Protein AF-A0A2N9NCX2-F1 (afdb_monomer_lite)

Sequence (384 aa):
MPNARTRCRATNVWSGARRVRCPDWVLRTWRWLAAVSCAGIECVKSHTPRMARLEPVFFGVRGKERVKRLYDRSQLKLGSRVYVRFSDQGDASDFSPSQIAESIPHWVRWIATSEWYAELVPRFELRPEFAERIYKELEGYLGRTDIDAAVAKFVGMVRMERFYLTDELGGNPLSVVFTIIDRLNVCKSLGEHSPYPEMIRSKLDDPLVTYLYLTCFDRLGQPADWLDFGAWMESSKHKSERDGIVQRLQSQGLEDGTRSLHREYNSVYGVRSSFFRFLRSLPPKTHRELLDSIDRDVSTYLPNLSGRQATDEEKEKYLFRRRNDYTHKADFRPPPGEWFGGGIASPVQEFTAKNWTSTQTRGWPDILEKTVRIGLAQYLSAAI

Radius of gyration: 25.68 Å; chains: 1; bounding box: 66×57×69 Å

Foldseek 3Di:
DDDDDDDDDDDDDDDDDDDDDDPPVVVVVVVVLVVVLCPPDPPVDPPPPDPQQFDWAWEDEPNDDTDIDTDRCLQDDFLQKWWFAADPVRHTDDIDSDDDPRTQIWTFQDADPVRRYTYTYSDHDHDPVLLVLLCVLQPPQADSVLSVLLLVLQVVVQPSNCPSPPFSLVQALVNLSVLLSVLLVVLVCLVPVVPDDLQVSLFFVQLVNLLSLLVNLLSLLADNRAGDPVCCVVDPVCVVVQVVLVVVCVPPDPVVSVVSSVVSSCCRRNSLNSNVSLLVPFDPVLNVLQLVQKFKKKFWDPPDTDIDTDDSVRSSVVSVVSSVCCSPVVCSGDAQFARPHPDRTGWRWDDDPTIIMTIYGHPPPPSSSVSSSNSVSVSSNVSD

Structure (mmCIF, N/CA/C/O backbone):
data_AF-A0A2N9NCX2-F1
#
_entry.id   AF-A0A2N9NCX2-F1
#
loop_
_atom_site.group_PDB
_atom_site.id
_atom_site.type_symbol
_atom_site.label_atom_id
_atom_site.label_alt_id
_atom_site.label_comp_id
_atom_site.label_asym_id
_atom_site.label_entity_id
_atom_site.label_seq_id
_atom_site.pdbx_PDB_ins_code
_atom_site.Cartn_x
_atom_site.Cartn_y
_atom_site.Cartn_z
_atom_site.occupancy
_atom_site.B_iso_or_equiv
_atom_site.auth_seq_id
_atom_site.auth_comp_id
_atom_site.auth_asym_id
_atom_site.auth_atom_id
_atom_site.pdbx_PDB_model_num
ATOM 1 N N . MET A 1 1 ? -40.989 36.144 -30.990 1.00 46.41 1 MET A N 1
ATOM 2 C CA . MET A 1 1 ? -40.396 35.158 -30.063 1.00 46.41 1 MET A CA 1
ATOM 3 C C . MET A 1 1 ? -41.476 34.200 -29.587 1.00 46.41 1 MET A C 1
ATOM 5 O O . MET A 1 1 ? -42.397 34.639 -28.910 1.00 46.41 1 MET A O 1
ATOM 9 N N . PRO A 1 2 ? -41.416 32.936 -30.029 1.00 37.56 2 PRO A N 1
ATOM 10 C CA . PRO A 1 2 ? -41.766 31.815 -29.158 1.00 37.56 2 PRO A CA 1
ATOM 11 C C . PRO A 1 2 ? -40.818 30.603 -29.299 1.00 37.56 2 PRO A C 1
ATOM 13 O O . PRO A 1 2 ? -40.060 30.466 -30.254 1.00 37.56 2 PRO A O 1
ATOM 16 N N . ASN A 1 3 ? -40.894 29.748 -28.280 1.00 30.19 3 ASN A N 1
ATOM 17 C CA . ASN A 1 3 ? -40.062 28.590 -27.947 1.00 30.19 3 ASN A CA 1
ATOM 18 C C . ASN A 1 3 ? -39.862 27.538 -29.055 1.00 30.19 3 ASN A C 1
ATOM 20 O O . ASN A 1 3 ? -40.824 26.934 -29.531 1.00 30.19 3 ASN A O 1
ATOM 24 N N . ALA A 1 4 ? -38.599 27.194 -29.327 1.00 33.12 4 ALA A N 1
ATOM 25 C CA . ALA A 1 4 ? -38.218 25.983 -30.050 1.00 33.12 4 ALA A CA 1
ATOM 26 C C . ALA A 1 4 ? -38.088 24.799 -29.072 1.00 33.12 4 ALA A C 1
ATOM 28 O O . ALA A 1 4 ? -37.208 24.771 -28.214 1.00 33.12 4 ALA A O 1
ATOM 29 N N . ARG A 1 5 ? -38.980 23.808 -29.197 1.00 30.89 5 ARG A N 1
ATOM 30 C CA . ARG A 1 5 ? -38.838 22.483 -28.573 1.00 30.89 5 ARG A CA 1
ATOM 31 C C . ARG A 1 5 ? -38.180 21.537 -29.573 1.00 30.89 5 ARG A C 1
ATOM 33 O O . ARG A 1 5 ? -38.843 21.059 -30.491 1.00 30.89 5 ARG A O 1
ATOM 40 N N . THR A 1 6 ? -36.911 21.213 -29.365 1.00 33.91 6 THR A N 1
ATOM 41 C CA . THR A 1 6 ? -36.217 20.164 -30.122 1.00 33.91 6 THR A CA 1
ATOM 42 C C . THR A 1 6 ? -36.492 18.810 -29.461 1.00 33.91 6 THR A C 1
ATOM 44 O O . THR A 1 6 ? -36.062 18.556 -28.338 1.00 33.91 6 THR A O 1
ATOM 47 N N . ARG A 1 7 ? -37.255 17.937 -30.133 1.00 27.89 7 ARG A N 1
ATOM 48 C CA . ARG A 1 7 ? -37.438 16.527 -29.747 1.00 27.89 7 ARG A CA 1
ATOM 49 C C . ARG A 1 7 ? -36.302 15.695 -30.347 1.00 27.89 7 ARG A C 1
ATOM 51 O O . ARG A 1 7 ? -36.263 15.524 -31.561 1.00 27.89 7 ARG A O 1
ATOM 58 N N . CYS A 1 8 ? -35.443 15.110 -29.515 1.00 24.97 8 CYS A N 1
ATOM 59 C CA . CYS A 1 8 ? -34.561 14.021 -29.939 1.00 24.97 8 CYS A CA 1
ATOM 60 C C . CYS A 1 8 ? -35.330 12.692 -29.904 1.00 24.97 8 CYS A C 1
ATOM 62 O O . CYS A 1 8 ? -35.776 12.253 -28.845 1.00 24.97 8 CYS A O 1
ATOM 64 N N . ARG A 1 9 ? -35.493 12.049 -31.067 1.00 27.30 9 ARG A N 1
ATOM 65 C CA . ARG A 1 9 ? -35.886 10.637 -31.177 1.00 27.30 9 ARG A CA 1
ATOM 66 C C . ARG A 1 9 ? -34.624 9.782 -31.049 1.00 27.30 9 ARG A C 1
ATOM 68 O O . ARG A 1 9 ? -33.762 9.854 -31.916 1.00 27.30 9 ARG A O 1
ATOM 75 N N . ALA A 1 10 ? -34.536 8.967 -30.002 1.00 26.44 10 ALA A N 1
ATOM 76 C CA . ALA A 1 10 ? -33.572 7.875 -29.932 1.00 26.44 10 ALA A CA 1
ATOM 77 C C . ALA A 1 10 ? -34.185 6.638 -30.606 1.00 26.44 10 ALA A C 1
ATOM 79 O O . ALA A 1 10 ? -35.216 6.128 -30.168 1.00 26.44 10 ALA A O 1
ATOM 80 N N . THR A 1 11 ? -33.579 6.179 -31.696 1.00 27.62 11 THR A N 1
ATOM 81 C CA . THR A 1 11 ? -33.879 4.885 -32.316 1.00 27.62 11 THR A CA 1
ATOM 82 C C . THR A 1 11 ? -33.148 3.785 -31.553 1.00 27.62 11 THR A C 1
ATOM 84 O O . THR A 1 11 ? -31.920 3.733 -31.564 1.00 27.62 11 THR A O 1
ATOM 87 N N . ASN A 1 12 ? -33.910 2.905 -30.902 1.00 28.17 12 ASN A N 1
ATOM 88 C CA . ASN A 1 12 ? -33.411 1.666 -30.313 1.00 28.17 12 ASN A CA 1
ATOM 89 C C . ASN A 1 12 ? -33.109 0.654 -31.425 1.00 28.17 12 ASN A C 1
ATOM 91 O O . ASN A 1 12 ? -34.019 0.097 -32.033 1.00 28.17 12 ASN A O 1
ATOM 95 N N . VAL A 1 13 ? -31.829 0.388 -31.646 1.00 31.61 13 VAL A N 1
ATOM 96 C CA . VAL A 1 13 ? -31.324 -0.845 -32.262 1.00 31.61 13 VAL A CA 1
ATOM 97 C C . VAL A 1 13 ? -30.350 -1.432 -31.239 1.00 31.61 13 VAL A C 1
ATOM 99 O O . VAL A 1 13 ? -29.748 -0.656 -30.507 1.00 31.61 13 VAL A O 1
ATOM 102 N N . TRP A 1 14 ? -30.219 -2.761 -31.184 1.00 27.95 14 TRP A N 1
ATOM 103 C CA . TRP A 1 14 ? -29.483 -3.605 -30.214 1.00 27.95 14 TRP A CA 1
ATOM 104 C C . TRP A 1 14 ? -30.385 -4.421 -29.271 1.00 27.95 14 TRP A C 1
ATOM 106 O O . TRP A 1 14 ? -30.370 -4.288 -28.050 1.00 27.95 14 TRP A O 1
ATOM 116 N N . SER A 1 15 ? -31.130 -5.357 -29.860 1.00 30.59 15 SER A N 1
ATOM 117 C CA . SER A 1 15 ? -31.572 -6.589 -29.204 1.00 30.59 15 SER A CA 1
ATOM 118 C C . SER A 1 15 ? -30.589 -7.710 -29.568 1.00 30.59 15 SER A C 1
ATOM 120 O O . SER A 1 15 ? -30.519 -8.109 -30.726 1.00 30.59 15 SER A O 1
ATOM 122 N N . GLY A 1 16 ? -29.803 -8.224 -28.609 1.00 33.59 16 GLY A N 1
ATOM 123 C CA . GLY A 1 16 ? -28.996 -9.427 -28.881 1.00 33.59 16 GLY A CA 1
ATOM 124 C C . GLY A 1 16 ? -27.807 -9.780 -27.980 1.00 33.59 16 GLY A C 1
ATOM 125 O O . GLY A 1 16 ? -27.185 -10.808 -28.228 1.00 33.59 16 GLY A O 1
ATOM 126 N N . ALA A 1 17 ? -27.458 -9.015 -26.941 1.00 30.58 17 ALA A N 1
ATOM 127 C CA . ALA A 1 17 ? -26.332 -9.385 -26.073 1.00 30.58 17 ALA A CA 1
ATOM 128 C C . ALA A 1 17 ? -26.784 -10.281 -24.903 1.00 30.58 17 ALA A C 1
ATOM 130 O O . ALA A 1 17 ? -27.534 -9.850 -24.023 1.00 30.58 17 ALA A O 1
ATOM 131 N N . ARG A 1 18 ? -26.311 -11.537 -24.870 1.00 32.09 18 ARG A N 1
ATOM 132 C CA . ARG A 1 18 ? -26.425 -12.407 -23.685 1.00 32.09 18 ARG A CA 1
ATOM 133 C C . ARG A 1 18 ? -25.719 -11.727 -22.509 1.00 32.09 18 ARG A C 1
ATOM 135 O O . ARG A 1 18 ? -24.567 -11.318 -22.634 1.00 32.09 18 ARG A O 1
ATOM 142 N N . ARG A 1 19 ? -26.393 -11.629 -21.358 1.00 30.91 19 ARG A N 1
ATOM 143 C CA . ARG A 1 19 ? -25.784 -11.147 -20.109 1.00 30.91 19 ARG A CA 1
ATOM 144 C C . ARG A 1 19 ? -24.712 -12.138 -19.664 1.00 30.91 19 ARG A C 1
ATOM 146 O O . ARG A 1 19 ? -25.033 -13.164 -19.068 1.00 30.91 19 ARG A O 1
ATOM 153 N N . VAL A 1 20 ? -23.451 -11.828 -19.935 1.00 35.34 20 VAL A N 1
ATOM 154 C CA . VAL A 1 20 ? -22.324 -12.492 -19.278 1.00 35.34 20 VAL A CA 1
ATOM 155 C C . VAL A 1 20 ? -22.345 -12.042 -17.816 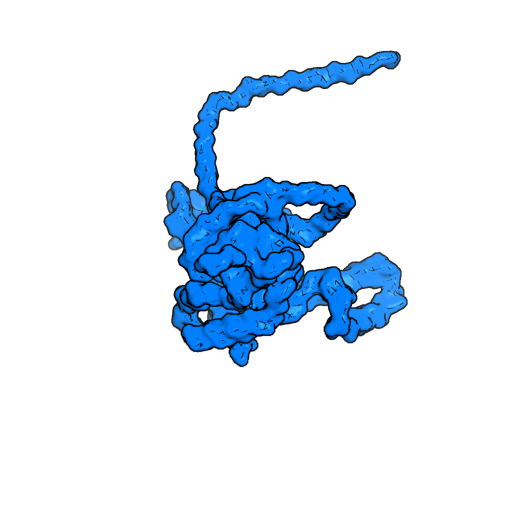1.00 35.34 20 VAL A C 1
ATOM 157 O O . VAL A 1 20 ? -22.254 -10.847 -17.531 1.00 35.34 20 VAL A O 1
ATOM 160 N N . ARG A 1 21 ? -22.552 -12.977 -16.880 1.00 34.03 21 ARG A N 1
ATOM 161 C CA . ARG A 1 21 ? -22.427 -12.681 -15.447 1.00 34.03 21 ARG A CA 1
ATOM 162 C C . ARG A 1 21 ? -20.953 -12.422 -15.159 1.00 34.03 21 ARG A C 1
ATOM 164 O O . ARG A 1 21 ? -20.137 -13.327 -15.293 1.00 34.03 21 ARG A O 1
ATOM 171 N N . CYS A 1 22 ? -20.628 -11.191 -14.786 1.00 33.84 22 CYS A N 1
ATOM 172 C CA . CYS A 1 22 ? -19.301 -10.854 -14.289 1.00 33.84 22 CYS A CA 1
ATOM 173 C C . CYS A 1 22 ? -19.101 -11.561 -12.933 1.00 33.84 22 CYS A C 1
ATOM 175 O O . CYS A 1 22 ? -19.991 -11.444 -12.085 1.00 33.84 22 CYS A O 1
ATOM 177 N N . PRO A 1 23 ? -18.005 -12.307 -12.709 1.00 45.59 23 PRO A N 1
ATOM 178 C CA . PRO A 1 23 ? -17.734 -12.933 -11.419 1.00 45.59 23 PRO A CA 1
ATOM 179 C C . PRO A 1 23 ? -17.669 -11.897 -10.285 1.00 45.59 23 PRO A C 1
ATOM 181 O O . PRO A 1 23 ? -17.075 -10.830 -10.444 1.00 45.59 23 PRO A O 1
ATOM 184 N N . ASP A 1 24 ? -18.240 -12.220 -9.122 1.00 42.72 24 ASP A N 1
ATOM 185 C CA . ASP A 1 24 ? -18.359 -11.305 -7.971 1.00 42.72 24 ASP A CA 1
ATOM 186 C C . ASP A 1 24 ? -17.019 -10.715 -7.498 1.00 42.72 24 ASP A C 1
ATOM 188 O O . ASP A 1 24 ? -16.981 -9.603 -6.966 1.00 42.72 24 ASP A O 1
ATOM 192 N N . TRP A 1 25 ? -15.906 -11.423 -7.702 1.00 43.59 25 TRP A N 1
ATOM 193 C CA . TRP A 1 25 ? -14.577 -10.938 -7.329 1.00 43.59 25 TRP A CA 1
ATOM 194 C C . TRP A 1 25 ? -14.114 -9.762 -8.205 1.00 43.59 25 TRP A C 1
ATOM 196 O O . TRP A 1 25 ? -13.544 -8.812 -7.674 1.00 43.59 25 TRP A O 1
ATOM 206 N N . VAL A 1 26 ? -14.465 -9.734 -9.498 1.00 40.12 26 VAL A N 1
ATOM 207 C CA . VAL A 1 26 ? -14.140 -8.624 -10.416 1.00 40.12 26 VAL A CA 1
ATOM 208 C C . VAL A 1 26 ? -14.838 -7.337 -9.968 1.00 40.12 26 VAL A C 1
ATOM 210 O O . VAL A 1 26 ? -14.223 -6.272 -9.910 1.00 40.12 26 VAL A O 1
ATOM 213 N N . LEU A 1 27 ? -16.109 -7.429 -9.562 1.00 41.03 27 LEU A N 1
ATOM 214 C CA . LEU A 1 27 ? -16.876 -6.286 -9.052 1.00 41.03 27 LEU A CA 1
ATOM 215 C C . LEU A 1 27 ? -16.343 -5.769 -7.704 1.00 41.03 27 LEU A C 1
ATOM 217 O O . LEU A 1 27 ? -16.430 -4.569 -7.432 1.00 41.03 27 LEU A O 1
ATOM 221 N N . ARG A 1 28 ? -15.774 -6.645 -6.866 1.00 46.00 28 ARG A N 1
ATOM 222 C CA . ARG A 1 28 ? -15.138 -6.268 -5.590 1.00 46.00 28 ARG A CA 1
ATOM 223 C C . ARG A 1 28 ? -13.825 -5.523 -5.814 1.00 46.00 28 ARG A C 1
ATOM 225 O O . ARG A 1 28 ? -13.638 -4.467 -5.212 1.00 46.00 28 ARG A O 1
ATOM 232 N N . THR A 1 29 ? -12.978 -6.005 -6.721 1.00 43.38 29 THR A N 1
ATOM 233 C CA . THR A 1 29 ? -11.714 -5.341 -7.075 1.00 43.38 29 THR A CA 1
ATOM 234 C C . THR A 1 29 ? -11.967 -3.972 -7.704 1.00 43.38 29 THR A C 1
ATOM 236 O O . THR A 1 29 ? -11.337 -2.995 -7.313 1.00 43.38 29 THR A O 1
ATOM 239 N N . TRP A 1 30 ? -12.963 -3.852 -8.590 1.00 39.59 30 TRP A N 1
ATOM 240 C CA . TRP A 1 30 ? -13.351 -2.566 -9.182 1.00 39.59 30 TRP A CA 1
ATOM 241 C C . TRP A 1 30 ? -13.916 -1.570 -8.163 1.00 39.59 30 TRP A C 1
ATOM 243 O O . TRP A 1 30 ? -13.555 -0.396 -8.195 1.00 39.59 30 TRP A O 1
ATOM 253 N N . ARG A 1 31 ? -14.766 -2.011 -7.224 1.00 41.50 31 ARG A N 1
ATOM 254 C CA . ARG A 1 31 ? -15.278 -1.136 -6.151 1.00 41.50 31 ARG A CA 1
ATOM 255 C C . ARG A 1 31 ? -14.178 -0.682 -5.194 1.00 41.50 31 ARG A C 1
ATOM 257 O O . ARG A 1 31 ? -14.218 0.456 -4.738 1.00 41.50 31 ARG A O 1
ATOM 264 N N . TRP A 1 32 ? -13.205 -1.544 -4.908 1.00 41.94 32 TRP A N 1
ATOM 265 C CA . TRP A 1 32 ? -12.062 -1.196 -4.068 1.00 41.94 32 TRP A CA 1
ATOM 266 C C . TRP A 1 32 ? -11.096 -0.238 -4.781 1.00 41.94 32 TRP A C 1
ATOM 268 O O . TRP A 1 32 ? -10.742 0.788 -4.211 1.00 41.94 32 TRP A O 1
ATOM 278 N N . LEU A 1 33 ? -10.756 -0.486 -6.052 1.00 39.38 33 LEU A N 1
ATOM 279 C CA . LEU A 1 33 ? -9.943 0.429 -6.868 1.00 39.38 33 LEU A CA 1
ATOM 280 C C . LEU A 1 33 ? -10.613 1.801 -7.036 1.00 39.38 33 LEU A C 1
ATOM 282 O O . LEU A 1 33 ? -9.944 2.827 -6.927 1.00 39.38 33 LEU A O 1
ATOM 286 N N . ALA A 1 34 ? -11.938 1.837 -7.214 1.00 35.53 34 ALA A N 1
ATOM 287 C CA . ALA A 1 34 ? -12.701 3.083 -7.228 1.00 35.53 34 ALA A CA 1
ATOM 288 C C . ALA A 1 34 ? -12.660 3.802 -5.867 1.00 35.53 34 ALA A C 1
ATOM 290 O O . ALA A 1 34 ? -12.487 5.015 -5.824 1.00 35.53 34 ALA A O 1
ATOM 291 N N . ALA A 1 35 ? -12.756 3.075 -4.748 1.00 37.59 35 ALA A N 1
ATOM 292 C CA . ALA A 1 35 ? -12.661 3.665 -3.411 1.00 37.59 35 ALA A CA 1
ATOM 293 C C . ALA A 1 35 ? -11.263 4.243 -3.118 1.00 37.59 35 ALA A C 1
ATOM 295 O O . ALA A 1 35 ? -11.162 5.325 -2.545 1.00 37.59 35 ALA A O 1
ATOM 296 N N . VAL A 1 36 ? -10.198 3.570 -3.563 1.00 37.78 36 VAL A N 1
ATOM 297 C CA . VAL A 1 36 ? -8.809 4.040 -3.418 1.00 37.78 36 VAL A CA 1
ATOM 298 C C . VAL A 1 36 ? -8.524 5.239 -4.332 1.00 37.78 36 VAL A C 1
ATOM 300 O O . VAL A 1 36 ? -7.875 6.189 -3.905 1.00 37.78 36 VAL A O 1
ATOM 303 N N . SER A 1 37 ? -9.051 5.254 -5.561 1.00 32.97 37 SER A N 1
ATOM 304 C CA . SER A 1 37 ? -8.892 6.391 -6.480 1.00 32.97 37 SER A CA 1
ATOM 305 C C . SER A 1 37 ? -9.727 7.619 -6.088 1.00 32.97 37 SER A C 1
ATOM 307 O O . SER A 1 37 ? -9.401 8.729 -6.505 1.00 32.97 37 SER A O 1
ATOM 309 N N . CYS A 1 38 ? -10.795 7.446 -5.303 1.00 32.69 38 CYS A N 1
ATOM 310 C CA . CYS A 1 38 ? -11.663 8.533 -4.837 1.00 32.69 38 CYS A CA 1
ATOM 311 C C . CYS A 1 38 ? -11.296 9.079 -3.447 1.00 32.69 38 CYS A C 1
ATOM 313 O O . CYS A 1 38 ? -11.972 9.990 -2.971 1.00 32.69 38 CYS A O 1
ATOM 315 N N . ALA A 1 39 ? -10.224 8.591 -2.814 1.00 36.06 39 ALA A N 1
ATOM 316 C CA . ALA A 1 39 ? -9.798 9.020 -1.477 1.00 36.06 39 ALA A CA 1
ATOM 317 C C . ALA A 1 39 ? -9.357 10.503 -1.374 1.00 36.06 39 ALA A C 1
ATOM 319 O O . ALA A 1 39 ? -9.028 10.955 -0.287 1.00 36.06 39 ALA A O 1
ATOM 320 N N . GLY A 1 40 ? -9.368 11.272 -2.472 1.00 31.86 40 GLY A N 1
ATOM 321 C CA . GLY A 1 40 ? -9.035 12.705 -2.497 1.00 31.86 40 GLY A CA 1
ATOM 322 C C . GLY A 1 40 ? -10.202 13.658 -2.784 1.00 31.86 40 GLY A C 1
ATOM 323 O O . GLY A 1 40 ? -9.973 14.855 -2.924 1.00 31.86 40 GLY A O 1
ATOM 324 N N . ILE A 1 41 ? -11.440 13.165 -2.912 1.00 32.19 41 ILE A N 1
ATOM 325 C CA . ILE A 1 41 ? -12.623 14.021 -3.089 1.00 32.19 41 ILE A CA 1
ATOM 326 C C . ILE A 1 41 ? -13.455 13.937 -1.812 1.00 32.19 41 ILE A C 1
ATOM 328 O O . ILE A 1 41 ? -14.336 13.083 -1.679 1.00 32.19 41 ILE A O 1
ATOM 332 N N . GLU A 1 42 ? -13.184 14.835 -0.864 1.00 36.31 42 GLU A N 1
ATOM 333 C CA . GLU A 1 42 ? -14.107 15.106 0.236 1.00 36.31 42 GLU A CA 1
ATOM 334 C C . GLU A 1 42 ? -15.385 15.711 -0.345 1.00 36.31 42 GLU A C 1
ATOM 336 O O . GLU A 1 42 ? -15.540 16.915 -0.540 1.00 36.31 42 GLU A O 1
ATOM 341 N N . CYS A 1 43 ? -16.327 14.838 -0.686 1.00 30.77 43 CYS A N 1
ATOM 342 C CA . CYS A 1 43 ? -17.688 15.248 -0.953 1.00 30.77 43 CYS A CA 1
ATOM 343 C C . CYS A 1 43 ? -18.213 15.848 0.357 1.00 30.77 43 CYS A C 1
ATOM 345 O O . CYS A 1 43 ? -18.352 15.117 1.340 1.00 30.77 43 CYS A O 1
ATOM 347 N N . VAL A 1 44 ? -18.451 17.164 0.385 1.00 36.22 44 VAL A N 1
ATOM 348 C CA . VAL A 1 44 ? -19.063 17.874 1.515 1.00 36.22 44 VAL A CA 1
ATOM 349 C C . VAL A 1 44 ? -20.432 17.243 1.760 1.00 36.22 44 VAL A C 1
ATOM 351 O O . VAL A 1 44 ? -21.428 17.573 1.117 1.00 36.22 44 VAL A O 1
ATOM 354 N N . LYS A 1 45 ? -20.473 16.240 2.641 1.00 41.69 45 LYS A N 1
ATOM 355 C CA . LYS A 1 45 ? -21.697 15.525 2.983 1.00 41.69 45 LYS A CA 1
ATOM 356 C C . LYS A 1 45 ? -22.536 16.469 3.827 1.00 41.69 45 LYS A C 1
ATOM 358 O O . LYS A 1 45 ? -22.222 16.716 4.992 1.00 41.69 45 LYS A O 1
ATOM 363 N N . SER A 1 46 ? -23.622 16.972 3.249 1.00 41.28 46 SER A N 1
ATOM 364 C CA . SER A 1 46 ? -24.715 17.563 4.014 1.00 41.28 46 SER A CA 1
ATOM 365 C C . SER A 1 46 ? -25.126 16.562 5.099 1.00 41.28 46 SER A C 1
ATOM 367 O O . SER A 1 46 ? -25.591 15.462 4.788 1.00 41.28 46 SER A O 1
ATOM 369 N N . HIS A 1 47 ? -24.901 16.918 6.365 1.00 43.97 47 HIS A N 1
ATOM 370 C CA . HIS A 1 47 ? -25.201 16.100 7.541 1.00 43.97 47 HIS A CA 1
ATOM 371 C C . HIS A 1 47 ? -26.711 16.063 7.810 1.00 43.97 47 HIS A C 1
ATOM 373 O O . HIS A 1 47 ? -27.188 16.445 8.873 1.00 43.97 47 HIS A O 1
ATOM 379 N N . THR A 1 48 ? -27.503 15.595 6.850 1.00 55.09 48 THR A N 1
ATOM 380 C CA . THR A 1 48 ? -28.814 15.046 7.194 1.00 55.09 48 THR A CA 1
ATOM 381 C C . THR A 1 48 ? -28.564 13.706 7.882 1.00 55.09 48 THR A C 1
ATOM 383 O O . THR A 1 48 ? -27.969 12.832 7.239 1.00 55.09 48 THR A O 1
ATOM 386 N N . PRO A 1 49 ? -28.962 13.520 9.157 1.00 63.28 49 PRO A N 1
ATOM 387 C CA . PRO A 1 49 ? -28.794 12.255 9.859 1.00 63.28 49 PRO A CA 1
ATOM 388 C C . PRO A 1 49 ? -29.533 11.175 9.075 1.00 63.28 49 PRO A C 1
ATOM 390 O O . PRO A 1 49 ? -30.762 11.113 9.036 1.00 63.28 49 PRO A O 1
ATOM 393 N N . ARG A 1 50 ? -28.764 10.354 8.363 1.00 71.75 50 ARG A N 1
ATOM 394 C CA . ARG A 1 50 ? -29.299 9.246 7.587 1.00 71.75 50 ARG A CA 1
ATOM 395 C C . ARG A 1 50 ? -29.855 8.256 8.601 1.00 71.75 50 ARG A C 1
ATOM 397 O O . ARG A 1 50 ? -29.083 7.685 9.364 1.00 71.75 50 ARG A O 1
ATOM 404 N N . MET A 1 51 ? -31.177 8.085 8.629 1.00 78.81 51 MET A N 1
ATOM 405 C CA . MET A 1 51 ? -31.809 7.074 9.477 1.00 78.81 51 MET A CA 1
ATOM 406 C C . MET A 1 51 ? -31.111 5.729 9.261 1.00 78.81 51 MET A C 1
ATOM 408 O O . MET A 1 51 ? -30.934 5.299 8.114 1.00 78.81 51 MET A O 1
ATOM 412 N N . ALA A 1 52 ? -30.688 5.106 10.362 1.00 84.12 52 ALA A N 1
ATOM 413 C CA . ALA A 1 52 ? -30.004 3.823 10.345 1.00 84.12 52 ALA A CA 1
ATOM 414 C C . ALA A 1 52 ? -30.882 2.798 9.614 1.00 84.12 52 ALA A C 1
ATOM 416 O O . ALA A 1 52 ? -32.013 2.523 10.018 1.00 84.12 52 ALA A O 1
ATOM 417 N N . ARG A 1 53 ? -30.383 2.257 8.499 1.00 92.00 53 ARG A N 1
ATOM 418 C CA . ARG A 1 53 ? -31.068 1.180 7.781 1.00 92.00 53 ARG A CA 1
ATOM 419 C C . ARG A 1 53 ? -30.681 -0.133 8.441 1.00 92.00 53 ARG A C 1
ATOM 421 O O . ARG A 1 53 ? -29.560 -0.600 8.270 1.00 92.00 53 ARG A O 1
ATOM 428 N N . LEU A 1 54 ? -31.613 -0.704 9.195 1.00 95.94 54 LEU A N 1
ATOM 429 C CA . LEU A 1 54 ? -31.436 -2.023 9.782 1.00 95.94 54 LEU A CA 1
ATOM 430 C C . LEU A 1 54 ? -31.615 -3.090 8.700 1.00 95.94 54 LEU A C 1
ATOM 432 O O . LEU A 1 54 ? -32.659 -3.168 8.055 1.00 95.94 54 LEU A O 1
ATOM 436 N N . GLU A 1 55 ? -30.593 -3.915 8.506 1.00 96.69 55 GLU A N 1
ATOM 437 C CA . GLU A 1 55 ? -30.594 -5.003 7.532 1.00 96.69 55 GLU A CA 1
ATOM 438 C C . GLU A 1 55 ? -30.226 -6.330 8.214 1.00 96.69 55 GLU A C 1
ATOM 440 O O . GLU A 1 55 ? -29.567 -6.325 9.255 1.00 96.69 55 GLU A O 1
ATOM 445 N N . PRO A 1 56 ? -30.624 -7.491 7.662 1.00 97.50 56 PRO A N 1
ATOM 446 C CA . PRO A 1 56 ? -30.251 -8.778 8.235 1.00 97.50 56 PRO A CA 1
ATOM 447 C C . PRO A 1 56 ? -28.732 -9.001 8.227 1.00 97.50 56 PRO A C 1
ATOM 449 O O . PRO A 1 56 ? -28.080 -8.851 7.188 1.00 97.50 56 PRO A O 1
ATOM 452 N N . VAL A 1 57 ? -28.198 -9.412 9.373 1.00 97.81 57 VAL A N 1
ATOM 453 C CA . VAL A 1 57 ? -26.803 -9.799 9.609 1.00 97.81 57 VAL A CA 1
ATOM 454 C C . VAL A 1 57 ? -26.800 -11.106 10.399 1.00 97.81 57 VAL A C 1
ATOM 456 O O . VAL A 1 57 ? -27.625 -11.302 11.294 1.00 97.81 57 VAL A O 1
ATOM 459 N N . PHE A 1 58 ? -25.887 -12.011 10.061 1.00 97.69 58 PHE A N 1
ATOM 460 C CA . PHE A 1 58 ? -25.632 -13.220 10.837 1.00 97.69 58 PHE A CA 1
ATOM 461 C C . PHE A 1 58 ? -24.438 -12.985 11.752 1.00 97.69 58 PHE A C 1
ATOM 463 O O . PHE A 1 58 ? -23.358 -12.666 11.272 1.00 97.69 58 PHE A O 1
ATOM 470 N N . PHE A 1 59 ? -24.600 -13.183 13.050 1.00 97.56 59 PHE A N 1
ATOM 471 C CA . PHE A 1 59 ? -23.504 -13.089 14.004 1.00 97.56 59 PHE A CA 1
ATOM 472 C C . PHE A 1 59 ? -23.054 -14.479 14.439 1.00 97.56 59 PHE A C 1
ATOM 474 O O . PHE A 1 59 ? -23.886 -15.329 14.748 1.00 97.56 59 PHE A O 1
ATOM 481 N N . GLY A 1 60 ? -21.745 -14.708 14.472 1.00 96.25 60 GLY A N 1
ATOM 482 C CA . GLY A 1 60 ? -21.149 -15.869 15.131 1.00 96.25 60 GLY A CA 1
ATOM 483 C C . GLY A 1 60 ? -20.396 -15.416 16.369 1.00 96.25 60 GLY A C 1
ATOM 484 O O . GLY A 1 60 ? -19.557 -14.525 16.275 1.00 96.25 60 GLY A O 1
ATOM 485 N N . VAL A 1 61 ? -20.691 -16.000 17.529 1.00 95.38 61 VAL A N 1
ATOM 486 C CA . VAL A 1 61 ? -20.073 -15.627 18.811 1.00 95.38 61 VAL A CA 1
ATOM 487 C C . VAL A 1 61 ? -19.411 -16.864 19.404 1.00 95.38 61 VAL A C 1
ATOM 489 O O . VAL A 1 61 ? -20.083 -17.866 19.626 1.00 95.38 61 VAL A O 1
ATOM 492 N N . ARG A 1 62 ? -18.098 -16.813 19.669 1.00 86.50 62 ARG A N 1
ATOM 493 C CA . ARG A 1 6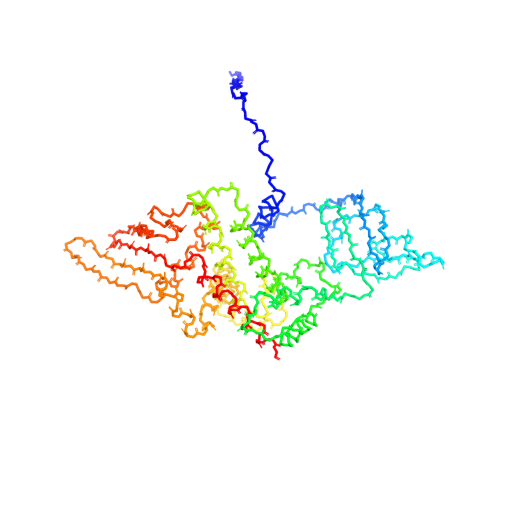2 ? -17.339 -17.920 20.304 1.00 86.50 62 ARG A CA 1
ATOM 494 C C . ARG A 1 62 ? -17.477 -19.280 19.591 1.00 86.50 62 ARG A C 1
ATOM 496 O O . ARG A 1 62 ? -17.542 -20.314 20.245 1.00 86.50 62 ARG A O 1
ATOM 503 N N . GLY A 1 63 ? -17.569 -19.284 18.260 1.00 80.69 63 GLY A N 1
ATOM 504 C CA . GLY A 1 63 ? -17.740 -20.518 17.479 1.00 80.69 63 GLY A CA 1
ATOM 505 C C . GLY A 1 63 ? -19.097 -21.216 17.658 1.00 80.69 63 GLY A C 1
ATOM 506 O O . GLY A 1 63 ? -19.261 -22.328 17.165 1.00 80.69 63 GLY A O 1
ATOM 507 N N . LYS A 1 64 ? -20.062 -20.584 18.345 1.00 85.25 64 LYS A N 1
ATOM 508 C CA . LYS A 1 64 ? -21.448 -21.060 18.437 1.00 85.25 64 LYS A CA 1
ATOM 509 C C . LYS A 1 64 ? -22.227 -20.790 17.141 1.00 85.25 64 LYS A C 1
ATOM 511 O O . LYS A 1 64 ? -21.745 -20.129 16.219 1.00 85.25 64 LYS A O 1
ATOM 516 N N . GLU A 1 65 ? -23.451 -21.312 17.107 1.00 86.88 65 GLU A N 1
ATOM 517 C CA . GLU A 1 65 ? -24.397 -21.220 15.997 1.00 86.88 65 GLU A CA 1
ATOM 518 C C . GLU A 1 65 ? -24.655 -19.774 15.523 1.00 86.88 65 GLU A C 1
ATOM 520 O O . GLU A 1 65 ? -24.535 -18.801 16.274 1.00 86.88 65 GLU A O 1
ATOM 525 N N . ARG A 1 66 ? -24.999 -19.629 14.237 1.00 95.88 66 ARG A N 1
ATOM 526 C CA . ARG A 1 66 ? -25.187 -18.332 13.573 1.00 95.88 66 ARG A CA 1
ATOM 527 C C . ARG A 1 66 ? -26.509 -17.699 14.007 1.00 95.88 66 ARG A C 1
ATOM 529 O O . ARG A 1 66 ? -27.577 -18.203 13.674 1.00 95.88 66 ARG A O 1
ATOM 536 N N . VAL A 1 67 ? -26.457 -16.533 14.648 1.00 96.56 67 VAL A N 1
ATOM 537 C CA . VAL A 1 67 ? -27.654 -15.803 15.091 1.00 96.56 67 VAL A CA 1
ATOM 538 C C . VAL A 1 67 ? -28.008 -14.707 14.091 1.00 96.56 67 VAL A C 1
ATOM 540 O O . VAL A 1 67 ? -27.246 -13.764 13.883 1.00 96.56 67 VAL A O 1
ATOM 543 N N . LYS A 1 68 ? -29.183 -14.805 13.462 1.00 97.19 68 LYS A N 1
ATOM 544 C CA . LYS A 1 68 ? -29.682 -13.782 12.530 1.00 97.19 68 LYS A CA 1
ATOM 545 C C . LYS A 1 68 ? -30.364 -12.640 13.288 1.00 97.19 68 LYS A C 1
ATOM 547 O O . LYS A 1 68 ? -31.298 -12.879 14.058 1.00 97.19 68 LYS A O 1
ATOM 552 N N . ARG A 1 69 ? -29.947 -11.396 13.037 1.00 97.00 69 ARG A N 1
ATOM 553 C CA . ARG A 1 69 ? -30.544 -10.177 13.611 1.00 97.00 69 ARG A CA 1
ATOM 554 C C . ARG A 1 69 ? -30.592 -9.038 12.603 1.00 97.00 69 ARG A C 1
ATOM 556 O O . ARG A 1 69 ? -29.875 -9.050 11.608 1.00 97.00 69 ARG A O 1
ATOM 563 N N . LEU A 1 70 ? -31.463 -8.067 12.857 1.00 97.00 70 LEU A N 1
ATOM 564 C CA . LEU A 1 70 ? -31.459 -6.797 12.140 1.00 97.00 70 LEU A CA 1
ATOM 565 C C . LEU A 1 70 ? -30.410 -5.884 12.773 1.00 97.00 70 LEU A C 1
ATOM 567 O O . LEU A 1 70 ? -30.422 -5.691 13.984 1.00 97.00 70 LEU A O 1
ATOM 571 N N . TYR A 1 71 ? -29.501 -5.348 11.966 1.00 96.81 71 TYR A N 1
ATOM 572 C CA . TYR A 1 71 ? -28.398 -4.520 12.443 1.00 96.81 71 TYR A CA 1
ATOM 573 C C . TYR A 1 71 ? -28.034 -3.457 11.402 1.00 96.81 71 TYR A C 1
ATOM 575 O O . TYR A 1 71 ? -28.212 -3.666 10.200 1.00 96.81 71 TYR A O 1
ATOM 583 N N . ASP A 1 72 ? -27.516 -2.312 11.845 1.00 94.69 72 ASP A N 1
ATOM 584 C CA . ASP A 1 72 ? -26.988 -1.296 10.934 1.00 94.69 72 ASP A CA 1
ATOM 585 C C . ASP A 1 72 ? -25.626 -1.747 10.395 1.00 94.69 72 ASP A C 1
ATOM 587 O O . ASP A 1 72 ? -24.590 -1.629 11.052 1.00 94.69 72 ASP A O 1
ATOM 591 N N . ARG A 1 73 ? -25.620 -2.269 9.167 1.00 93.56 73 ARG A N 1
ATOM 592 C CA . ARG A 1 73 ? -24.403 -2.765 8.512 1.00 93.56 73 ARG A CA 1
ATOM 593 C C . ARG A 1 73 ? -23.317 -1.705 8.359 1.00 93.56 73 ARG A C 1
ATOM 595 O O . ARG A 1 73 ? -22.152 -2.070 8.254 1.00 93.56 73 ARG A O 1
ATOM 602 N N . SER A 1 74 ? -23.657 -0.414 8.366 1.00 88.12 74 SER A N 1
ATOM 603 C CA . SER A 1 74 ? -22.656 0.657 8.285 1.00 88.12 74 SER A CA 1
ATOM 604 C C . SER A 1 74 ? -21.797 0.777 9.552 1.00 88.12 74 SER A C 1
ATOM 606 O O . SER A 1 74 ? -20.677 1.287 9.481 1.00 88.12 74 SER A O 1
ATOM 608 N N . GLN A 1 75 ? -22.286 0.251 10.681 1.00 89.81 75 GLN A N 1
ATOM 609 C CA . GLN A 1 75 ? -21.558 0.161 11.950 1.00 89.81 75 GLN A CA 1
ATOM 610 C C . GLN A 1 75 ? -20.646 -1.077 12.013 1.00 89.81 75 GLN A C 1
ATOM 612 O O . GLN A 1 75 ? -19.737 -1.144 12.844 1.00 89.81 75 GLN A O 1
ATOM 617 N N . LEU A 1 76 ? -20.851 -2.058 11.125 1.00 90.00 76 LEU A N 1
ATOM 618 C CA . LEU A 1 76 ? -20.035 -3.268 11.063 1.00 90.00 76 LEU A CA 1
ATOM 619 C C . LEU A 1 76 ? -18.808 -3.043 10.190 1.00 90.00 76 LEU A C 1
ATOM 621 O O . LEU A 1 76 ? -18.862 -3.065 8.961 1.00 90.00 76 LEU A O 1
ATOM 625 N N . LYS A 1 77 ? -17.675 -2.883 10.858 1.00 86.44 77 LYS A N 1
ATOM 626 C CA . LYS A 1 77 ? -16.344 -2.897 10.266 1.00 86.44 77 LYS A CA 1
ATOM 627 C C . LYS A 1 77 ? -15.490 -3.861 11.073 1.00 86.44 77 LYS A C 1
ATOM 629 O O . LYS A 1 77 ? -15.826 -4.192 12.209 1.00 86.44 77 LYS A O 1
ATOM 634 N N . LEU A 1 78 ? -14.391 -4.322 10.488 1.00 83.50 78 LEU A N 1
ATOM 635 C CA . LEU A 1 78 ? -13.381 -5.056 11.243 1.00 83.50 78 LEU A CA 1
ATOM 636 C C . LEU A 1 78 ? -12.987 -4.222 12.479 1.00 83.50 78 LEU A C 1
ATOM 638 O O . LEU A 1 78 ? -12.936 -2.999 12.399 1.00 83.50 78 LEU A O 1
ATOM 642 N N . GLY A 1 79 ? -12.827 -4.864 13.633 1.00 83.12 79 GLY A N 1
ATOM 643 C CA . GLY A 1 79 ? -12.529 -4.222 14.914 1.00 83.12 79 GLY A CA 1
ATOM 644 C C . GLY A 1 79 ? -13.667 -3.407 15.548 1.00 83.12 79 GLY A C 1
ATOM 645 O O . GLY A 1 79 ? -13.523 -3.001 16.701 1.00 83.12 79 GLY A O 1
ATOM 646 N N . SER A 1 80 ? -14.805 -3.190 14.870 1.00 87.94 80 SER A N 1
ATOM 647 C CA . SER A 1 80 ? -15.973 -2.533 15.478 1.00 87.94 80 SER A CA 1
ATOM 648 C C . SER A 1 80 ? -16.425 -3.280 16.729 1.00 87.94 80 SER A C 1
ATOM 650 O O . SER A 1 80 ? -16.446 -4.513 16.761 1.00 87.94 80 SER A O 1
ATOM 652 N N . ARG A 1 81 ? -16.842 -2.528 17.748 1.00 92.62 81 ARG A N 1
ATOM 653 C CA . ARG A 1 81 ? -17.411 -3.090 18.972 1.00 92.62 81 ARG A CA 1
ATOM 654 C C . ARG A 1 81 ? -18.904 -3.352 18.789 1.00 92.62 81 ARG A C 1
ATOM 656 O O . ARG A 1 81 ? -19.642 -2.469 18.366 1.00 92.62 81 ARG A O 1
ATOM 663 N N . VAL A 1 82 ? -19.340 -4.550 19.150 1.00 94.88 82 VAL A N 1
ATOM 664 C CA . VAL A 1 82 ? -20.740 -4.973 19.196 1.00 94.88 82 VAL A CA 1
ATOM 665 C C . VAL A 1 82 ? -21.031 -5.447 20.609 1.00 94.88 82 VAL A C 1
ATOM 667 O O . VAL A 1 82 ? -20.339 -6.307 21.144 1.00 94.88 82 VAL A O 1
ATOM 670 N N . TYR A 1 83 ? -22.049 -4.877 21.230 1.00 96.88 83 TYR A N 1
ATOM 671 C CA . TYR A 1 83 ? -22.494 -5.268 22.556 1.00 96.88 83 TYR A CA 1
ATOM 672 C C . TYR A 1 83 ? -23.458 -6.438 22.439 1.00 96.88 83 TYR A C 1
ATOM 674 O O . TYR A 1 83 ? -24.498 -6.322 21.792 1.00 96.88 83 TYR A O 1
ATOM 682 N N . VAL A 1 84 ? -23.089 -7.564 23.047 1.00 97.50 84 VAL A N 1
ATOM 683 C CA . VAL A 1 84 ? -23.841 -8.817 22.966 1.00 97.50 84 VAL A CA 1
ATOM 684 C C . VAL A 1 84 ? -24.468 -9.102 24.323 1.00 97.50 84 VAL A C 1
ATOM 686 O O . VAL A 1 84 ? -23.749 -9.186 25.320 1.00 97.50 84 VAL A O 1
ATOM 689 N N . ARG A 1 85 ? -25.794 -9.245 24.373 1.00 97.31 85 ARG A N 1
ATOM 690 C CA . ARG A 1 85 ? -26.492 -9.779 25.552 1.00 97.31 85 ARG A CA 1
ATOM 691 C C . ARG A 1 85 ? -26.622 -11.289 25.402 1.00 97.31 85 ARG A C 1
ATOM 693 O O . ARG A 1 85 ? -26.906 -11.777 24.306 1.00 97.31 85 ARG A O 1
ATOM 700 N N . PHE A 1 86 ? -26.417 -12.009 26.495 1.00 96.44 86 PHE A N 1
ATOM 701 C CA . PHE A 1 86 ? -26.607 -13.453 26.559 1.00 96.44 86 PHE A CA 1
ATOM 702 C C . PHE A 1 86 ? -27.852 -13.762 27.387 1.00 96.44 86 PHE A C 1
ATOM 704 O O . PHE A 1 86 ? -28.154 -13.047 28.337 1.00 96.44 86 PHE A O 1
ATOM 711 N N . SER A 1 87 ? -28.574 -14.809 27.004 1.00 95.62 87 SER A N 1
ATOM 712 C CA . SER A 1 87 ? -29.622 -15.409 27.830 1.00 95.62 87 SER A CA 1
ATOM 713 C C . SER A 1 87 ? -29.020 -16.120 29.045 1.00 95.62 87 SER A C 1
ATOM 715 O O . SER A 1 87 ? -27.817 -16.388 29.078 1.00 95.62 87 SER A O 1
ATOM 717 N N . ASP A 1 88 ? -29.867 -16.520 29.994 1.00 95.12 88 ASP A N 1
ATOM 718 C CA . ASP A 1 88 ? -29.460 -17.308 31.168 1.00 95.12 88 ASP A CA 1
ATOM 719 C C . ASP A 1 88 ? -28.810 -18.653 30.792 1.00 95.12 88 ASP A C 1
ATOM 721 O O . ASP A 1 88 ? -28.005 -19.198 31.543 1.00 95.12 88 ASP A O 1
ATOM 725 N N . GLN A 1 89 ? -29.106 -19.172 29.595 1.00 94.44 89 GLN A N 1
ATOM 726 C CA . GLN A 1 89 ? -28.497 -20.387 29.036 1.00 94.44 89 GLN A CA 1
ATOM 727 C C . GLN A 1 89 ? -27.129 -20.125 28.371 1.00 94.44 89 GLN A C 1
ATOM 729 O O . GLN A 1 89 ? -26.474 -21.044 27.880 1.00 94.44 89 GLN A O 1
ATOM 734 N N . GLY A 1 90 ? -26.667 -18.871 28.352 1.00 93.50 90 GLY A N 1
ATOM 735 C CA . GLY A 1 90 ? -25.387 -18.468 27.770 1.00 93.50 90 GLY A CA 1
ATOM 736 C C . GLY A 1 90 ? -25.407 -18.319 26.247 1.00 93.50 90 GLY A C 1
ATOM 737 O O . GLY A 1 90 ? -24.340 -18.294 25.619 1.00 93.50 90 GLY A O 1
ATOM 738 N N . ASP A 1 91 ? -26.587 -18.230 25.633 1.00 94.62 91 ASP A N 1
ATOM 739 C CA . ASP A 1 91 ? -26.742 -18.025 24.191 1.00 94.62 91 ASP A CA 1
ATOM 740 C C . ASP A 1 91 ? -26.948 -16.556 23.851 1.00 94.62 91 ASP A C 1
ATOM 742 O O . ASP A 1 91 ? -27.674 -15.845 24.545 1.00 94.62 91 ASP A O 1
ATOM 746 N N . ALA A 1 92 ? -26.301 -16.096 22.779 1.00 95.88 92 ALA A N 1
ATOM 747 C CA . ALA A 1 92 ? -26.365 -14.705 22.351 1.00 95.88 92 ALA A CA 1
ATOM 748 C C . ALA A 1 92 ? -27.792 -14.349 21.901 1.00 95.88 92 ALA A C 1
ATOM 750 O O . ALA A 1 92 ? -28.281 -14.835 20.879 1.00 95.88 92 ALA A O 1
ATOM 751 N N . SER A 1 93 ? -28.465 -13.497 22.670 1.00 95.25 93 SER A N 1
ATOM 752 C CA . SER A 1 93 ? -29.871 -13.151 22.469 1.00 95.25 93 SER A CA 1
ATOM 753 C C . SER A 1 93 ? -30.045 -11.833 21.714 1.00 95.25 93 SER A C 1
ATOM 755 O O . SER A 1 93 ? -30.969 -11.721 20.901 1.00 95.25 93 SER A O 1
ATOM 757 N N . ASP A 1 94 ? -29.159 -10.857 21.935 1.00 96.56 94 ASP A N 1
ATOM 758 C CA . ASP A 1 94 ? -29.282 -9.501 21.389 1.00 96.56 94 ASP A CA 1
ATOM 759 C C . ASP A 1 94 ? -27.927 -8.869 21.030 1.00 96.56 94 ASP A C 1
ATOM 761 O O . ASP A 1 94 ? -26.899 -9.220 21.613 1.00 96.56 94 ASP A O 1
ATOM 765 N N . PHE A 1 95 ? -27.932 -7.951 20.056 1.00 97.38 95 PHE A N 1
ATOM 766 C CA . PHE A 1 95 ? -26.740 -7.353 19.446 1.00 97.38 95 PHE A CA 1
ATOM 767 C C . PHE A 1 95 ? -26.969 -5.865 19.188 1.00 97.38 95 PHE A C 1
ATOM 769 O O . PHE A 1 95 ? -27.833 -5.489 18.398 1.00 97.38 95 PHE A O 1
ATOM 776 N N . SER A 1 96 ? -26.148 -5.011 19.796 1.00 95.94 96 SER A N 1
ATOM 777 C CA . SER A 1 96 ? -26.299 -3.557 19.713 1.00 95.94 96 SER A CA 1
ATOM 778 C C . SER A 1 96 ? -24.974 -2.860 19.371 1.00 95.94 96 SER A C 1
ATOM 780 O O . SER A 1 96 ? -23.911 -3.320 19.795 1.00 95.94 96 SER A O 1
ATOM 782 N N . PRO A 1 97 ? -24.983 -1.754 18.601 1.00 93.56 97 PRO A N 1
ATOM 783 C CA . PRO A 1 97 ? -23.799 -0.904 18.424 1.00 93.56 97 PRO A CA 1
ATOM 784 C C . PRO A 1 97 ? -23.435 -0.124 19.699 1.00 93.56 97 PRO A C 1
ATOM 786 O O . PRO A 1 97 ? -22.284 0.268 19.881 1.00 93.56 97 PRO A O 1
ATOM 789 N N . SER A 1 98 ? -24.398 0.057 20.606 1.00 94.31 98 SER A N 1
ATOM 790 C CA . SER A 1 98 ? -24.243 0.791 21.866 1.00 94.31 98 SER A CA 1
ATOM 791 C C . SER A 1 98 ? -24.450 -0.121 23.070 1.00 94.31 98 SER A C 1
ATOM 793 O O . SER A 1 98 ? -25.172 -1.116 22.986 1.00 94.31 98 SER A O 1
ATOM 795 N N . GLN A 1 99 ? -23.848 0.228 24.206 1.00 96.25 99 GLN A N 1
ATOM 796 C CA . GLN A 1 99 ? -24.011 -0.539 25.436 1.00 96.25 99 GLN A CA 1
ATOM 797 C C . GLN A 1 99 ? -25.476 -0.548 25.877 1.00 96.25 99 GLN A C 1
ATOM 799 O O . GLN A 1 99 ? -26.098 0.502 26.013 1.00 96.25 99 GLN A O 1
ATOM 804 N N . ILE A 1 100 ? -26.004 -1.744 26.120 1.00 96.19 100 ILE A N 1
ATOM 805 C CA . ILE A 1 100 ? -27.323 -1.972 26.721 1.00 96.19 100 ILE A CA 1
ATOM 806 C C . ILE A 1 100 ? -27.153 -2.724 28.047 1.00 96.19 100 ILE A C 1
ATOM 808 O O . ILE A 1 100 ? -26.091 -3.304 28.298 1.00 96.19 100 ILE A O 1
ATOM 812 N N . ALA A 1 101 ? -28.183 -2.729 28.897 1.00 96.69 101 ALA A N 1
ATOM 813 C CA . ALA A 1 101 ? -28.148 -3.445 30.175 1.00 96.69 101 ALA A CA 1
ATOM 814 C C . ALA A 1 101 ? -27.687 -4.902 29.977 1.00 96.69 101 ALA A C 1
ATOM 816 O O . ALA A 1 101 ? -28.161 -5.562 29.049 1.00 96.69 101 ALA A O 1
ATOM 817 N N . GLU A 1 102 ? -26.737 -5.356 30.800 1.00 96.31 102 GLU A N 1
ATOM 818 C CA . GLU A 1 102 ? -26.202 -6.735 30.818 1.00 96.31 102 GLU A CA 1
ATOM 819 C C . GLU A 1 102 ? -25.489 -7.193 29.532 1.00 96.31 102 GLU A C 1
ATOM 821 O O . GLU A 1 102 ? -25.127 -8.359 29.388 1.00 96.31 102 GLU A O 1
ATOM 826 N N . SER A 1 103 ? -25.254 -6.288 28.580 1.00 97.44 103 SER A N 1
ATOM 827 C CA . SER A 1 103 ? -24.472 -6.621 27.391 1.00 97.44 103 SER A CA 1
ATOM 828 C C . SER A 1 103 ? -22.970 -6.564 27.653 1.00 97.44 103 SER A C 1
ATOM 830 O O . SER A 1 103 ? -22.469 -5.691 28.364 1.00 97.44 103 SER A O 1
ATOM 832 N N . ILE A 1 104 ? -22.241 -7.478 27.019 1.00 96.56 104 ILE A N 1
ATOM 833 C CA . ILE A 1 104 ? -20.786 -7.591 27.096 1.00 96.56 104 ILE A CA 1
ATOM 834 C C . ILE A 1 104 ? -20.200 -7.169 25.744 1.00 96.56 104 ILE A C 1
ATOM 836 O O . ILE A 1 104 ? -20.667 -7.646 24.700 1.00 96.56 104 ILE A O 1
ATOM 840 N N . PRO A 1 105 ? -19.176 -6.300 25.716 1.00 95.81 105 PRO A N 1
ATOM 841 C CA . PRO A 1 105 ? -18.553 -5.898 24.466 1.00 95.81 105 PRO A CA 1
ATOM 842 C C . PRO A 1 105 ? -17.856 -7.087 23.798 1.00 95.81 105 PRO A C 1
ATOM 844 O O . PRO A 1 105 ? -17.110 -7.831 24.428 1.00 95.81 105 PRO A O 1
ATOM 847 N N . HIS A 1 106 ? -18.105 -7.244 22.506 1.00 95.00 106 HIS A N 1
ATOM 848 C CA . HIS A 1 106 ? -17.365 -8.110 21.601 1.00 95.00 106 HIS A CA 1
ATOM 849 C C . HIS A 1 106 ? -16.841 -7.275 20.431 1.00 95.00 106 HIS A C 1
ATOM 851 O O . HIS A 1 106 ? -17.349 -6.193 20.148 1.00 95.00 106 HIS A O 1
ATOM 857 N N . TRP A 1 107 ? -15.831 -7.777 19.735 1.00 91.94 107 TRP A N 1
ATOM 858 C CA . TRP A 1 107 ? -15.206 -7.117 18.598 1.00 91.94 107 TRP A CA 1
ATOM 859 C C . TRP A 1 107 ? -15.442 -7.931 17.340 1.00 91.94 107 TRP A C 1
ATOM 861 O O . TRP A 1 107 ? -15.330 -9.158 17.356 1.00 91.94 107 TRP A O 1
ATOM 871 N N . VAL A 1 108 ? -15.738 -7.245 16.242 1.00 91.19 108 VAL A N 1
ATOM 872 C CA . VAL A 1 108 ? -15.848 -7.862 14.924 1.00 91.19 108 VAL A CA 1
ATOM 873 C C . VAL A 1 108 ? -14.457 -8.295 14.467 1.00 91.19 108 VAL A C 1
ATOM 875 O O . VAL A 1 108 ? -13.615 -7.460 14.148 1.00 91.19 108 VAL A O 1
ATOM 878 N N . ARG A 1 109 ? -14.203 -9.602 14.419 1.00 89.12 109 ARG A N 1
ATOM 879 C CA . ARG A 1 109 ? -12.944 -10.185 13.930 1.00 89.12 109 ARG A CA 1
ATOM 880 C C . ARG A 1 109 ? -12.954 -10.453 12.431 1.00 89.12 109 ARG A C 1
ATOM 882 O O . ARG A 1 109 ? -11.901 -10.480 11.804 1.00 89.12 109 ARG A O 1
ATOM 889 N N . TRP A 1 110 ? -14.125 -10.677 11.848 1.00 88.88 110 TRP A N 1
ATOM 890 C CA . TRP A 1 110 ? -14.247 -10.993 10.430 1.00 88.88 110 TRP A CA 1
ATOM 891 C C . TRP A 1 110 ? -15.638 -10.648 9.908 1.00 88.88 110 TRP A C 1
ATOM 893 O O . TRP A 1 110 ? -16.616 -10.744 10.649 1.00 88.88 110 TRP A O 1
ATOM 903 N N . ILE A 1 111 ? -15.720 -10.255 8.633 1.00 89.50 111 ILE A N 1
ATOM 904 C CA . ILE A 1 111 ? -16.983 -10.001 7.936 1.00 89.50 111 ILE A CA 1
ATOM 905 C C . ILE A 1 111 ? -16.982 -10.746 6.598 1.00 89.50 111 ILE A C 1
ATOM 907 O O . ILE A 1 111 ? -16.188 -10.435 5.710 1.00 89.50 111 ILE A O 1
ATOM 911 N N . ALA A 1 112 ? -17.920 -11.674 6.416 1.00 90.69 112 ALA A N 1
ATOM 912 C CA . ALA A 1 112 ? -18.222 -12.272 5.120 1.00 90.69 112 ALA A CA 1
ATOM 913 C C . ALA A 1 112 ? -19.338 -11.467 4.440 1.00 90.69 112 ALA A C 1
ATOM 915 O O . ALA A 1 112 ? -20.524 -11.654 4.711 1.00 90.69 112 ALA A O 1
ATOM 916 N N . THR A 1 113 ? -18.973 -10.540 3.555 1.00 86.25 113 THR A N 1
ATOM 917 C CA . THR A 1 113 ? -19.921 -9.592 2.935 1.00 86.25 113 THR A CA 1
ATOM 918 C C . THR A 1 113 ? -20.913 -10.228 1.959 1.00 86.25 113 THR A C 1
ATOM 920 O O . THR A 1 113 ? -21.954 -9.634 1.697 1.00 86.25 113 THR A O 1
ATOM 923 N N . SER A 1 114 ? -20.631 -11.427 1.435 1.00 86.69 114 SER A N 1
ATOM 924 C CA . SER A 1 114 ? -21.553 -12.177 0.561 1.00 86.69 114 SER A CA 1
ATOM 925 C C . SER A 1 114 ? -22.866 -12.523 1.257 1.00 86.69 114 SER A C 1
ATOM 927 O O . SER A 1 114 ? -23.920 -12.507 0.634 1.00 86.69 114 SER A O 1
ATOM 929 N N . GLU A 1 115 ? -22.798 -12.813 2.550 1.00 92.88 115 GLU A N 1
ATOM 930 C CA . GLU A 1 115 ? -23.942 -13.235 3.360 1.00 92.88 115 GLU A CA 1
ATOM 931 C C . GLU A 1 115 ? -24.153 -12.349 4.594 1.00 92.88 115 GLU A C 1
ATOM 933 O O . GLU A 1 115 ? -25.047 -12.607 5.393 1.00 92.88 115 GLU A O 1
ATOM 938 N N . TRP A 1 116 ? -23.343 -11.296 4.742 1.00 94.19 116 TRP A N 1
ATOM 939 C CA . TRP A 1 116 ? -23.285 -10.436 5.924 1.00 94.19 116 TRP A CA 1
ATOM 940 C C . TRP A 1 116 ? -23.169 -11.233 7.220 1.00 94.19 116 TRP A C 1
ATOM 942 O O . TRP A 1 116 ? -23.943 -11.053 8.160 1.00 94.19 116 TRP A O 1
ATOM 952 N N . TYR A 1 117 ? -22.185 -12.127 7.254 1.00 95.94 117 TYR A N 1
ATOM 953 C CA . TYR A 1 117 ? -21.766 -12.791 8.478 1.00 95.94 117 TYR A CA 1
ATOM 954 C C . TYR A 1 117 ? -20.702 -11.959 9.190 1.00 95.94 117 TYR A C 1
ATOM 956 O O . TYR A 1 117 ? -19.723 -11.581 8.555 1.00 95.94 117 TYR A O 1
ATOM 964 N N . ALA A 1 118 ? -20.878 -11.689 10.480 1.00 95.56 118 ALA A N 1
ATOM 965 C CA . ALA A 1 118 ? -19.906 -11.023 11.334 1.00 95.56 118 ALA A CA 1
ATOM 966 C C . ALA A 1 118 ? -19.485 -11.963 12.470 1.00 95.56 118 ALA A C 1
ATOM 968 O O . ALA A 1 118 ? -20.298 -12.376 13.298 1.00 95.56 118 ALA A O 1
ATOM 969 N N . GLU A 1 119 ? -18.200 -12.295 12.513 1.00 95.19 119 GLU A N 1
ATOM 970 C CA . GLU A 1 119 ? -17.624 -13.070 13.604 1.00 95.19 119 GLU A CA 1
ATOM 971 C C . GLU A 1 119 ? -17.246 -12.142 14.757 1.00 95.19 119 GLU A C 1
ATOM 973 O O . GLU A 1 119 ? -16.488 -11.190 14.567 1.00 95.19 119 GLU A O 1
ATOM 978 N N . LEU A 1 120 ? -17.757 -12.435 15.950 1.00 95.12 120 LEU A N 1
ATOM 979 C CA . LEU A 1 120 ? -17.544 -11.666 17.164 1.00 95.12 120 LEU A CA 1
ATOM 980 C C . LEU A 1 120 ? -16.696 -12.445 18.170 1.00 95.12 120 LEU A C 1
ATOM 982 O O . LEU A 1 120 ? -16.976 -13.601 18.501 1.00 95.12 120 LEU A O 1
ATOM 986 N N . VAL A 1 121 ? -15.693 -11.767 18.718 1.00 93.19 121 VAL A N 1
ATOM 987 C CA . VAL A 1 121 ? -14.784 -12.302 19.738 1.00 93.19 121 VAL A CA 1
ATOM 988 C C . VAL A 1 121 ? -14.747 -11.385 20.961 1.00 93.19 121 VAL A C 1
ATOM 990 O O . VAL A 1 121 ? -14.886 -10.177 20.806 1.00 93.19 121 VAL A O 1
ATOM 993 N N . PRO A 1 122 ? -14.566 -11.915 22.183 1.00 92.25 122 PRO A N 1
ATOM 994 C CA . PRO A 1 122 ? -14.488 -11.113 23.409 1.00 92.25 122 PRO A CA 1
ATOM 995 C C . PRO A 1 122 ? -13.144 -10.389 23.575 1.00 92.25 122 PRO A C 1
ATOM 997 O O . PRO A 1 122 ? -12.974 -9.609 24.501 1.00 92.25 122 PRO A O 1
ATOM 1000 N N . ARG A 1 123 ? -12.165 -10.667 22.717 1.00 87.56 123 ARG A N 1
ATOM 1001 C CA . ARG A 1 123 ? -10.921 -9.914 22.589 1.00 87.56 123 ARG A CA 1
ATOM 1002 C C . ARG A 1 123 ? -10.514 -10.002 21.134 1.00 87.56 123 ARG A C 1
ATOM 1004 O O . ARG A 1 123 ? -10.523 -11.097 20.574 1.00 87.56 123 ARG A O 1
ATOM 1011 N N . PHE A 1 124 ? -10.220 -8.868 20.508 1.00 81.44 124 PHE A N 1
ATOM 1012 C CA . PHE A 1 124 ? -9.742 -8.910 19.136 1.00 81.44 124 PHE A CA 1
ATOM 1013 C C . PHE A 1 124 ? -8.355 -9.542 19.107 1.00 81.44 124 PHE A C 1
ATOM 1015 O O . PHE A 1 124 ? -7.405 -9.022 19.687 1.00 81.44 124 PHE A O 1
ATOM 1022 N N . GLU A 1 125 ? -8.268 -10.657 18.404 1.00 83.69 125 GLU A N 1
ATOM 1023 C CA . GLU A 1 125 ? -7.036 -11.363 18.107 1.00 83.69 125 GLU A CA 1
ATOM 1024 C C . GLU A 1 125 ? -7.055 -11.657 16.616 1.00 83.69 125 GLU A C 1
ATOM 1026 O O . GLU A 1 125 ? -8.106 -11.987 16.045 1.00 83.69 125 GLU A O 1
ATOM 1031 N N . LEU A 1 126 ? -5.903 -11.515 15.967 1.00 82.81 126 LEU A N 1
ATOM 1032 C CA . LEU A 1 126 ? -5.805 -11.917 14.580 1.00 82.81 126 LEU A CA 1
ATOM 1033 C C . LEU A 1 126 ? -5.999 -13.427 14.473 1.00 82.81 126 LEU A C 1
ATOM 1035 O O . LEU A 1 126 ? -5.378 -14.214 15.178 1.00 82.81 126 LEU A O 1
ATOM 1039 N N . ARG A 1 127 ? -6.841 -13.790 1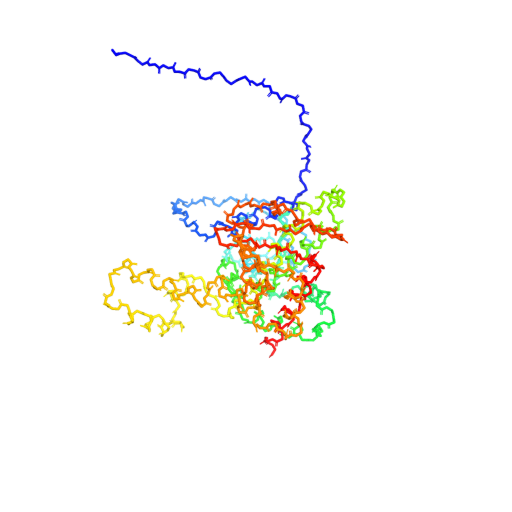3.509 1.00 85.69 127 ARG A N 1
ATOM 1040 C CA . ARG A 1 127 ? -6.623 -14.907 12.595 1.00 85.69 127 ARG A CA 1
ATOM 1041 C C . ARG A 1 127 ? -5.311 -15.701 12.760 1.00 85.69 127 ARG A C 1
ATOM 1043 O O . ARG A 1 127 ? -4.363 -15.235 12.133 1.00 85.69 127 ARG A O 1
ATOM 1050 N N . PRO A 1 128 ? -5.184 -16.864 13.437 1.00 86.38 128 PRO A N 1
ATOM 1051 C CA . PRO A 1 128 ? -3.977 -17.685 13.272 1.00 86.38 128 PRO A CA 1
ATOM 1052 C C . PRO A 1 128 ? -3.713 -18.025 11.795 1.00 86.38 128 PRO A C 1
ATOM 1054 O O . PRO A 1 128 ? -2.570 -18.066 11.342 1.00 86.38 128 PRO A O 1
ATOM 1057 N N . GLU A 1 129 ? -4.784 -18.156 11.005 1.00 90.88 129 GLU A N 1
ATOM 1058 C CA . GLU A 1 129 ? -4.720 -18.361 9.558 1.00 90.88 129 GLU A CA 1
ATOM 1059 C C . GLU A 1 129 ? -4.129 -17.161 8.797 1.00 90.88 129 GLU A C 1
ATOM 1061 O O . GLU A 1 129 ? -3.677 -17.318 7.665 1.00 90.88 129 GLU A O 1
ATOM 1066 N N . PHE A 1 130 ? -4.115 -15.961 9.387 1.00 91.00 130 PHE A N 1
ATOM 1067 C CA . PHE A 1 130 ? -3.490 -14.792 8.770 1.00 91.00 130 PHE A CA 1
ATOM 1068 C C . PHE A 1 130 ? -1.964 -14.891 8.807 1.00 91.00 130 PHE A C 1
ATOM 1070 O O . PHE A 1 130 ? -1.327 -14.731 7.768 1.00 91.00 130 PHE A O 1
ATOM 1077 N N . ALA A 1 131 ? -1.386 -15.228 9.963 1.00 93.06 131 ALA A N 1
ATOM 1078 C CA . ALA A 1 131 ? 0.048 -15.489 10.071 1.00 93.06 131 ALA A CA 1
ATOM 1079 C C . ALA A 1 131 ? 0.466 -16.690 9.205 1.00 93.06 131 ALA A C 1
ATOM 1081 O O . ALA A 1 131 ? 1.492 -16.638 8.532 1.00 93.06 131 ALA A O 1
ATOM 1082 N N . GLU A 1 132 ? -0.380 -17.723 9.125 1.00 95.00 132 GLU A N 1
ATOM 1083 C CA . GLU A 1 132 ? -0.191 -18.850 8.202 1.00 95.00 132 GLU A CA 1
ATOM 1084 C C . GLU A 1 132 ? -0.166 -18.417 6.737 1.00 95.00 132 GLU A C 1
ATOM 1086 O O . GLU A 1 132 ? 0.691 -18.851 5.971 1.00 95.00 132 GLU A O 1
ATOM 1091 N N . ARG A 1 133 ? -1.078 -17.529 6.335 1.00 95.06 133 ARG A N 1
ATOM 1092 C CA . ARG A 1 133 ? -1.097 -16.987 4.975 1.00 95.06 133 ARG A CA 1
ATOM 1093 C C . ARG A 1 133 ? 0.171 -16.186 4.681 1.00 95.06 133 ARG A C 1
ATOM 1095 O O . ARG A 1 133 ? 0.743 -16.376 3.617 1.00 95.06 133 ARG A O 1
ATOM 1102 N N . ILE A 1 134 ? 0.633 -15.344 5.609 1.00 96.44 134 ILE A N 1
ATOM 1103 C CA . ILE A 1 134 ? 1.902 -14.612 5.449 1.00 96.44 134 ILE A CA 1
ATOM 1104 C C . ILE A 1 134 ? 3.067 -15.594 5.305 1.00 96.44 134 ILE A C 1
ATOM 1106 O O . ILE A 1 134 ? 3.885 -15.435 4.405 1.00 96.44 134 ILE A O 1
ATOM 1110 N N . TYR A 1 135 ? 3.117 -16.625 6.148 1.00 97.12 135 TYR A N 1
ATOM 1111 C CA . TYR A 1 135 ? 4.164 -17.641 6.098 1.00 97.12 135 TYR A CA 1
ATOM 1112 C C . TYR A 1 135 ? 4.202 -18.372 4.757 1.00 97.12 135 TYR A C 1
ATOM 1114 O O . TYR A 1 135 ? 5.267 -18.472 4.162 1.00 97.12 135 TYR A O 1
ATOM 1122 N N . LYS A 1 136 ? 3.049 -18.784 4.221 1.00 96.56 136 LYS A N 1
ATOM 1123 C CA . LYS A 1 136 ? 2.965 -19.392 2.883 1.00 96.56 136 LYS A CA 1
ATOM 1124 C C . LYS A 1 136 ? 3.433 -18.457 1.768 1.00 96.56 136 LYS A C 1
ATOM 1126 O O . LYS A 1 136 ? 4.034 -18.905 0.797 1.00 96.56 136 LYS A O 1
ATOM 1131 N N . GLU A 1 137 ? 3.157 -17.159 1.881 1.00 96.88 137 GLU A N 1
ATOM 1132 C CA . GLU A 1 137 ? 3.619 -16.176 0.894 1.00 96.88 137 GLU A CA 1
ATOM 1133 C C . GLU A 1 137 ? 5.129 -15.910 0.984 1.00 96.88 137 GLU A C 1
ATOM 1135 O O . GLU A 1 137 ? 5.782 -15.667 -0.036 1.00 96.88 137 GLU A O 1
ATOM 1140 N N . LEU A 1 138 ? 5.690 -15.972 2.192 1.00 97.12 138 LEU A N 1
ATOM 1141 C CA . LEU A 1 138 ? 7.083 -15.633 2.490 1.00 97.12 138 LEU A CA 1
ATOM 1142 C C . LEU A 1 138 ? 7.971 -16.846 2.768 1.00 97.12 138 LEU A C 1
ATOM 1144 O O . LEU A 1 138 ? 9.081 -16.686 3.282 1.00 97.12 138 LEU A O 1
ATOM 1148 N N . GLU A 1 139 ? 7.508 -18.045 2.426 1.00 94.75 139 GLU A N 1
ATOM 1149 C CA . GLU A 1 139 ? 8.271 -19.272 2.606 1.00 94.75 139 GLU A CA 1
ATOM 1150 C C . GLU A 1 139 ? 9.640 -19.141 1.918 1.00 94.75 139 GLU A C 1
ATOM 1152 O O . GLU A 1 139 ? 9.745 -18.740 0.758 1.00 94.75 139 GLU A O 1
ATOM 1157 N N . GLY A 1 140 ? 10.708 -19.410 2.674 1.00 95.94 140 GLY A N 1
ATOM 1158 C CA . GLY A 1 140 ? 12.093 -19.243 2.225 1.00 95.94 140 GLY A CA 1
ATOM 1159 C C . GLY A 1 140 ? 12.684 -17.834 2.384 1.00 95.94 140 GLY A C 1
ATOM 1160 O O . GLY A 1 140 ? 13.893 -17.684 2.226 1.00 95.94 140 GLY A O 1
ATOM 1161 N N . TYR A 1 141 ? 11.885 -16.819 2.736 1.00 97.06 141 TYR A N 1
ATOM 1162 C CA . TYR A 1 141 ? 12.360 -15.448 2.983 1.00 97.06 141 TYR A CA 1
ATOM 1163 C C . TYR A 1 141 ? 12.372 -15.059 4.463 1.00 97.06 141 TYR A C 1
ATOM 1165 O O . TYR A 1 141 ? 13.251 -14.307 4.877 1.00 97.06 141 TYR A O 1
ATOM 1173 N N . LEU A 1 142 ? 11.405 -15.541 5.252 1.00 97.69 142 LEU A N 1
ATOM 1174 C CA . LEU A 1 142 ? 11.289 -15.223 6.677 1.00 97.69 142 LEU A CA 1
ATOM 1175 C C . LEU A 1 142 ? 10.751 -16.421 7.472 1.00 97.69 142 LEU A C 1
ATOM 1177 O O . LEU A 1 142 ? 9.852 -17.128 7.012 1.00 97.69 142 LEU A O 1
ATOM 1181 N N . GLY A 1 143 ? 11.306 -16.662 8.664 1.00 97.50 143 GLY A N 1
ATOM 1182 C CA . GLY A 1 143 ? 10.888 -17.764 9.530 1.00 97.50 143 GLY A CA 1
ATOM 1183 C C . GLY A 1 143 ? 9.495 -17.549 10.127 1.00 97.50 143 GLY A C 1
ATOM 1184 O O . GLY A 1 143 ? 9.047 -16.418 10.309 1.00 97.50 143 GLY A O 1
ATOM 1185 N N . ARG A 1 144 ? 8.798 -18.637 10.484 1.00 96.31 144 ARG A N 1
ATOM 1186 C CA . ARG A 1 144 ? 7.462 -18.530 11.095 1.00 96.31 144 ARG A CA 1
ATOM 1187 C C . ARG A 1 144 ? 7.486 -17.768 12.424 1.00 96.31 144 ARG A C 1
ATOM 1189 O O . ARG A 1 144 ? 6.660 -16.886 12.627 1.00 96.31 144 ARG A O 1
ATOM 1196 N N . THR A 1 145 ? 8.457 -18.061 13.285 1.00 96.62 145 THR A N 1
ATOM 1197 C CA . THR A 1 145 ? 8.636 -17.372 14.573 1.00 96.62 145 THR A CA 1
ATOM 1198 C C . THR A 1 145 ? 8.769 -15.858 14.391 1.00 96.62 145 THR A C 1
ATOM 1200 O O . THR A 1 145 ? 8.150 -15.092 15.124 1.00 96.62 145 THR A O 1
ATOM 1203 N N . ASP A 1 146 ? 9.523 -15.432 13.376 1.00 97.50 146 ASP A N 1
ATOM 1204 C CA . ASP A 1 146 ? 9.743 -14.021 13.053 1.00 97.50 146 ASP A CA 1
ATOM 1205 C C . ASP A 1 146 ? 8.451 -13.348 12.573 1.00 97.50 146 ASP A C 1
ATOM 1207 O O . ASP A 1 146 ? 8.112 -12.246 13.003 1.00 97.50 146 ASP A O 1
ATOM 1211 N N . ILE A 1 147 ? 7.682 -14.039 11.726 1.00 96.94 147 ILE A N 1
ATOM 1212 C CA . ILE A 1 147 ? 6.369 -13.568 11.269 1.00 96.94 147 ILE A CA 1
ATOM 1213 C C . ILE A 1 147 ? 5.415 -13.397 12.453 1.00 96.94 147 ILE A C 1
ATOM 1215 O O . ILE A 1 147 ? 4.778 -12.350 12.569 1.00 96.94 147 ILE A O 1
ATOM 1219 N N . ASP A 1 148 ? 5.324 -14.388 13.341 1.00 94.38 148 ASP A N 1
ATOM 1220 C CA . ASP A 1 148 ? 4.440 -14.324 14.506 1.00 94.38 148 ASP A CA 1
ATOM 1221 C C . ASP A 1 148 ? 4.844 -13.171 15.445 1.00 94.38 148 ASP A C 1
ATOM 1223 O O . ASP A 1 148 ? 3.980 -12.420 15.906 1.00 94.38 148 ASP A O 1
ATOM 1227 N N . ALA A 1 149 ? 6.149 -12.966 15.667 1.00 95.62 149 ALA A N 1
ATOM 1228 C CA . ALA A 1 149 ? 6.674 -11.860 16.468 1.00 95.62 149 ALA A CA 1
ATOM 1229 C C . ALA A 1 149 ? 6.353 -10.484 15.852 1.00 95.62 149 ALA A C 1
ATOM 1231 O O . ALA A 1 149 ? 5.830 -9.601 16.542 1.00 95.62 149 ALA A O 1
ATOM 1232 N N . ALA A 1 150 ? 6.598 -10.308 14.549 1.00 95.69 150 ALA A N 1
ATOM 1233 C CA . ALA A 1 150 ? 6.304 -9.068 13.832 1.00 95.69 150 ALA A CA 1
ATOM 1234 C C . ALA A 1 150 ? 4.800 -8.749 13.843 1.00 95.69 150 ALA A C 1
ATOM 1236 O O . ALA A 1 150 ? 4.394 -7.626 14.154 1.00 95.69 150 ALA A O 1
ATOM 1237 N N . VAL A 1 151 ? 3.957 -9.750 13.566 1.00 93.56 151 VAL A N 1
ATOM 1238 C CA . VAL A 1 151 ? 2.495 -9.608 13.587 1.00 93.56 151 VAL A CA 1
ATOM 1239 C C . VAL A 1 151 ? 2.005 -9.254 14.990 1.00 93.56 151 VAL A C 1
ATOM 1241 O O . VAL A 1 151 ? 1.194 -8.338 15.128 1.00 93.56 151 VAL A O 1
ATOM 1244 N N . ALA A 1 152 ? 2.516 -9.910 16.036 1.00 92.00 152 ALA A N 1
ATOM 1245 C CA . ALA A 1 152 ? 2.161 -9.592 17.417 1.00 92.00 152 ALA A CA 1
ATOM 1246 C C . ALA A 1 152 ? 2.521 -8.143 17.783 1.00 92.00 152 ALA A C 1
ATOM 1248 O O . ALA A 1 152 ? 1.694 -7.433 18.365 1.00 92.00 152 ALA A O 1
ATOM 1249 N N . LYS A 1 153 ? 3.711 -7.668 17.387 1.00 92.94 153 LYS A N 1
ATOM 1250 C CA . LYS A 1 153 ? 4.117 -6.272 17.603 1.00 92.94 153 LYS A CA 1
ATOM 1251 C C . LYS A 1 153 ? 3.199 -5.303 16.868 1.00 92.94 153 LYS A C 1
ATOM 1253 O O . LYS A 1 153 ? 2.720 -4.347 17.474 1.00 92.94 153 LYS A O 1
ATOM 1258 N N . PHE A 1 154 ? 2.905 -5.560 15.594 1.00 91.69 154 PHE A N 1
ATOM 1259 C CA . PHE A 1 154 ? 2.011 -4.712 14.809 1.00 91.69 154 PHE A CA 1
ATOM 1260 C C . PHE A 1 154 ? 0.598 -4.665 15.383 1.00 91.69 154 PHE A C 1
ATOM 1262 O O . PHE A 1 154 ? 0.036 -3.580 15.483 1.00 91.69 154 PHE A O 1
ATOM 1269 N N . VAL A 1 155 ? 0.045 -5.792 15.836 1.00 87.81 155 VAL A N 1
ATOM 1270 C CA . VAL A 1 155 ? -1.245 -5.812 16.547 1.00 87.81 155 VAL A CA 1
ATOM 1271 C C . VAL A 1 155 ? -1.190 -4.954 17.808 1.00 87.81 155 VAL A C 1
ATOM 1273 O O . VAL A 1 155 ? -2.115 -4.187 18.052 1.00 87.81 155 VAL A O 1
ATOM 1276 N N . GLY A 1 156 ? -0.096 -5.027 18.572 1.00 87.94 156 GLY A N 1
ATOM 1277 C CA . GLY A 1 156 ? 0.107 -4.199 19.763 1.00 87.94 156 GLY A CA 1
ATOM 1278 C C . GLY A 1 156 ? 0.183 -2.693 19.481 1.00 87.94 156 GLY A C 1
ATOM 1279 O O . GLY A 1 156 ? -0.106 -1.895 20.370 1.00 87.94 156 GLY A O 1
ATOM 1280 N N . MET A 1 157 ? 0.537 -2.291 18.255 1.00 86.56 157 MET A N 1
ATOM 1281 C CA . MET A 1 157 ? 0.552 -0.884 17.835 1.00 86.56 157 MET A CA 1
ATOM 1282 C C . MET A 1 157 ? -0.833 -0.358 17.454 1.00 86.56 157 MET A C 1
ATOM 1284 O O . MET A 1 157 ? -1.045 0.856 17.462 1.00 86.56 157 MET A O 1
ATOM 1288 N N . VAL A 1 158 ? -1.772 -1.240 17.103 1.00 82.50 158 VAL A N 1
ATOM 1289 C CA . VAL A 1 158 ? -3.101 -0.820 16.667 1.00 82.50 158 VAL A CA 1
ATOM 1290 C C . VAL A 1 158 ? -3.998 -0.582 17.874 1.00 82.50 158 VAL A C 1
ATOM 1292 O O . VAL A 1 158 ? -4.212 -1.458 18.712 1.00 82.50 158 VAL A O 1
ATOM 1295 N N . ARG A 1 159 ? -4.588 0.613 17.931 1.00 80.62 159 ARG A N 1
ATOM 1296 C CA . ARG A 1 159 ? -5.632 0.947 18.903 1.00 80.62 159 ARG A CA 1
ATOM 1297 C C . ARG A 1 159 ? -6.911 0.230 18.519 1.00 80.62 159 ARG A C 1
ATOM 1299 O O . ARG A 1 159 ? -7.723 0.740 17.748 1.00 80.62 159 ARG A O 1
ATOM 1306 N N . MET A 1 160 ? -7.075 -0.988 19.021 1.00 71.06 160 MET A N 1
ATOM 1307 C CA . MET A 1 160 ? -8.173 -1.864 18.622 1.00 71.06 160 MET A CA 1
ATOM 1308 C C . MET A 1 160 ? -9.552 -1.241 18.869 1.00 71.06 160 MET A C 1
ATOM 1310 O O . MET A 1 160 ? -10.469 -1.427 18.075 1.00 71.06 160 MET A O 1
ATOM 1314 N N . GLU A 1 161 ? -9.690 -0.430 19.917 1.00 67.94 161 GLU A N 1
ATOM 1315 C CA . GLU A 1 161 ? -10.892 0.342 20.232 1.00 67.94 161 GLU A CA 1
ATOM 1316 C C . GLU A 1 161 ? -11.219 1.448 19.216 1.00 67.94 161 GLU A C 1
ATOM 1318 O O . GLU A 1 161 ? -12.318 2.001 19.252 1.00 67.94 161 GLU A O 1
ATOM 1323 N N . ARG A 1 162 ? -10.291 1.755 18.306 1.00 71.00 162 ARG A N 1
ATOM 1324 C CA . ARG A 1 162 ? -10.442 2.716 17.207 1.00 71.00 162 ARG A CA 1
ATOM 1325 C C . ARG A 1 162 ? -10.278 2.085 15.828 1.00 71.00 162 ARG A C 1
ATOM 1327 O O . ARG A 1 162 ? -10.395 2.789 14.838 1.00 71.00 162 ARG A O 1
ATOM 1334 N N . PHE A 1 163 ? -10.072 0.774 15.741 1.00 66.81 163 PHE A N 1
ATOM 1335 C CA . PHE A 1 163 ? -9.776 0.071 14.488 1.00 66.81 163 PHE A CA 1
ATOM 1336 C C . PHE A 1 163 ? -10.831 0.301 13.385 1.00 66.81 163 PHE A C 1
ATOM 1338 O O . PHE A 1 163 ? -10.518 0.287 12.199 1.00 66.81 163 PHE A O 1
ATOM 1345 N N . TYR A 1 164 ? -12.089 0.538 13.768 1.00 62.28 164 TYR A N 1
ATOM 1346 C CA . TYR A 1 164 ? -13.193 0.832 12.846 1.00 62.28 164 TYR A CA 1
ATOM 1347 C C . TYR A 1 164 ? -13.205 2.277 12.309 1.00 62.28 164 TYR A C 1
ATOM 1349 O O . TYR A 1 164 ? -13.958 2.585 11.371 1.00 62.28 164 TYR A O 1
ATOM 1357 N N . LEU A 1 165 ? -12.418 3.177 12.906 1.00 65.50 165 LEU A N 1
ATOM 1358 C CA . LEU A 1 165 ? -12.137 4.492 12.342 1.00 65.50 165 LEU A CA 1
ATOM 1359 C C . LEU A 1 165 ? -11.202 4.270 11.152 1.00 65.50 165 LEU A C 1
ATOM 1361 O O . LEU A 1 165 ? -10.183 3.593 11.262 1.00 65.50 165 LEU A O 1
ATOM 1365 N N . THR A 1 166 ? -11.600 4.780 9.987 1.00 58.19 166 THR A N 1
ATOM 1366 C CA . THR A 1 166 ? -10.957 4.504 8.690 1.00 58.19 166 THR A CA 1
ATOM 1367 C C . THR A 1 166 ? -9.467 4.828 8.672 1.00 58.19 166 THR A C 1
ATOM 1369 O O . THR A 1 166 ? -8.706 4.192 7.942 1.00 58.19 166 THR A O 1
ATOM 1372 N N . ASP A 1 167 ? -9.054 5.758 9.523 1.00 60.34 167 ASP A N 1
ATOM 1373 C CA . ASP A 1 167 ? -7.732 6.365 9.479 1.00 60.34 167 ASP A CA 1
ATOM 1374 C C . ASP A 1 167 ? -6.712 5.518 10.260 1.00 60.34 167 ASP A C 1
ATOM 1376 O O . ASP A 1 167 ? -5.550 5.424 9.869 1.00 60.34 167 ASP A O 1
ATOM 1380 N N . GLU A 1 168 ? -7.163 4.788 11.291 1.00 65.62 168 GLU A N 1
ATOM 1381 C CA . GLU A 1 168 ? -6.306 3.890 12.082 1.00 65.62 168 GLU A CA 1
ATOM 1382 C C . GLU A 1 168 ? -5.823 2.700 11.249 1.00 65.62 168 GLU A C 1
ATOM 1384 O O . GLU A 1 168 ? -4.694 2.247 11.419 1.00 65.62 168 GLU A O 1
ATOM 1389 N N . LEU A 1 169 ? -6.644 2.200 10.317 1.00 64.81 169 LEU A N 1
ATOM 1390 C CA . LEU A 1 169 ? -6.214 1.191 9.349 1.00 64.81 169 LEU A CA 1
ATOM 1391 C C . LEU A 1 169 ? -5.339 1.803 8.255 1.00 64.81 169 LEU A C 1
ATOM 1393 O O . LEU A 1 169 ? -4.334 1.205 7.904 1.00 64.81 169 LEU A O 1
ATOM 1397 N N . GLY A 1 170 ? -5.665 2.978 7.715 1.00 68.50 170 GLY A N 1
ATOM 1398 C CA . GLY A 1 170 ? -4.945 3.544 6.565 1.00 68.50 170 GLY A CA 1
ATOM 1399 C C . GLY A 1 170 ? -3.428 3.686 6.768 1.00 68.50 170 GLY A C 1
ATOM 1400 O O . GLY A 1 170 ? -2.659 3.383 5.844 1.00 68.50 170 GLY A O 1
ATOM 1401 N N . GLY A 1 171 ? -3.015 4.079 7.979 1.00 74.56 171 GLY A N 1
ATOM 1402 C CA . GLY A 1 171 ? -1.624 4.404 8.313 1.00 74.56 171 GLY A CA 1
ATOM 1403 C C . GLY A 1 171 ? -0.861 3.393 9.172 1.00 74.56 171 GLY A C 1
ATOM 1404 O O . GLY A 1 171 ? 0.326 3.599 9.402 1.00 74.56 171 GLY A O 1
ATOM 1405 N N . ASN A 1 172 ? -1.482 2.309 9.654 1.00 85.50 172 ASN A N 1
ATOM 1406 C CA . ASN A 1 172 ? -0.766 1.370 10.526 1.00 85.50 172 ASN A CA 1
ATOM 1407 C C . ASN A 1 172 ? 0.073 0.326 9.748 1.00 85.50 172 ASN A C 1
ATOM 1409 O O . ASN A 1 172 ? -0.294 -0.062 8.634 1.00 85.50 172 ASN A O 1
ATOM 1413 N N . PRO A 1 173 ? 1.166 -0.199 10.338 1.00 91.25 173 PRO A N 1
ATOM 1414 C CA . PRO A 1 173 ? 1.993 -1.214 9.683 1.00 91.25 173 PRO A CA 1
ATOM 1415 C C . PRO A 1 173 ? 1.260 -2.514 9.332 1.00 91.25 173 PRO A C 1
ATOM 1417 O O . PRO A 1 173 ? 1.527 -3.141 8.307 1.00 91.25 173 PRO A O 1
ATOM 1420 N N . LEU A 1 174 ? 0.286 -2.913 10.151 1.00 90.12 174 LEU A N 1
ATOM 1421 C CA . LEU A 1 174 ? -0.495 -4.125 9.917 1.00 90.12 174 LEU A CA 1
ATOM 1422 C C . LEU A 1 174 ? -1.322 -4.035 8.621 1.00 90.12 174 LEU A C 1
ATOM 1424 O O . LEU A 1 174 ? -1.482 -5.025 7.909 1.00 90.12 174 LEU A O 1
ATOM 1428 N N . SER A 1 175 ? -1.827 -2.853 8.273 1.00 87.81 175 SER A N 1
ATOM 1429 C CA . SER A 1 175 ? -2.620 -2.633 7.066 1.00 87.81 175 SER A CA 1
ATOM 1430 C C . SER A 1 175 ? -1.778 -2.663 5.803 1.00 87.81 175 SER A C 1
ATOM 1432 O O . SER A 1 175 ? -2.279 -3.071 4.753 1.00 87.81 175 SER A O 1
ATOM 1434 N N . VAL A 1 176 ? -0.504 -2.264 5.892 1.00 92.50 176 VAL A N 1
ATOM 1435 C CA . VAL A 1 176 ? 0.472 -2.478 4.823 1.00 92.50 176 VAL A CA 1
ATOM 1436 C C . VAL A 1 176 ? 0.549 -3.975 4.551 1.00 92.50 176 VAL A C 1
ATOM 1438 O O . VAL A 1 176 ? 0.255 -4.381 3.429 1.00 92.50 176 VAL A O 1
ATOM 1441 N N . VAL A 1 177 ? 0.789 -4.798 5.578 1.00 94.69 177 VAL A N 1
ATOM 1442 C CA . VAL A 1 177 ? 0.858 -6.266 5.442 1.00 94.69 177 VAL A CA 1
ATOM 1443 C C . VAL A 1 177 ? -0.423 -6.839 4.828 1.00 94.69 177 VAL A C 1
ATOM 1445 O O . VAL A 1 177 ? -0.340 -7.554 3.830 1.00 94.69 177 VAL A O 1
ATOM 1448 N N . PHE A 1 178 ? -1.606 -6.481 5.345 1.00 91.19 178 PHE A N 1
ATOM 1449 C CA . PHE A 1 178 ? -2.888 -6.908 4.764 1.00 91.19 178 PHE A CA 1
ATOM 1450 C C . PHE A 1 178 ? -3.006 -6.541 3.284 1.00 91.19 178 PHE A C 1
ATOM 1452 O O . PHE A 1 178 ? -3.328 -7.391 2.458 1.00 91.19 178 PHE A O 1
ATOM 1459 N N . THR A 1 179 ? -2.702 -5.287 2.941 1.00 91.38 179 THR A N 1
ATOM 1460 C CA . THR A 1 179 ? -2.806 -4.786 1.565 1.00 91.38 179 THR A CA 1
ATOM 1461 C C . THR A 1 179 ? -1.870 -5.541 0.626 1.00 91.38 179 THR A C 1
ATOM 1463 O O . THR A 1 179 ? -2.276 -5.888 -0.483 1.00 91.38 179 THR A O 1
ATOM 1466 N N . ILE A 1 180 ? -0.630 -5.811 1.046 1.00 96.12 180 ILE A N 1
ATOM 1467 C CA . ILE A 1 180 ? 0.334 -6.552 0.223 1.00 96.12 180 ILE A CA 1
ATOM 1468 C C . ILE A 1 180 ? -0.125 -7.998 0.022 1.00 96.12 180 ILE A C 1
ATOM 1470 O O . ILE A 1 180 ? -0.155 -8.476 -1.109 1.00 96.12 180 ILE A O 1
ATOM 1474 N N . ILE A 1 181 ? -0.531 -8.674 1.097 1.00 96.25 181 ILE A N 1
ATOM 1475 C CA . ILE A 1 181 ? -0.989 -10.067 1.065 1.00 96.25 181 ILE A CA 1
ATOM 1476 C C . ILE A 1 181 ? -2.261 -10.223 0.217 1.00 96.25 181 ILE A C 1
ATOM 1478 O O . ILE A 1 181 ? -2.394 -11.184 -0.542 1.00 96.25 181 ILE A O 1
ATOM 1482 N N . ASP A 1 182 ? -3.191 -9.271 0.282 1.00 91.56 182 ASP A N 1
ATOM 1483 C CA . ASP A 1 182 ? -4.377 -9.271 -0.577 1.00 91.56 182 ASP A CA 1
ATOM 1484 C C . ASP A 1 182 ? -4.035 -9.015 -2.044 1.00 91.56 182 ASP A C 1
ATOM 1486 O O . ASP A 1 182 ? -4.574 -9.699 -2.913 1.00 91.56 182 ASP A O 1
ATOM 1490 N N . ARG A 1 183 ? -3.090 -8.117 -2.344 1.00 95.12 183 ARG A N 1
ATOM 1491 C CA . ARG A 1 183 ? -2.623 -7.900 -3.721 1.00 95.12 183 ARG A CA 1
ATOM 1492 C C . ARG A 1 183 ? -1.911 -9.121 -4.294 1.00 95.12 183 ARG A C 1
ATOM 1494 O O . ARG A 1 183 ? -2.215 -9.491 -5.422 1.00 95.12 183 ARG A O 1
ATOM 1501 N N . LEU A 1 184 ? -1.044 -9.776 -3.519 1.00 95.94 184 LEU A N 1
ATOM 1502 C CA . LEU A 1 184 ? -0.396 -11.034 -3.912 1.00 95.94 184 LEU A CA 1
ATOM 1503 C C . LEU A 1 184 ? -1.441 -12.094 -4.281 1.00 95.94 184 LEU A C 1
ATOM 1505 O O . LEU A 1 184 ? -1.390 -12.667 -5.368 1.00 95.94 184 LEU A O 1
ATOM 1509 N N . ASN A 1 185 ? -2.451 -12.290 -3.430 1.00 92.88 185 ASN A N 1
ATOM 1510 C CA . ASN A 1 185 ? -3.533 -13.232 -3.710 1.00 92.88 185 ASN A CA 1
ATOM 1511 C C . ASN A 1 185 ? -4.362 -12.851 -4.941 1.00 92.88 185 ASN A C 1
ATOM 1513 O O . ASN A 1 185 ? -4.755 -13.737 -5.700 1.00 92.88 185 ASN A O 1
ATOM 1517 N N . VAL A 1 186 ? -4.656 -11.562 -5.143 1.00 90.38 186 VAL A N 1
ATOM 1518 C CA . VAL A 1 186 ? -5.383 -11.093 -6.332 1.00 90.38 186 VAL A CA 1
ATOM 1519 C C . VAL A 1 186 ? -4.571 -11.370 -7.595 1.00 90.38 186 VAL A C 1
ATOM 1521 O O . VAL A 1 186 ? -5.136 -11.896 -8.548 1.00 90.38 186 VAL A O 1
ATOM 1524 N N . CYS A 1 187 ? -3.264 -11.094 -7.597 1.00 92.19 187 CYS A N 1
ATOM 1525 C CA . CYS A 1 187 ? -2.390 -11.396 -8.731 1.00 92.19 187 CYS A CA 1
ATOM 1526 C C . CYS A 1 187 ? -2.360 -12.901 -9.048 1.00 92.19 187 CYS A C 1
ATOM 1528 O O . CYS A 1 187 ? -2.550 -13.276 -10.203 1.00 92.19 187 CYS A O 1
ATOM 1530 N N . LYS A 1 188 ? -2.233 -13.769 -8.033 1.00 91.44 188 LYS A N 1
ATOM 1531 C CA . LYS A 1 188 ? -2.307 -15.232 -8.217 1.00 91.44 188 LYS A CA 1
ATOM 1532 C C . LYS A 1 188 ? -3.654 -15.677 -8.777 1.00 91.44 188 LYS A C 1
ATOM 1534 O O . LYS A 1 188 ? -3.709 -16.431 -9.742 1.00 91.44 188 LYS A O 1
ATOM 1539 N N . SER A 1 189 ? -4.744 -15.146 -8.221 1.00 88.44 189 SER A N 1
ATOM 1540 C CA . SER A 1 189 ? -6.102 -15.466 -8.673 1.00 88.44 189 SER A CA 1
ATOM 1541 C C . SER A 1 189 ? -6.323 -15.045 -10.127 1.00 88.44 189 SER A C 1
ATOM 1543 O O . SER A 1 189 ? -6.926 -15.794 -10.889 1.00 88.44 189 SER A O 1
ATOM 1545 N N . LEU A 1 190 ? -5.809 -13.875 -10.526 1.00 86.00 190 LEU A N 1
ATOM 1546 C CA . LEU A 1 190 ? -5.832 -13.412 -11.916 1.00 86.00 190 LEU A CA 1
ATOM 1547 C C . LEU A 1 190 ? -5.049 -14.358 -12.836 1.00 86.00 190 LEU A C 1
ATOM 1549 O O . LEU A 1 190 ? -5.528 -14.678 -13.919 1.00 86.00 190 LEU A O 1
ATOM 1553 N N . GLY A 1 191 ? -3.890 -14.855 -12.395 1.00 82.62 191 GLY A N 1
ATOM 1554 C CA . GLY A 1 191 ? -3.096 -15.822 -13.154 1.00 82.62 191 GLY A CA 1
ATOM 1555 C C . GLY A 1 191 ? -3.790 -17.177 -13.329 1.00 82.62 191 GLY A C 1
ATOM 1556 O O . GLY A 1 191 ? -3.851 -17.697 -14.444 1.00 82.62 191 GLY A O 1
ATOM 1557 N N . GLU A 1 192 ? -4.333 -17.729 -12.243 1.00 85.50 192 GLU A N 1
ATOM 1558 C CA . GLU A 1 192 ? -4.920 -19.076 -12.184 1.00 85.50 192 GLU A CA 1
ATOM 1559 C C . GLU A 1 192 ? -6.338 -19.159 -12.767 1.00 85.50 192 GLU A C 1
ATOM 1561 O O . GLU A 1 192 ? -6.697 -20.157 -13.387 1.00 85.50 192 GLU A O 1
ATOM 1566 N N . HIS A 1 193 ? -7.160 -18.126 -12.558 1.00 81.38 193 HIS A N 1
ATOM 1567 C CA . HIS A 1 193 ? -8.599 -18.155 -12.847 1.00 81.38 193 HIS A CA 1
ATOM 1568 C C . HIS A 1 193 ? -8.986 -17.246 -14.018 1.00 81.38 193 HIS A C 1
ATOM 1570 O O . HIS A 1 193 ? -10.170 -16.925 -14.175 1.00 81.38 193 HIS A O 1
ATOM 1576 N N . SER A 1 194 ? -8.021 -16.804 -14.834 1.00 77.75 194 SER A N 1
ATOM 1577 C CA . SER A 1 194 ? -8.342 -16.023 -16.028 1.00 77.75 194 SER A CA 1
ATOM 1578 C C . SER A 1 194 ? -9.224 -16.871 -16.954 1.00 77.75 194 SER A C 1
ATOM 1580 O O . SER A 1 194 ? -8.803 -17.940 -17.399 1.00 77.75 194 SER A O 1
ATOM 1582 N N . PRO A 1 195 ? -10.457 -16.429 -17.268 1.00 77.69 195 PRO A N 1
ATOM 1583 C CA . PRO A 1 195 ? -11.345 -17.161 -18.169 1.00 77.69 195 PRO A CA 1
ATOM 1584 C C . PRO A 1 195 ? -10.892 -17.053 -19.633 1.00 77.69 195 PRO A C 1
ATOM 1586 O O . PRO A 1 195 ? -11.544 -17.593 -20.528 1.00 77.69 195 PRO A O 1
ATOM 1589 N N . TYR A 1 196 ? -9.823 -16.299 -19.892 1.00 77.94 196 TYR A N 1
ATOM 1590 C CA . TYR A 1 196 ? -9.328 -15.997 -21.217 1.00 77.94 196 TYR A CA 1
ATOM 1591 C C . TYR A 1 196 ? -8.166 -16.921 -21.599 1.00 77.94 196 TYR A C 1
ATOM 1593 O O . TYR A 1 196 ? -7.344 -17.265 -20.750 1.00 77.94 196 TYR A O 1
ATOM 1601 N N . PRO A 1 197 ? -8.032 -17.278 -22.889 1.00 77.31 197 PRO A N 1
ATOM 1602 C CA . PRO A 1 197 ? -6.821 -17.910 -23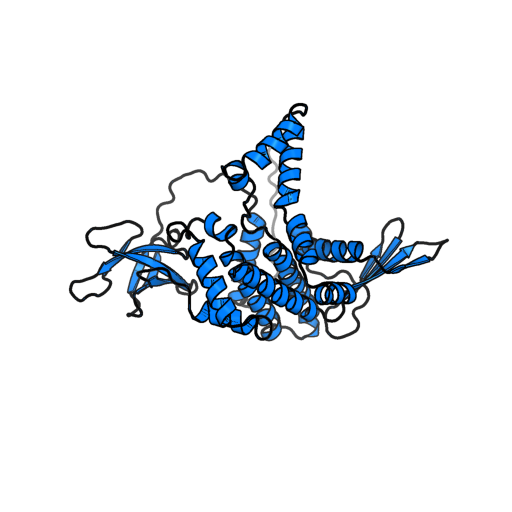.398 1.00 77.31 197 PRO A CA 1
ATOM 1603 C C . PRO A 1 197 ? -5.579 -17.078 -23.059 1.00 77.31 197 PRO A C 1
ATOM 1605 O O . PRO A 1 197 ? -5.649 -15.849 -23.020 1.00 77.31 197 PRO A O 1
ATOM 1608 N N . GLU A 1 198 ? -4.426 -17.727 -22.907 1.00 73.62 198 GLU A N 1
ATOM 1609 C CA . GLU A 1 198 ? -3.152 -17.092 -22.535 1.00 73.62 198 GLU A CA 1
ATOM 1610 C C . GLU A 1 198 ? -2.793 -15.860 -23.394 1.00 73.62 198 GLU A C 1
ATOM 1612 O O . GLU A 1 198 ? -2.351 -14.831 -22.880 1.00 73.62 198 GLU A O 1
ATOM 1617 N N . MET A 1 199 ? -3.091 -15.910 -24.697 1.00 67.56 199 MET A N 1
ATOM 1618 C CA . MET A 1 199 ? -2.888 -14.800 -25.641 1.00 67.56 199 MET A CA 1
ATOM 1619 C C . MET A 1 199 ? -3.752 -13.557 -25.345 1.00 67.56 199 MET A C 1
ATOM 1621 O O . MET A 1 199 ? -3.423 -12.456 -25.778 1.00 67.56 199 MET A O 1
ATOM 1625 N N . ILE A 1 200 ? -4.895 -13.719 -24.680 1.00 68.12 200 ILE 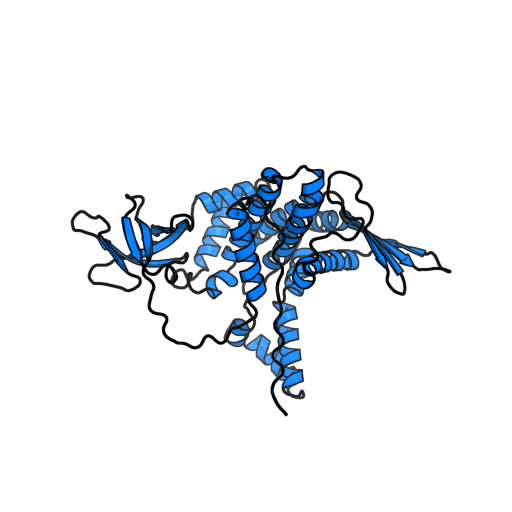A N 1
ATOM 1626 C CA . ILE A 1 200 ? -5.778 -12.617 -24.271 1.00 68.12 200 ILE A CA 1
ATOM 1627 C C . ILE A 1 200 ? -5.465 -12.206 -22.827 1.00 68.12 200 ILE A C 1
ATOM 1629 O O . ILE A 1 200 ? -5.453 -11.010 -22.540 1.00 68.12 200 ILE A O 1
ATOM 1633 N N . ARG A 1 201 ? -5.143 -13.172 -21.955 1.00 71.19 201 ARG A N 1
ATOM 1634 C CA . ARG A 1 201 ? -4.703 -12.941 -20.569 1.00 71.19 201 ARG A CA 1
ATOM 1635 C C . ARG A 1 201 ? -3.524 -11.966 -20.509 1.00 71.19 201 ARG A C 1
ATOM 1637 O O . ARG A 1 201 ? -3.642 -10.919 -19.882 1.00 71.19 201 ARG A O 1
ATOM 1644 N N . SER A 1 202 ? -2.486 -12.234 -21.301 1.00 67.88 202 SER A N 1
ATOM 1645 C CA . SER A 1 202 ? -1.302 -11.371 -21.488 1.00 67.88 202 SER A CA 1
ATOM 1646 C C . SER A 1 202 ? -1.614 -9.914 -21.860 1.00 67.88 202 SER A C 1
ATOM 1648 O O . SER A 1 202 ? -0.804 -9.014 -21.652 1.00 67.88 202 SER A O 1
ATOM 1650 N N . LYS A 1 203 ? -2.792 -9.650 -22.439 1.00 65.94 203 LYS A N 1
ATOM 1651 C CA . LYS A 1 203 ? -3.198 -8.311 -22.898 1.00 65.94 203 LYS A CA 1
ATOM 1652 C C . LYS A 1 203 ? -4.046 -7.552 -21.890 1.00 65.94 203 LYS A C 1
ATOM 1654 O O . LYS A 1 203 ? -4.111 -6.329 -21.975 1.00 65.94 203 LYS A O 1
ATOM 1659 N N . LEU A 1 204 ? -4.755 -8.264 -21.019 1.00 68.94 204 LEU A N 1
ATOM 1660 C CA . LEU A 1 204 ? -5.756 -7.684 -20.124 1.00 68.94 204 LEU A CA 1
ATOM 1661 C C . LEU A 1 204 ? -5.310 -7.736 -18.666 1.00 68.94 204 LEU A C 1
ATOM 1663 O O . LEU A 1 204 ? -5.435 -6.740 -17.956 1.00 68.94 204 LEU A O 1
ATOM 1667 N N . ASP A 1 205 ? -4.772 -8.876 -18.240 1.00 73.56 205 ASP A N 1
ATOM 1668 C CA . ASP A 1 205 ? -4.490 -9.146 -16.835 1.00 73.56 205 ASP A CA 1
ATOM 1669 C C . ASP A 1 205 ? -3.068 -8.697 -16.464 1.00 73.56 205 ASP A C 1
ATOM 1671 O O . ASP A 1 205 ? -2.876 -8.102 -15.407 1.00 73.56 205 ASP A O 1
ATOM 1675 N N . ASP A 1 206 ? -2.084 -8.859 -17.350 1.00 79.75 206 ASP A N 1
ATOM 1676 C CA . ASP A 1 206 ? -0.677 -8.539 -17.063 1.00 79.75 206 ASP A CA 1
ATOM 1677 C C . ASP A 1 206 ? -0.408 -7.057 -16.737 1.00 79.75 206 ASP A C 1
ATOM 1679 O O . ASP A 1 206 ? 0.335 -6.788 -15.782 1.00 79.75 206 ASP A O 1
ATOM 1683 N N . PRO A 1 207 ? -1.016 -6.064 -17.425 1.00 82.88 207 PRO A N 1
ATOM 1684 C CA . PRO A 1 207 ? -0.894 -4.662 -17.025 1.00 82.88 207 PRO A CA 1
ATOM 1685 C C . PRO A 1 207 ? -1.472 -4.397 -15.631 1.00 82.88 207 PRO A C 1
ATOM 1687 O O . PRO A 1 207 ? -0.887 -3.637 -14.858 1.00 82.88 207 PRO A O 1
ATOM 1690 N N . LEU A 1 208 ? -2.594 -5.042 -15.292 1.00 87.38 208 LEU A N 1
ATOM 1691 C CA . LEU A 1 208 ? -3.212 -4.937 -13.971 1.00 87.38 208 LEU A CA 1
ATOM 1692 C C . LEU A 1 208 ? -2.331 -5.598 -12.904 1.00 87.38 208 LEU A C 1
ATOM 1694 O O . LEU A 1 208 ? -2.094 -4.992 -11.865 1.00 87.38 208 LEU A O 1
ATOM 1698 N N . VAL A 1 209 ? -1.811 -6.798 -13.157 1.00 91.00 209 VAL A N 1
ATOM 1699 C CA . VAL A 1 209 ? -0.902 -7.520 -12.253 1.00 91.00 209 VAL A CA 1
ATOM 1700 C C . VAL A 1 209 ? 0.368 -6.703 -12.000 1.00 91.00 209 VAL A C 1
ATOM 1702 O O . VAL A 1 209 ? 0.737 -6.464 -10.850 1.00 91.00 209 VAL A O 1
ATOM 1705 N N . THR A 1 210 ? 0.986 -6.185 -13.063 1.00 91.38 210 THR A N 1
ATOM 1706 C CA . THR A 1 210 ? 2.142 -5.280 -12.987 1.00 91.38 210 THR A CA 1
ATOM 1707 C C . THR A 1 210 ? 1.821 -4.054 -12.139 1.00 91.38 210 THR A C 1
ATOM 1709 O O . THR A 1 210 ? 2.559 -3.724 -11.211 1.00 91.38 210 THR A O 1
ATOM 1712 N N . TYR A 1 211 ? 0.694 -3.393 -12.408 1.00 93.25 211 TYR A N 1
ATOM 1713 C CA . TYR A 1 211 ? 0.245 -2.251 -11.623 1.00 93.25 211 TYR A CA 1
ATOM 1714 C C . TYR A 1 211 ? 0.063 -2.605 -10.140 1.00 93.25 211 TYR A C 1
ATOM 1716 O O . TYR A 1 211 ? 0.558 -1.884 -9.272 1.00 93.25 211 TYR A O 1
ATOM 1724 N N . LEU A 1 212 ? -0.590 -3.729 -9.831 1.00 94.62 212 LEU A N 1
ATOM 1725 C CA . LEU A 1 212 ? -0.809 -4.175 -8.457 1.00 94.62 212 LEU A CA 1
ATOM 1726 C C . LEU A 1 212 ? 0.521 -4.393 -7.726 1.00 94.62 212 LEU A C 1
ATOM 1728 O O . LEU A 1 212 ? 0.677 -3.859 -6.627 1.00 94.62 212 LEU A O 1
ATOM 1732 N N . TYR A 1 213 ? 1.506 -5.055 -8.343 1.00 96.81 213 TYR A N 1
ATOM 1733 C CA . TYR A 1 213 ? 2.839 -5.195 -7.747 1.00 96.81 213 TYR A CA 1
ATOM 1734 C C . TYR A 1 213 ? 3.556 -3.854 -7.574 1.00 96.81 213 TYR A C 1
ATOM 1736 O O . TYR A 1 213 ? 4.102 -3.589 -6.506 1.00 96.81 213 TYR A O 1
ATOM 1744 N N . LEU A 1 214 ? 3.514 -2.961 -8.563 1.00 96.69 214 LEU A N 1
ATOM 1745 C CA . LEU A 1 214 ? 4.157 -1.651 -8.436 1.00 96.69 214 LEU A CA 1
ATOM 1746 C C . LEU A 1 214 ? 3.499 -0.789 -7.349 1.00 96.69 214 LEU A C 1
ATOM 1748 O O . LEU A 1 214 ? 4.186 -0.054 -6.648 1.00 96.69 214 LEU A O 1
ATOM 1752 N N . THR A 1 215 ? 2.189 -0.910 -7.120 1.00 96.56 215 THR A N 1
ATOM 1753 C CA . THR A 1 215 ? 1.552 -0.230 -5.978 1.00 96.56 215 THR A CA 1
ATOM 1754 C C . THR A 1 215 ? 1.928 -0.836 -4.627 1.00 96.56 215 THR A C 1
ATOM 1756 O O . THR A 1 215 ? 1.739 -0.187 -3.594 1.00 96.56 215 THR A O 1
ATOM 1759 N N . CYS A 1 216 ? 2.441 -2.070 -4.581 1.00 97.81 216 CYS A N 1
ATOM 1760 C CA . CYS A 1 216 ? 3.030 -2.622 -3.361 1.00 97.81 216 CYS A CA 1
ATOM 1761 C C . CYS A 1 216 ? 4.301 -1.862 -2.972 1.00 97.81 216 CYS A C 1
ATOM 1763 O O . CYS A 1 216 ? 4.528 -1.671 -1.781 1.00 97.81 216 CYS A O 1
ATOM 1765 N N . PHE A 1 217 ? 5.070 -1.359 -3.944 1.00 98.19 217 PHE A N 1
ATOM 1766 C CA . PHE A 1 217 ? 6.278 -0.570 -3.676 1.00 98.19 217 PHE A CA 1
ATOM 1767 C C . PHE A 1 217 ? 5.915 0.734 -2.959 1.00 98.19 217 PHE A C 1
ATOM 1769 O O . PHE A 1 217 ? 6.591 1.122 -2.009 1.00 98.19 217 PHE A O 1
ATOM 1776 N N . ASP A 1 218 ? 4.796 1.363 -3.349 1.00 96.00 218 ASP A N 1
ATOM 1777 C CA . ASP A 1 218 ? 4.258 2.536 -2.651 1.00 96.00 218 ASP A CA 1
ATOM 1778 C C . ASP A 1 218 ? 4.051 2.227 -1.163 1.00 96.00 218 ASP A C 1
ATOM 1780 O O . ASP A 1 218 ? 4.512 2.973 -0.309 1.00 96.00 218 ASP A O 1
ATOM 1784 N N . ARG A 1 219 ? 3.366 1.119 -0.849 1.00 95.62 219 ARG A N 1
ATOM 1785 C CA . ARG A 1 219 ? 2.991 0.758 0.528 1.00 95.62 219 ARG A CA 1
ATOM 1786 C C . ARG A 1 219 ? 4.188 0.297 1.358 1.00 95.62 219 ARG A C 1
ATOM 1788 O O . ARG A 1 219 ? 4.301 0.696 2.508 1.00 95.62 219 ARG A O 1
ATOM 1795 N N . LEU A 1 220 ? 5.085 -0.502 0.785 1.00 97.31 220 LEU A N 1
ATOM 1796 C CA . LEU A 1 220 ? 6.272 -1.009 1.483 1.00 97.31 220 LEU A CA 1
ATOM 1797 C C . LEU A 1 220 ? 7.314 0.084 1.753 1.00 97.31 220 LEU A C 1
ATOM 1799 O O . LEU A 1 220 ? 8.094 -0.036 2.691 1.00 97.31 220 LEU A O 1
ATOM 1803 N N . GLY A 1 221 ? 7.322 1.157 0.960 1.00 97.06 221 GLY A N 1
ATOM 1804 C CA . GLY A 1 221 ? 8.200 2.307 1.174 1.00 97.06 221 GLY A CA 1
ATOM 1805 C C . GLY A 1 221 ? 7.594 3.431 2.015 1.00 97.06 221 GLY A C 1
ATOM 1806 O O . GLY A 1 221 ? 8.228 4.479 2.188 1.00 97.06 221 GLY A O 1
ATOM 1807 N N . GLN A 1 222 ? 6.368 3.269 2.521 1.00 95.12 222 GLN A N 1
ATOM 1808 C CA . GLN A 1 222 ? 5.792 4.230 3.458 1.00 95.12 222 GLN A CA 1
ATOM 1809 C C . GLN A 1 222 ? 6.560 4.206 4.789 1.00 95.12 222 GLN A C 1
ATOM 1811 O O . GLN A 1 222 ? 6.972 3.140 5.244 1.00 95.12 222 GLN A O 1
ATOM 1816 N N . PRO A 1 223 ? 6.794 5.374 5.414 1.00 92.94 223 PRO A N 1
ATOM 1817 C CA . PRO A 1 223 ? 7.355 5.413 6.759 1.00 92.94 223 PRO A CA 1
ATOM 1818 C C . PRO A 1 223 ? 6.398 4.737 7.757 1.00 92.94 223 PRO A C 1
ATOM 1820 O O . PRO A 1 223 ? 5.192 4.682 7.527 1.00 92.94 223 PRO A O 1
ATOM 1823 N N . ALA A 1 224 ? 6.930 4.220 8.866 1.00 87.62 224 ALA A N 1
ATOM 1824 C CA . ALA A 1 224 ? 6.134 3.504 9.870 1.00 87.62 224 ALA A CA 1
ATOM 1825 C C . ALA A 1 224 ? 5.069 4.390 10.548 1.00 87.62 224 ALA A C 1
ATOM 1827 O O . ALA A 1 224 ? 4.059 3.885 11.031 1.00 87.62 224 ALA A O 1
ATOM 1828 N N . ASP A 1 225 ? 5.298 5.701 10.572 1.00 87.62 225 ASP A N 1
ATOM 1829 C CA . ASP A 1 225 ? 4.412 6.752 11.063 1.00 87.62 225 ASP A CA 1
ATOM 1830 C C . ASP A 1 225 ? 3.756 7.532 9.912 1.00 87.62 225 ASP A C 1
ATOM 1832 O O . ASP A 1 225 ? 3.532 8.736 10.013 1.00 87.62 225 ASP A O 1
ATOM 1836 N N . TRP A 1 226 ? 3.458 6.861 8.794 1.00 91.00 226 TRP A N 1
ATOM 1837 C CA . TRP A 1 226 ? 2.779 7.502 7.673 1.00 91.00 226 TRP A CA 1
ATOM 1838 C C . TRP A 1 226 ? 1.416 8.061 8.090 1.00 91.00 226 TRP A C 1
ATOM 1840 O O . TRP A 1 226 ? 0.581 7.362 8.664 1.00 91.00 226 TRP A O 1
ATOM 1850 N N . LEU A 1 227 ? 1.184 9.322 7.739 1.00 89.19 227 LEU A N 1
ATOM 1851 C CA . LEU A 1 227 ? -0.069 10.035 7.948 1.00 89.19 227 LEU A CA 1
ATOM 1852 C C . LEU A 1 227 ? -0.506 10.654 6.624 1.00 89.19 227 LEU A C 1
ATOM 1854 O O . LEU A 1 227 ? 0.341 11.101 5.843 1.00 89.19 227 LEU A O 1
ATOM 1858 N N . ASP A 1 228 ? -1.815 10.732 6.383 1.00 89.75 228 ASP A N 1
ATOM 1859 C CA . ASP A 1 228 ? -2.336 11.614 5.340 1.00 89.75 228 ASP A CA 1
ATOM 1860 C C . ASP A 1 228 ? -2.064 13.091 5.687 1.00 89.75 228 ASP A C 1
ATOM 1862 O O . ASP A 1 228 ? -1.634 13.427 6.794 1.00 89.75 228 ASP A O 1
ATOM 1866 N N . PHE A 1 229 ? -2.270 13.987 4.722 1.00 91.62 229 PHE A N 1
ATOM 1867 C CA . PHE A 1 229 ? -1.928 15.398 4.893 1.00 91.62 229 PHE A CA 1
ATOM 1868 C C . PHE A 1 229 ? -2.699 16.056 6.046 1.00 91.62 229 PHE A C 1
ATOM 1870 O O . PHE A 1 229 ? -2.113 16.836 6.796 1.00 91.62 229 PHE A O 1
ATOM 1877 N N . GLY A 1 230 ? -3.984 15.729 6.218 1.00 91.25 230 GLY A N 1
ATOM 1878 C CA . GLY A 1 230 ? -4.817 16.289 7.284 1.00 91.25 230 GLY A CA 1
ATOM 1879 C C . GLY A 1 230 ? -4.349 15.818 8.657 1.00 91.25 230 GLY A C 1
ATOM 1880 O O . GLY A 1 230 ? -4.025 16.632 9.523 1.00 91.25 230 GLY A O 1
ATOM 1881 N N . ALA A 1 231 ? -4.186 14.506 8.822 1.00 88.88 231 ALA A N 1
ATOM 1882 C CA . ALA A 1 231 ? -3.682 13.912 10.054 1.00 88.88 231 ALA A CA 1
ATOM 1883 C C . ALA A 1 231 ? -2.257 14.390 10.390 1.00 88.88 231 ALA A C 1
ATOM 1885 O O . ALA A 1 231 ? -1.939 14.637 11.556 1.00 88.88 231 ALA A O 1
ATOM 1886 N N . TRP A 1 232 ? -1.391 14.578 9.388 1.00 93.31 232 TRP A N 1
ATOM 1887 C CA . TRP A 1 232 ? -0.055 15.149 9.580 1.00 93.31 232 TRP A CA 1
ATOM 1888 C C . TRP A 1 232 ? -0.111 16.605 10.052 1.00 93.31 232 TRP A C 1
ATOM 1890 O O . TRP A 1 232 ? 0.671 16.980 10.927 1.00 93.31 232 TRP A O 1
ATOM 1900 N N . MET A 1 233 ? -1.042 17.413 9.536 1.00 94.12 233 MET A N 1
ATOM 1901 C CA . MET A 1 233 ? -1.253 18.796 9.981 1.00 94.12 233 MET A CA 1
ATOM 1902 C C . MET A 1 233 ? -1.729 18.878 11.437 1.00 94.12 233 MET A C 1
ATOM 1904 O O . MET A 1 233 ? -1.270 19.743 12.188 1.00 94.12 233 MET A O 1
ATOM 1908 N N . GLU A 1 234 ? -2.593 17.956 11.857 1.00 92.75 234 GLU A N 1
ATOM 1909 C CA . GLU A 1 234 ? -3.154 17.908 13.213 1.00 92.75 234 GLU A CA 1
ATOM 1910 C C . GLU A 1 234 ? -2.235 17.217 14.232 1.00 92.75 234 GLU A C 1
ATOM 1912 O O . GLU A 1 234 ? -2.333 17.450 15.440 1.00 92.75 234 GLU A O 1
ATOM 1917 N N . SER A 1 235 ? -1.305 16.380 13.770 1.00 91.50 235 SER A N 1
ATOM 1918 C CA . SER A 1 235 ? -0.452 15.582 14.647 1.00 91.50 235 SER A CA 1
ATOM 1919 C C . SER A 1 235 ? 0.478 16.450 15.493 1.00 91.50 235 SER A C 1
ATOM 1921 O O . SER A 1 235 ? 1.290 17.225 14.984 1.00 91.50 235 SER A O 1
ATOM 1923 N N . SER A 1 236 ? 0.445 16.273 16.812 1.00 93.81 236 SER A N 1
ATOM 1924 C CA . SER A 1 236 ? 1.390 16.929 17.722 1.00 93.81 236 SER A CA 1
ATOM 1925 C C . SER A 1 236 ? 2.824 16.413 17.561 1.00 93.81 236 SER A C 1
ATOM 1927 O O . SER A 1 236 ? 3.768 17.163 17.802 1.00 93.81 236 SER A O 1
ATOM 1929 N N . LYS A 1 237 ? 3.001 15.166 17.101 1.00 92.94 237 LYS A N 1
ATOM 1930 C CA . LYS A 1 237 ? 4.318 14.524 16.942 1.00 92.94 237 LYS A CA 1
ATOM 1931 C C . LYS A 1 237 ? 5.166 15.162 15.841 1.00 92.94 237 LYS A C 1
ATOM 1933 O O . LYS A 1 237 ? 6.375 15.266 16.001 1.00 92.94 237 LYS A O 1
ATOM 1938 N N . HIS A 1 238 ? 4.533 15.635 14.768 1.00 93.62 238 HIS A N 1
ATOM 1939 C CA . HIS A 1 238 ? 5.219 16.246 13.619 1.00 93.62 238 HIS A CA 1
ATOM 1940 C C . HIS A 1 238 ? 5.255 17.777 13.683 1.00 93.62 238 HIS A C 1
ATOM 1942 O O . HIS A 1 238 ? 5.533 18.440 12.687 1.00 93.62 238 HIS A O 1
ATOM 1948 N N . LYS A 1 239 ? 4.972 18.369 14.852 1.00 94.75 239 LYS A N 1
ATOM 1949 C CA . LYS A 1 239 ? 4.934 19.827 14.998 1.00 94.75 239 LYS A CA 1
ATOM 1950 C C . LYS A 1 239 ? 6.273 20.478 14.636 1.00 94.75 239 LYS A C 1
ATOM 1952 O O . LYS A 1 239 ? 6.273 21.459 13.909 1.00 94.75 239 LYS A O 1
ATOM 1957 N N . SER A 1 240 ? 7.398 19.920 15.081 1.00 93.75 240 SER A N 1
ATOM 1958 C CA . SER A 1 240 ? 8.731 20.463 14.774 1.00 93.75 240 SER A CA 1
ATOM 1959 C C . SER A 1 240 ? 9.055 20.441 13.276 1.00 93.75 240 SER A C 1
ATOM 1961 O O . SER A 1 240 ? 9.628 21.398 12.760 1.00 93.75 240 SER A O 1
ATOM 1963 N N . GLU A 1 241 ? 8.653 19.379 12.572 1.00 92.94 241 GLU A N 1
ATOM 1964 C CA . GLU A 1 241 ? 8.769 19.262 11.114 1.00 92.94 241 GLU A CA 1
ATOM 1965 C C . GLU A 1 241 ? 7.988 20.392 10.424 1.00 92.94 241 GLU A C 1
ATOM 1967 O O . GLU A 1 241 ? 8.537 21.109 9.584 1.00 92.94 241 GLU A O 1
ATOM 1972 N N . ARG A 1 242 ? 6.734 20.614 10.845 1.00 93.94 242 ARG A N 1
ATOM 1973 C CA . ARG A 1 242 ? 5.875 21.683 10.317 1.00 93.94 242 ARG A CA 1
ATOM 1974 C C . ARG A 1 242 ? 6.399 23.074 10.641 1.00 93.94 242 ARG A C 1
ATOM 1976 O O . ARG A 1 242 ? 6.476 23.900 9.738 1.00 93.94 242 ARG A O 1
ATOM 1983 N N . ASP A 1 243 ? 6.785 23.327 11.887 1.00 93.50 243 ASP A N 1
ATOM 1984 C CA . ASP A 1 243 ? 7.298 24.624 12.334 1.00 93.50 243 ASP A CA 1
ATOM 1985 C C . ASP A 1 243 ? 8.559 25.003 11.541 1.00 93.50 243 ASP A C 1
ATOM 1987 O O . ASP A 1 243 ? 8.684 26.135 11.074 1.00 93.50 243 ASP A O 1
ATOM 1991 N N . GLY A 1 244 ? 9.447 24.033 11.289 1.00 90.94 244 GLY A N 1
ATOM 1992 C CA . GLY A 1 244 ? 10.633 24.231 10.457 1.00 90.94 244 GLY A CA 1
ATOM 1993 C C . GLY A 1 244 ? 10.306 24.573 9.000 1.00 90.94 244 GLY A C 1
ATOM 1994 O O . GLY A 1 244 ? 11.004 25.386 8.395 1.00 90.94 244 GLY A O 1
ATOM 1995 N N . ILE A 1 245 ? 9.246 23.990 8.428 1.00 90.44 245 ILE A N 1
ATOM 1996 C CA . ILE A 1 245 ? 8.766 24.345 7.085 1.00 90.44 245 ILE A CA 1
ATOM 1997 C C . ILE A 1 245 ? 8.143 25.745 7.106 1.00 90.44 245 ILE A C 1
ATOM 1999 O O . ILE A 1 245 ? 8.539 26.594 6.315 1.00 90.44 245 ILE A O 1
ATOM 2003 N N . VAL A 1 246 ? 7.222 26.020 8.033 1.00 91.69 246 VAL A N 1
ATOM 2004 C CA . VAL A 1 246 ? 6.517 27.308 8.146 1.00 91.69 246 VAL A CA 1
ATOM 2005 C C . VAL A 1 246 ? 7.497 28.464 8.336 1.00 91.69 246 VAL A C 1
ATOM 2007 O O . VAL A 1 246 ? 7.344 29.498 7.690 1.00 91.69 246 VAL A O 1
ATOM 2010 N N . GLN A 1 247 ? 8.547 28.284 9.143 1.00 92.62 247 GLN A N 1
ATOM 2011 C CA . GLN A 1 247 ? 9.581 29.300 9.337 1.00 92.62 247 GLN A CA 1
ATOM 2012 C C . GLN A 1 247 ? 10.299 29.662 8.025 1.00 92.62 247 GLN A C 1
ATOM 2014 O O . GLN A 1 247 ? 10.551 30.839 7.773 1.00 92.62 247 GLN A O 1
ATOM 2019 N N . ARG A 1 248 ? 10.566 28.684 7.146 1.00 89.31 248 ARG A N 1
ATOM 2020 C CA . ARG A 1 248 ? 11.164 28.927 5.816 1.00 89.31 248 ARG A CA 1
ATOM 2021 C C . ARG A 1 248 ? 10.218 29.654 4.855 1.00 89.31 248 ARG A C 1
ATOM 2023 O O . ARG A 1 248 ? 10.679 30.229 3.872 1.00 89.31 248 ARG A O 1
ATOM 2030 N N . LEU A 1 249 ? 8.914 29.624 5.125 1.00 89.25 249 LEU A N 1
ATOM 2031 C CA . LEU A 1 249 ? 7.867 30.175 4.263 1.00 89.25 249 LEU A CA 1
ATOM 2032 C C . LEU A 1 249 ? 7.358 31.551 4.713 1.00 89.25 249 LEU A C 1
ATOM 2034 O O . LEU A 1 249 ? 6.490 32.103 4.044 1.00 89.25 249 LEU A O 1
ATOM 2038 N N . GLN A 1 250 ? 7.899 32.131 5.793 1.00 85.56 250 GLN A N 1
ATOM 2039 C CA . GLN A 1 250 ? 7.427 33.395 6.389 1.00 85.56 250 GLN A CA 1
ATOM 2040 C C . GLN A 1 250 ? 7.414 34.600 5.429 1.00 85.56 250 GLN A C 1
ATOM 2042 O O . GLN A 1 250 ? 6.738 35.587 5.704 1.00 85.56 250 GLN A O 1
ATOM 2047 N N . SER A 1 251 ? 8.132 34.531 4.306 1.00 86.69 251 SER A N 1
ATOM 2048 C CA . SER A 1 251 ? 8.182 35.577 3.277 1.00 86.69 251 SER A CA 1
ATOM 2049 C C . SER A 1 251 ? 7.293 35.315 2.053 1.00 86.69 251 SER A C 1
ATOM 2051 O O . SER A 1 251 ? 7.253 36.147 1.148 1.00 86.69 251 SER A O 1
ATOM 2053 N N . GLN A 1 252 ? 6.597 34.176 1.988 1.00 90.44 252 GLN A N 1
ATOM 2054 C CA . GLN A 1 252 ? 5.764 33.799 0.843 1.00 90.44 252 GLN A CA 1
ATOM 2055 C C . GLN A 1 252 ? 4.299 34.200 1.061 1.00 90.44 252 GLN A C 1
ATOM 2057 O O . GLN A 1 252 ? 3.793 34.186 2.182 1.00 90.44 252 GLN A O 1
ATOM 2062 N N . GLY A 1 253 ? 3.588 34.525 -0.023 1.00 91.62 253 GLY A N 1
ATOM 2063 C CA . GLY A 1 253 ? 2.132 34.684 0.022 1.00 91.62 253 GLY A CA 1
ATOM 2064 C C . GLY A 1 253 ? 1.431 33.370 0.394 1.00 91.62 253 GLY A C 1
ATOM 2065 O O . GLY A 1 253 ? 1.996 32.291 0.223 1.00 91.62 253 GLY A O 1
ATOM 2066 N N . LEU A 1 254 ? 0.182 33.443 0.872 1.00 90.50 254 LEU A N 1
ATOM 2067 C CA . LEU A 1 254 ? -0.578 32.277 1.355 1.00 90.50 254 LEU A CA 1
ATOM 2068 C C . LEU A 1 254 ? -0.642 31.123 0.334 1.00 90.50 254 LEU A C 1
ATOM 2070 O O . LEU A 1 254 ? -0.505 29.958 0.711 1.00 90.50 254 LEU A O 1
ATOM 2074 N N . GLU A 1 255 ? -0.832 31.437 -0.950 1.00 93.06 255 GLU A N 1
ATOM 2075 C CA . GLU A 1 255 ? -0.898 30.435 -2.022 1.00 93.06 255 GLU A CA 1
ATOM 2076 C C . GLU A 1 255 ? 0.435 29.689 -2.186 1.00 93.06 255 GLU A C 1
ATOM 2078 O O . GLU A 1 255 ? 0.469 28.455 -2.154 1.00 93.06 255 GLU A O 1
ATOM 2083 N N . ASP A 1 256 ? 1.540 30.426 -2.313 1.00 91.00 256 ASP A N 1
ATOM 2084 C CA . ASP A 1 256 ? 2.870 29.840 -2.480 1.00 91.00 256 ASP A CA 1
ATOM 2085 C C . ASP A 1 256 ? 3.331 29.111 -1.217 1.00 91.00 256 ASP A C 1
ATOM 2087 O O . ASP A 1 256 ? 3.879 28.011 -1.316 1.00 91.00 256 ASP A O 1
ATOM 2091 N N . GLY A 1 257 ? 3.009 29.644 -0.037 1.00 91.88 257 GLY A N 1
ATOM 2092 C CA . GLY A 1 257 ? 3.241 28.977 1.239 1.00 91.88 257 GLY A CA 1
ATOM 2093 C C . GLY A 1 257 ? 2.506 27.637 1.324 1.00 91.88 257 GLY A C 1
ATOM 2094 O O . GLY A 1 257 ? 3.114 26.618 1.647 1.00 91.88 257 GLY A O 1
ATOM 2095 N N . THR A 1 258 ? 1.225 27.590 0.943 1.00 92.75 258 THR A N 1
ATOM 2096 C CA . THR A 1 258 ? 0.436 26.343 0.932 1.00 92.75 258 THR A CA 1
ATOM 2097 C C . THR A 1 258 ? 1.003 25.331 -0.064 1.00 92.75 258 THR A C 1
ATOM 2099 O O . THR A 1 258 ? 1.160 24.149 0.255 1.00 92.75 258 THR A O 1
ATOM 2102 N N . ARG A 1 259 ? 1.369 25.786 -1.270 1.00 93.25 259 ARG A N 1
ATOM 2103 C CA . ARG A 1 259 ? 1.984 24.940 -2.303 1.00 93.25 259 ARG A CA 1
ATOM 2104 C C . ARG A 1 259 ? 3.319 24.366 -1.831 1.00 93.25 259 ARG A C 1
ATOM 2106 O O . ARG A 1 259 ? 3.582 23.185 -2.057 1.00 93.25 259 ARG A O 1
ATOM 2113 N N . SER A 1 260 ? 4.147 25.179 -1.183 1.00 92.56 260 SER A N 1
ATOM 2114 C CA . SER A 1 260 ? 5.432 24.759 -0.626 1.00 92.56 260 SER A CA 1
ATOM 2115 C C . SER A 1 260 ? 5.250 23.772 0.526 1.00 92.56 260 SER A C 1
ATOM 2117 O O . SER A 1 260 ? 5.864 22.711 0.503 1.00 92.56 260 SER A O 1
ATOM 2119 N N . LEU A 1 261 ? 4.335 24.037 1.462 1.00 94.31 261 LEU A N 1
ATOM 2120 C CA . LEU A 1 261 ? 4.020 23.123 2.564 1.00 94.31 261 LEU A CA 1
ATOM 2121 C C . LEU A 1 261 ? 3.573 21.744 2.056 1.00 94.31 261 LEU A C 1
ATOM 2123 O O . LEU A 1 261 ? 4.085 20.717 2.497 1.00 94.31 261 LEU A O 1
ATOM 2127 N N . HIS A 1 262 ? 2.670 21.712 1.073 1.00 94.88 262 HIS A N 1
ATOM 2128 C CA . HIS A 1 262 ? 2.214 20.462 0.465 1.00 94.88 262 HIS A CA 1
ATOM 2129 C C . HIS A 1 262 ? 3.335 19.735 -0.301 1.00 94.88 262 HIS A C 1
ATOM 2131 O O . HIS A 1 262 ? 3.380 18.503 -0.313 1.00 94.88 262 HIS A O 1
ATOM 2137 N N . ARG A 1 263 ? 4.264 20.462 -0.941 1.00 94.88 263 ARG A N 1
ATOM 2138 C CA . ARG A 1 263 ? 5.447 19.863 -1.589 1.00 94.88 263 ARG A CA 1
ATOM 2139 C C . ARG A 1 263 ? 6.377 19.209 -0.571 1.00 94.88 263 ARG A C 1
ATOM 2141 O O . ARG A 1 263 ? 6.796 18.078 -0.803 1.00 94.88 263 ARG A O 1
ATOM 2148 N N . GLU A 1 264 ? 6.659 19.886 0.538 1.00 94.56 264 GLU A N 1
ATOM 2149 C CA . GLU A 1 264 ? 7.505 19.359 1.614 1.00 94.56 264 GLU A CA 1
ATOM 2150 C C . GLU A 1 264 ? 6.875 18.101 2.228 1.00 94.56 264 GLU A C 1
ATOM 2152 O O . GLU A 1 264 ? 7.537 17.066 2.290 1.00 94.56 264 GLU A O 1
ATOM 2157 N N . TYR A 1 265 ? 5.573 18.122 2.537 1.00 95.25 265 TYR A N 1
ATOM 2158 C CA . TYR A 1 265 ? 4.845 16.925 2.979 1.00 95.25 265 TYR A CA 1
ATOM 2159 C C . TYR A 1 265 ? 4.986 15.764 1.981 1.00 95.25 265 TYR A C 1
ATOM 2161 O O . TYR A 1 265 ? 5.365 14.651 2.350 1.00 95.25 265 TYR A O 1
ATOM 2169 N N . ASN A 1 266 ? 4.743 16.019 0.690 1.00 95.56 266 ASN A N 1
ATOM 2170 C CA . ASN A 1 266 ? 4.858 14.983 -0.338 1.00 95.56 266 ASN A CA 1
ATOM 2171 C C . ASN A 1 266 ? 6.290 14.467 -0.515 1.00 95.56 266 ASN A C 1
ATOM 2173 O O . ASN A 1 266 ? 6.474 13.337 -0.967 1.00 95.56 266 ASN A O 1
ATOM 2177 N N . SER A 1 267 ? 7.306 15.254 -0.159 1.00 94.31 267 SER A N 1
ATOM 2178 C CA . SER A 1 267 ? 8.694 14.796 -0.184 1.00 94.31 267 SER A CA 1
ATOM 2179 C C . SER A 1 267 ? 8.959 13.695 0.854 1.00 94.31 267 SER A C 1
ATOM 2181 O O . SER A 1 267 ? 9.805 12.832 0.610 1.00 94.31 267 SER A O 1
ATOM 2183 N N . VAL A 1 268 ? 8.187 13.656 1.946 1.00 92.50 268 VAL A N 1
ATOM 2184 C CA . VAL A 1 268 ? 8.331 12.679 3.038 1.00 92.50 268 VAL A CA 1
ATOM 2185 C C . VAL A 1 268 ? 7.301 11.553 2.938 1.00 92.50 268 VAL A C 1
ATOM 2187 O O . VAL A 1 268 ? 7.672 10.376 2.964 1.00 92.50 268 VAL A O 1
ATOM 2190 N N . TYR A 1 269 ? 6.022 11.898 2.789 1.00 93.88 269 TYR A N 1
ATOM 2191 C CA . TYR A 1 269 ? 4.887 10.965 2.856 1.00 93.88 269 TYR A CA 1
ATOM 2192 C C . TYR A 1 269 ? 4.237 10.695 1.496 1.00 93.88 269 TYR A C 1
ATOM 2194 O O . TYR A 1 269 ? 3.346 9.849 1.384 1.00 93.88 269 TYR A O 1
ATOM 2202 N N . GLY A 1 270 ? 4.661 11.410 0.453 1.00 95.00 270 GLY A N 1
ATOM 2203 C CA . GLY A 1 270 ? 4.085 11.283 -0.876 1.00 95.00 270 GLY A CA 1
ATOM 2204 C C . GLY A 1 270 ? 4.437 9.953 -1.533 1.00 95.00 270 GLY A C 1
ATOM 2205 O O . GLY A 1 270 ? 5.536 9.418 -1.378 1.00 95.00 270 GLY A O 1
ATOM 2206 N N . VAL A 1 271 ? 3.508 9.464 -2.355 1.00 95.25 271 VAL A N 1
ATOM 2207 C CA . VAL A 1 271 ? 3.609 8.187 -3.081 1.00 95.25 271 VAL A CA 1
ATOM 2208 C C . VAL A 1 271 ? 4.932 8.056 -3.837 1.00 95.25 271 VAL A C 1
ATOM 2210 O O . VAL A 1 271 ? 5.578 7.016 -3.778 1.00 95.25 271 VAL A O 1
ATOM 2213 N N . ARG A 1 272 ? 5.374 9.130 -4.510 1.00 96.56 272 ARG A N 1
ATOM 2214 C CA . ARG A 1 272 ? 6.652 9.152 -5.234 1.00 96.56 272 ARG A CA 1
ATOM 2215 C C . ARG A 1 272 ? 7.821 8.838 -4.303 1.00 96.56 272 ARG A C 1
ATOM 2217 O O . ARG A 1 272 ? 8.640 7.984 -4.624 1.00 96.56 272 ARG A O 1
ATOM 2224 N N . SER A 1 273 ? 7.903 9.527 -3.171 1.00 97.19 273 SER A N 1
ATOM 2225 C CA . SER A 1 273 ? 8.986 9.337 -2.210 1.00 97.19 273 SER A CA 1
ATOM 2226 C C . SER A 1 273 ? 8.955 7.949 -1.589 1.00 97.19 273 SER A C 1
ATOM 2228 O O . SER A 1 273 ? 10.009 7.327 -1.487 1.00 97.19 273 SER A O 1
ATOM 2230 N N . SER A 1 274 ? 7.772 7.433 -1.246 1.00 96.94 274 SER A N 1
ATOM 2231 C CA . SER A 1 274 ? 7.621 6.061 -0.756 1.00 96.94 274 SER A CA 1
ATOM 2232 C C . SER A 1 274 ? 8.093 5.036 -1.787 1.00 96.94 274 SER A C 1
ATOM 2234 O O . SER A 1 274 ? 8.922 4.191 -1.468 1.00 96.94 274 SER A O 1
ATOM 2236 N N . PHE A 1 275 ? 7.683 5.171 -3.048 1.00 98.19 275 PHE A N 1
ATOM 2237 C CA . PHE A 1 275 ? 8.095 4.264 -4.120 1.00 98.19 275 PHE A CA 1
ATOM 2238 C C . PHE A 1 275 ? 9.623 4.182 -4.277 1.00 98.19 275 PHE A C 1
ATOM 2240 O O . PHE A 1 275 ? 10.195 3.094 -4.269 1.00 98.19 275 PHE A O 1
ATOM 2247 N N . PHE A 1 276 ? 10.314 5.326 -4.368 1.00 98.12 276 PHE A N 1
ATOM 2248 C CA . PHE A 1 276 ? 11.779 5.331 -4.488 1.00 98.12 276 PHE A CA 1
ATOM 2249 C C . PHE A 1 276 ? 12.482 4.913 -3.193 1.00 98.12 276 PHE A C 1
ATOM 2251 O O . PHE A 1 276 ? 13.566 4.338 -3.251 1.00 98.12 276 PHE A O 1
ATOM 2258 N N . ARG A 1 277 ? 11.889 5.174 -2.021 1.00 98.12 277 ARG A N 1
ATOM 2259 C CA . ARG A 1 277 ? 12.421 4.683 -0.744 1.00 98.12 277 ARG A CA 1
ATOM 2260 C C . ARG A 1 277 ? 12.417 3.162 -0.704 1.00 98.12 277 ARG A C 1
ATOM 2262 O O . ARG A 1 277 ? 13.433 2.589 -0.333 1.00 98.12 277 ARG A O 1
ATOM 2269 N N . PHE A 1 278 ? 11.324 2.537 -1.144 1.00 98.44 278 PHE A N 1
ATOM 2270 C CA . PHE A 1 278 ? 11.240 1.086 -1.253 1.00 98.44 278 PHE A CA 1
ATOM 2271 C C . PHE A 1 278 ? 12.328 0.520 -2.167 1.00 98.44 278 PHE A C 1
ATOM 2273 O O . PHE A 1 278 ? 13.067 -0.372 -1.759 1.00 98.44 278 PHE A O 1
ATOM 2280 N N . LEU A 1 279 ? 12.476 1.074 -3.377 1.00 98.31 279 LEU A N 1
ATOM 2281 C CA . LEU A 1 279 ? 13.507 0.622 -4.318 1.00 98.31 279 LEU A CA 1
ATOM 2282 C C . LEU A 1 279 ? 14.906 0.679 -3.698 1.00 98.31 279 LEU A C 1
ATOM 2284 O O . LEU A 1 279 ? 15.663 -0.279 -3.799 1.00 98.31 279 LEU A O 1
ATOM 2288 N N . ARG A 1 280 ? 15.217 1.769 -2.993 1.00 97.31 280 ARG A N 1
ATOM 2289 C CA . ARG A 1 280 ? 16.515 1.971 -2.335 1.00 97.31 280 ARG A CA 1
ATOM 2290 C C . ARG A 1 280 ? 16.714 1.120 -1.080 1.00 97.31 280 ARG A C 1
ATOM 2292 O O . ARG A 1 280 ? 17.853 0.953 -0.661 1.00 97.31 280 ARG A O 1
ATOM 2299 N N . SER A 1 281 ? 15.643 0.613 -0.465 1.00 97.75 281 SER A N 1
ATOM 2300 C CA . SER A 1 281 ? 15.733 -0.286 0.695 1.00 97.75 281 SER A CA 1
ATOM 2301 C C . SER A 1 281 ? 15.916 -1.758 0.317 1.00 97.75 281 SER A C 1
ATOM 2303 O O . SER A 1 281 ? 16.213 -2.581 1.186 1.00 97.75 281 SER A O 1
ATOM 2305 N N . LEU A 1 282 ? 15.734 -2.107 -0.961 1.00 98.44 282 LEU A N 1
ATOM 2306 C CA . LEU A 1 282 ? 15.916 -3.476 -1.435 1.00 98.44 282 LEU A CA 1
ATOM 2307 C C . LEU A 1 282 ? 17.370 -3.941 -1.251 1.00 98.44 282 LEU A C 1
ATOM 2309 O O . LEU A 1 282 ? 18.300 -3.141 -1.387 1.00 98.44 282 LEU A O 1
ATOM 2313 N N . PRO A 1 283 ? 17.606 -5.247 -1.018 1.00 98.25 283 PRO A N 1
ATOM 2314 C CA . PRO A 1 283 ? 18.955 -5.791 -1.031 1.00 98.25 283 PRO A CA 1
ATOM 2315 C C . PRO A 1 283 ? 19.616 -5.523 -2.393 1.00 98.25 283 PRO A C 1
ATOM 2317 O O . PRO A 1 283 ? 18.944 -5.707 -3.415 1.00 98.25 283 PRO A O 1
ATOM 2320 N N . PRO A 1 284 ? 20.920 -5.182 -2.454 1.00 98.25 284 PRO A N 1
ATOM 2321 C CA . PRO A 1 284 ? 21.584 -4.813 -3.709 1.00 98.25 284 PRO A CA 1
ATOM 2322 C C . PRO A 1 284 ? 21.398 -5.833 -4.839 1.00 98.25 284 PRO A C 1
ATOM 2324 O O . PRO A 1 284 ? 21.179 -5.460 -5.986 1.00 98.25 284 PRO A O 1
ATOM 2327 N N . LYS A 1 285 ? 21.409 -7.133 -4.510 1.00 98.31 285 LYS A N 1
ATOM 2328 C CA . LYS A 1 285 ? 21.168 -8.216 -5.476 1.00 98.31 285 LYS A CA 1
ATOM 2329 C C . LYS A 1 285 ? 19.760 -8.157 -6.081 1.00 98.31 285 LYS A C 1
ATOM 2331 O O . LYS A 1 285 ? 19.620 -8.280 -7.291 1.00 98.31 285 LYS A O 1
ATOM 2336 N N . THR A 1 286 ? 18.738 -7.966 -5.250 1.00 98.31 286 THR A N 1
ATOM 2337 C CA . THR A 1 286 ? 17.334 -7.892 -5.681 1.00 98.31 286 THR A CA 1
ATOM 2338 C C . THR A 1 286 ? 17.066 -6.615 -6.469 1.00 98.31 286 THR A C 1
ATOM 2340 O O . THR A 1 286 ? 16.400 -6.661 -7.497 1.00 98.31 286 THR A O 1
ATOM 2343 N N . HIS A 1 287 ? 17.612 -5.482 -6.014 1.00 98.56 287 HIS A N 1
ATOM 2344 C CA . HIS A 1 287 ? 17.524 -4.210 -6.735 1.00 98.56 287 HIS A CA 1
ATOM 2345 C C . HIS A 1 287 ? 18.157 -4.326 -8.125 1.00 98.56 287 HIS A C 1
ATOM 2347 O O . HIS A 1 287 ? 17.517 -3.984 -9.117 1.00 98.56 287 HIS A O 1
ATOM 2353 N N . ARG A 1 288 ? 19.355 -4.919 -8.221 1.00 98.38 288 ARG A N 1
ATOM 2354 C CA . ARG A 1 288 ? 20.021 -5.155 -9.506 1.00 98.38 288 ARG A CA 1
ATOM 2355 C C . ARG A 1 288 ? 19.226 -6.090 -10.416 1.00 98.38 288 ARG A C 1
ATOM 2357 O O . ARG A 1 288 ? 19.018 -5.748 -11.571 1.00 98.38 288 ARG A O 1
ATOM 2364 N N . GLU A 1 289 ? 18.734 -7.214 -9.898 1.00 98.19 289 GLU A N 1
ATOM 2365 C CA . GLU A 1 289 ? 17.897 -8.158 -10.654 1.00 98.19 289 GLU A CA 1
ATOM 2366 C C . GLU A 1 289 ? 16.632 -7.487 -11.213 1.00 98.19 289 GLU A C 1
ATOM 2368 O O . GLU A 1 289 ? 16.286 -7.680 -12.379 1.00 98.19 289 GLU A O 1
ATOM 2373 N N . LEU A 1 290 ? 15.978 -6.635 -10.417 1.00 98.00 290 LEU A N 1
ATOM 2374 C CA . LEU A 1 290 ? 14.838 -5.843 -10.869 1.00 98.00 290 LEU A CA 1
ATOM 2375 C C . LEU A 1 290 ? 15.225 -4.884 -12.003 1.00 98.00 290 LEU A C 1
ATOM 2377 O O . LEU A 1 290 ? 14.516 -4.814 -13.005 1.00 98.00 290 LEU A O 1
ATOM 2381 N N . LEU A 1 291 ? 16.329 -4.146 -11.885 1.00 98.00 291 LEU A N 1
ATOM 2382 C CA . LEU A 1 291 ? 16.742 -3.196 -12.925 1.00 98.00 291 LEU A CA 1
ATOM 2383 C C . LEU A 1 291 ? 17.284 -3.889 -14.188 1.00 98.00 291 LEU A C 1
ATOM 2385 O O . LEU A 1 291 ? 17.076 -3.392 -15.296 1.00 98.00 291 LEU A O 1
ATOM 2389 N N . ASP A 1 292 ? 17.921 -5.051 -14.055 1.00 97.00 292 ASP A N 1
ATOM 2390 C CA . ASP A 1 292 ? 18.366 -5.891 -15.177 1.00 97.00 292 ASP A CA 1
ATOM 2391 C C . ASP A 1 292 ? 17.207 -6.572 -15.907 1.00 97.00 292 ASP A C 1
ATOM 2393 O O . ASP A 1 292 ? 17.330 -6.941 -17.078 1.00 97.00 292 ASP A O 1
ATOM 2397 N N . SER A 1 293 ? 16.046 -6.683 -15.257 1.00 95.69 293 SER A N 1
ATOM 2398 C CA . SER A 1 293 ? 14.819 -7.122 -15.919 1.00 95.69 293 SER A CA 1
ATOM 2399 C C . SER A 1 293 ? 14.272 -6.102 -16.922 1.00 95.69 293 SER A C 1
ATOM 2401 O O . SER A 1 293 ? 13.393 -6.453 -17.702 1.00 95.69 293 SER A O 1
ATOM 2403 N N . ILE A 1 294 ? 14.779 -4.863 -16.928 1.00 95.00 294 ILE A N 1
ATOM 2404 C CA . ILE A 1 294 ? 14.335 -3.771 -17.801 1.00 95.00 294 ILE A CA 1
ATOM 2405 C C . ILE A 1 294 ? 15.451 -3.462 -18.804 1.00 95.00 294 ILE A C 1
ATOM 2407 O O . ILE A 1 294 ? 16.419 -2.771 -18.477 1.00 95.00 294 ILE A O 1
ATOM 2411 N N . ASP A 1 295 ? 15.305 -3.932 -20.037 1.00 94.56 295 ASP A N 1
ATOM 2412 C CA . ASP A 1 295 ? 16.173 -3.575 -21.157 1.00 94.56 295 ASP A CA 1
ATOM 2413 C C . ASP A 1 295 ? 15.660 -2.260 -21.755 1.00 94.56 295 ASP A C 1
ATOM 2415 O O . ASP A 1 295 ? 14.591 -2.218 -22.365 1.00 94.56 295 ASP A O 1
ATOM 2419 N N . ARG A 1 296 ? 16.377 -1.153 -21.528 1.00 94.38 296 ARG A N 1
ATOM 2420 C CA . ARG A 1 296 ? 15.955 0.181 -21.975 1.00 94.38 296 ARG A CA 1
ATOM 2421 C C . ARG A 1 296 ? 17.096 0.894 -22.686 1.00 94.38 296 ARG A C 1
ATOM 2423 O O . ARG A 1 296 ? 18.090 1.239 -22.056 1.00 94.38 296 ARG A O 1
ATOM 2430 N N . ASP A 1 297 ? 16.908 1.171 -23.971 1.00 95.69 297 ASP A N 1
ATOM 2431 C CA . ASP A 1 297 ? 17.869 1.845 -24.846 1.00 95.69 297 ASP A CA 1
ATOM 2432 C C . ASP A 1 297 ? 17.370 3.231 -25.236 1.00 95.69 297 ASP A C 1
ATOM 2434 O O . ASP A 1 297 ? 16.252 3.382 -25.724 1.00 95.69 297 ASP A O 1
ATOM 2438 N N . VAL A 1 298 ? 18.213 4.247 -25.069 1.00 95.62 298 VAL A N 1
ATOM 2439 C CA . VAL A 1 298 ? 17.936 5.631 -25.464 1.00 95.62 298 VAL A CA 1
ATOM 2440 C C . VAL A 1 298 ? 18.794 5.970 -26.673 1.00 95.62 298 VAL A C 1
ATOM 2442 O O . VAL A 1 298 ? 20.021 5.963 -26.581 1.00 95.62 298 VAL A O 1
ATOM 2445 N N . SER A 1 299 ? 18.152 6.295 -27.793 1.00 95.31 299 SER A N 1
ATOM 2446 C CA . SER A 1 299 ? 18.819 6.607 -29.059 1.00 95.31 299 SER A CA 1
ATOM 2447 C C . SER A 1 299 ? 18.472 8.013 -29.545 1.00 95.31 299 SER A C 1
ATOM 2449 O O . SER A 1 299 ? 17.313 8.427 -29.494 1.00 95.31 299 SER A O 1
ATOM 2451 N N . THR A 1 300 ? 19.457 8.774 -30.014 1.00 92.81 300 THR A N 1
ATOM 2452 C CA . THR A 1 300 ? 19.245 10.108 -30.602 1.00 92.81 300 THR A CA 1
ATOM 2453 C C . THR A 1 300 ? 18.799 10.021 -32.064 1.00 92.81 300 THR A C 1
ATOM 2455 O O . THR A 1 300 ? 19.039 9.024 -32.745 1.00 92.81 300 THR A O 1
ATOM 2458 N N . TYR A 1 301 ? 18.121 11.062 -32.557 1.00 85.81 301 TYR A N 1
ATOM 2459 C CA . TYR A 1 301 ? 17.742 11.142 -33.972 1.00 85.81 301 TYR A CA 1
ATOM 2460 C C . TYR A 1 301 ? 18.915 11.537 -34.872 1.00 85.81 301 TYR A C 1
ATOM 2462 O O . TYR A 1 301 ? 19.921 12.092 -34.424 1.00 85.81 301 TYR A O 1
ATOM 2470 N N . LEU A 1 302 ? 18.734 11.293 -36.172 1.00 76.38 302 LEU A N 1
ATOM 2471 C CA . LEU A 1 302 ? 19.625 11.759 -37.229 1.00 76.38 302 LEU A CA 1
ATOM 2472 C C . LEU A 1 302 ? 19.934 13.266 -37.102 1.00 76.38 302 LEU A C 1
ATOM 2474 O O . LEU A 1 302 ? 19.055 14.041 -36.716 1.00 76.38 302 LEU A O 1
ATOM 2478 N N . PRO A 1 303 ? 21.162 13.695 -37.454 1.00 78.25 303 PRO A N 1
ATOM 2479 C CA . PRO A 1 303 ? 22.214 12.915 -38.125 1.00 78.25 303 PRO A CA 1
ATOM 2480 C C . PRO A 1 303 ? 23.075 12.052 -37.187 1.00 78.25 303 PRO A C 1
ATOM 2482 O O . PRO A 1 303 ? 23.754 11.140 -37.649 1.00 78.25 303 PRO A O 1
ATOM 2485 N N . ASN A 1 304 ? 23.026 12.298 -35.878 1.00 77.69 304 ASN A N 1
ATOM 2486 C CA . ASN A 1 304 ? 23.874 11.614 -34.907 1.00 77.69 304 ASN A CA 1
ATOM 2487 C C . ASN A 1 304 ? 23.119 10.422 -34.325 1.00 77.69 304 ASN A C 1
ATOM 2489 O O . ASN A 1 304 ? 22.470 10.546 -33.291 1.00 77.69 304 ASN A O 1
ATOM 2493 N N . LEU A 1 305 ? 23.186 9.270 -34.993 1.00 84.25 305 LEU A N 1
ATOM 2494 C CA . LEU A 1 305 ? 22.692 8.006 -34.445 1.00 84.25 305 LEU A CA 1
ATOM 2495 C C . LEU A 1 305 ? 23.669 7.514 -33.372 1.00 84.25 305 LEU A C 1
ATOM 2497 O O . LEU A 1 305 ? 24.602 6.770 -33.663 1.00 84.25 305 LEU A O 1
ATOM 2501 N N . SER A 1 306 ? 23.475 7.950 -32.130 1.00 91.12 306 SER A N 1
ATOM 2502 C CA . SER A 1 306 ? 24.112 7.336 -30.970 1.00 91.12 306 SER A CA 1
ATOM 2503 C C . SER A 1 306 ? 23.047 6.717 -30.075 1.00 91.12 306 SER A C 1
ATOM 2505 O O . SER A 1 306 ? 21.942 7.241 -29.930 1.00 91.12 306 SER A O 1
ATOM 2507 N N . GLY A 1 307 ? 23.374 5.556 -29.516 1.00 92.44 307 GLY A N 1
ATOM 2508 C CA . GLY A 1 307 ? 22.538 4.828 -28.575 1.00 92.44 307 GLY A CA 1
ATOM 2509 C C . GLY A 1 307 ? 23.297 4.611 -27.277 1.00 92.44 307 GLY A C 1
ATOM 2510 O O . GLY A 1 307 ? 24.517 4.440 -27.283 1.00 92.44 307 GLY A O 1
ATOM 2511 N N . ARG A 1 308 ? 22.580 4.622 -26.158 1.00 95.88 308 ARG A N 1
ATOM 2512 C CA . ARG A 1 308 ? 23.104 4.176 -24.869 1.00 95.88 308 ARG A CA 1
ATOM 2513 C C . ARG A 1 308 ? 22.049 3.394 -24.110 1.00 95.88 308 ARG A C 1
ATOM 2515 O O . ARG A 1 308 ? 20.855 3.663 -24.239 1.00 95.88 308 ARG A O 1
ATOM 2522 N N . GLN A 1 309 ? 22.509 2.518 -23.232 1.00 96.88 309 GLN A N 1
ATOM 2523 C CA . GLN A 1 309 ? 21.649 1.932 -22.216 1.00 96.88 309 GLN A CA 1
ATOM 2524 C C . GLN A 1 309 ? 21.174 3.017 -21.239 1.00 96.88 309 GLN A C 1
ATOM 2526 O O . GLN A 1 309 ? 21.880 3.996 -20.952 1.00 96.88 309 GLN A O 1
ATOM 2531 N N . ALA A 1 310 ? 19.944 2.863 -20.763 1.00 97.12 310 ALA A N 1
ATOM 2532 C CA . ALA A 1 310 ? 19.376 3.710 -19.732 1.00 97.12 310 ALA A CA 1
ATOM 2533 C C . ALA A 1 310 ? 20.124 3.519 -18.411 1.00 97.12 310 ALA A C 1
ATOM 2535 O O . ALA A 1 310 ? 20.507 2.399 -18.065 1.00 97.12 310 ALA A O 1
ATOM 2536 N N . THR A 1 311 ? 20.308 4.608 -17.668 1.00 97.81 311 THR A N 1
ATOM 2537 C CA . THR A 1 311 ? 20.896 4.537 -16.326 1.00 97.81 311 THR A CA 1
ATOM 2538 C C . THR A 1 311 ? 19.918 3.895 -15.346 1.00 97.81 311 THR A C 1
ATOM 2540 O O . THR A 1 311 ? 18.710 3.826 -15.605 1.00 97.81 311 THR A O 1
ATOM 2543 N N . ASP A 1 312 ? 20.419 3.459 -14.193 1.00 98.06 312 ASP A N 1
ATOM 2544 C CA . ASP A 1 312 ? 19.581 2.890 -13.138 1.00 98.06 312 ASP A CA 1
ATOM 2545 C C . ASP A 1 312 ? 18.482 3.887 -12.718 1.00 98.06 312 ASP A C 1
ATOM 2547 O O . ASP A 1 312 ? 17.310 3.521 -12.649 1.00 98.06 312 ASP A O 1
ATOM 2551 N N . GLU A 1 313 ? 18.793 5.182 -12.589 1.00 97.94 313 GLU A N 1
ATOM 2552 C CA . GLU A 1 313 ? 17.805 6.219 -12.256 1.00 97.94 313 GLU A CA 1
ATOM 2553 C C . GLU A 1 313 ? 16.720 6.384 -13.331 1.00 97.94 313 GLU A C 1
ATOM 2555 O O . GLU A 1 313 ? 15.572 6.719 -13.022 1.00 97.94 313 GLU A O 1
ATOM 2560 N N . GLU A 1 314 ? 17.059 6.196 -14.608 1.00 97.12 314 GLU A N 1
ATOM 2561 C CA . GLU A 1 314 ? 16.085 6.228 -15.702 1.00 97.12 314 GLU A CA 1
ATOM 2562 C C . GLU A 1 314 ? 15.160 5.010 -15.662 1.00 97.12 314 GLU A C 1
ATOM 2564 O O . GLU A 1 314 ? 13.959 5.157 -15.906 1.00 97.12 314 GLU A O 1
ATOM 2569 N N . LYS A 1 315 ? 15.685 3.836 -15.296 1.00 97.44 315 LYS A N 1
ATOM 2570 C CA . LYS A 1 315 ? 14.895 2.615 -15.097 1.00 97.44 315 LYS A CA 1
ATOM 2571 C C . LYS A 1 315 ? 13.976 2.723 -13.875 1.00 97.44 315 LYS A C 1
ATOM 2573 O O . LYS A 1 315 ? 12.796 2.393 -13.973 1.00 97.44 315 LYS A O 1
ATOM 2578 N N . GLU A 1 316 ? 14.442 3.284 -12.759 1.00 97.94 316 GLU A N 1
ATOM 2579 C CA . GLU A 1 316 ? 13.578 3.543 -11.598 1.00 97.94 316 GLU A CA 1
ATOM 2580 C C . GLU A 1 316 ? 12.461 4.553 -11.933 1.00 97.94 316 GLU A C 1
ATOM 2582 O O . GLU A 1 316 ? 11.298 4.370 -11.560 1.00 97.94 316 GLU A O 1
ATOM 2587 N N . LYS A 1 317 ? 12.780 5.615 -12.692 1.00 96.75 317 LYS A N 1
ATOM 2588 C CA . LYS A 1 317 ? 11.771 6.564 -13.199 1.00 96.75 317 LYS A CA 1
ATOM 2589 C C . LYS A 1 317 ? 10.775 5.888 -14.140 1.00 96.75 317 LYS A C 1
ATOM 2591 O O . LYS A 1 317 ? 9.593 6.232 -14.085 1.00 96.75 317 LYS A O 1
ATOM 2596 N N . TYR A 1 318 ? 11.229 4.955 -14.978 1.00 95.25 318 TYR A N 1
ATOM 2597 C CA . TYR A 1 318 ? 10.362 4.147 -15.832 1.00 95.25 318 TYR A CA 1
ATOM 2598 C C . TYR A 1 318 ? 9.365 3.334 -14.996 1.00 95.25 318 TYR A C 1
ATOM 2600 O O . TYR A 1 318 ? 8.166 3.449 -15.244 1.00 95.25 318 TYR A O 1
ATOM 2608 N N . LEU A 1 319 ? 9.823 2.620 -13.960 1.00 96.00 319 LEU A N 1
ATOM 2609 C CA . LEU A 1 319 ? 8.956 1.855 -13.052 1.00 96.00 319 LEU A CA 1
ATOM 2610 C C . LEU A 1 319 ? 7.858 2.731 -12.428 1.00 96.00 319 LEU A C 1
ATOM 2612 O O . LEU A 1 319 ? 6.671 2.401 -12.491 1.00 96.00 319 LEU A O 1
ATOM 2616 N N . PHE A 1 320 ? 8.236 3.891 -11.879 1.00 96.12 320 PHE A N 1
ATOM 2617 C CA . PHE A 1 320 ? 7.272 4.810 -11.267 1.00 96.12 320 PHE A CA 1
ATOM 2618 C C . PHE A 1 320 ? 6.285 5.392 -12.289 1.00 96.12 320 PHE A C 1
ATOM 2620 O O . PHE A 1 320 ? 5.093 5.545 -12.011 1.00 96.12 320 PHE A O 1
ATOM 2627 N N . ARG A 1 321 ? 6.763 5.722 -13.493 1.00 93.75 321 ARG A N 1
ATOM 2628 C CA . ARG A 1 321 ? 5.898 6.204 -14.573 1.00 93.75 321 ARG A CA 1
ATOM 2629 C C . ARG A 1 321 ? 4.910 5.124 -15.003 1.00 93.75 321 ARG A C 1
ATOM 2631 O O . ARG A 1 321 ? 3.731 5.434 -15.114 1.00 93.75 321 ARG A O 1
ATOM 2638 N N . ARG A 1 322 ? 5.354 3.870 -15.139 1.00 89.81 322 ARG A N 1
ATOM 2639 C CA . ARG A 1 322 ? 4.493 2.746 -15.524 1.00 89.81 322 ARG A CA 1
ATOM 2640 C C . ARG A 1 322 ? 3.357 2.534 -14.528 1.00 89.81 322 ARG A C 1
ATOM 2642 O O . ARG A 1 322 ? 2.205 2.381 -14.926 1.00 89.81 322 ARG A O 1
ATOM 2649 N N . ARG A 1 323 ? 3.665 2.633 -13.233 1.00 92.25 323 ARG A N 1
ATOM 2650 C CA . ARG A 1 323 ? 2.670 2.652 -12.153 1.00 92.25 323 ARG A CA 1
ATOM 2651 C C . ARG A 1 323 ? 1.634 3.770 -12.342 1.00 92.25 323 ARG A C 1
ATOM 2653 O O . ARG A 1 323 ? 0.444 3.536 -12.150 1.00 92.25 323 ARG A O 1
ATOM 2660 N N . ASN A 1 324 ? 2.071 4.975 -12.710 1.00 91.38 324 ASN A N 1
ATOM 2661 C CA . ASN A 1 324 ? 1.198 6.143 -12.879 1.00 91.38 324 ASN A CA 1
ATOM 2662 C C . ASN A 1 324 ? 0.386 6.146 -14.178 1.00 91.38 324 ASN A C 1
ATOM 2664 O O . ASN A 1 324 ? -0.706 6.716 -14.201 1.00 91.38 324 ASN A O 1
ATOM 2668 N N . ASP A 1 325 ? 0.894 5.538 -15.248 1.00 86.44 325 ASP A N 1
ATOM 2669 C CA . ASP A 1 325 ? 0.165 5.429 -16.513 1.00 86.44 325 ASP A CA 1
ATOM 2670 C C . ASP A 1 325 ? -1.158 4.676 -16.305 1.00 86.44 325 ASP A C 1
ATOM 2672 O O . ASP A 1 325 ? -2.203 5.108 -16.796 1.00 86.44 325 ASP A O 1
ATOM 2676 N N . TYR A 1 326 ? -1.149 3.644 -15.456 1.00 83.06 326 TYR A N 1
ATOM 2677 C CA . TYR A 1 326 ? -2.359 2.908 -15.095 1.00 83.06 326 TYR A CA 1
ATOM 2678 C C . TYR A 1 326 ? -3.368 3.773 -14.317 1.00 83.06 326 TYR A C 1
ATOM 2680 O O . TYR A 1 326 ? -4.558 3.771 -14.629 1.00 83.06 326 TYR A O 1
ATOM 2688 N N . THR A 1 327 ? -2.917 4.551 -13.324 1.00 80.81 327 THR A N 1
ATOM 2689 C CA . THR A 1 327 ? -3.825 5.329 -12.457 1.00 80.81 327 THR A CA 1
ATOM 2690 C C . THR A 1 327 ? -4.375 6.585 -13.110 1.00 80.81 327 THR A C 1
ATOM 2692 O O . THR A 1 327 ? -5.525 6.936 -12.870 1.00 80.81 327 THR A O 1
ATOM 2695 N N . HIS A 1 328 ? -3.564 7.298 -13.892 1.00 78.19 328 HIS A N 1
ATOM 2696 C CA . HIS A 1 328 ? -3.929 8.632 -14.375 1.00 78.19 328 HIS A CA 1
ATOM 2697 C C . HIS A 1 328 ? -4.428 8.651 -15.811 1.00 78.19 328 HIS A C 1
ATOM 2699 O O . HIS A 1 328 ? -5.216 9.528 -16.157 1.00 78.19 328 HIS A O 1
ATOM 2705 N N . LYS A 1 329 ? -3.984 7.714 -16.651 1.00 75.12 329 LYS A N 1
ATOM 2706 C CA . LYS A 1 329 ? -4.400 7.670 -18.058 1.00 75.12 329 LYS A CA 1
ATOM 2707 C C . LYS A 1 329 ? -5.494 6.640 -18.309 1.00 75.12 329 LYS A C 1
ATOM 2709 O O . LYS A 1 329 ? -6.034 6.616 -19.409 1.00 75.12 329 LYS A O 1
ATOM 2714 N N . ALA A 1 330 ? -5.804 5.802 -17.308 1.00 69.81 330 ALA A N 1
ATOM 2715 C CA . ALA A 1 330 ? -6.604 4.591 -17.488 1.00 69.81 330 ALA A CA 1
ATOM 2716 C C . ALA A 1 330 ? -6.113 3.791 -18.711 1.00 69.81 330 ALA A C 1
ATOM 2718 O O . ALA A 1 330 ? -6.901 3.202 -19.454 1.00 69.81 330 ALA A O 1
ATOM 2719 N N . ASP A 1 331 ? -4.799 3.839 -18.957 1.00 67.38 331 ASP A N 1
ATOM 2720 C CA . ASP A 1 331 ? -4.192 3.224 -20.123 1.00 67.38 331 ASP A CA 1
ATOM 2721 C C . ASP A 1 331 ? -3.920 1.761 -19.792 1.00 67.38 331 ASP A C 1
ATOM 2723 O O . ASP A 1 331 ? -2.833 1.359 -19.379 1.00 67.38 331 ASP A O 1
ATOM 2727 N N . PHE A 1 332 ? -4.988 0.969 -19.887 1.00 64.00 332 PHE A N 1
ATOM 2728 C CA . PHE A 1 332 ? -4.949 -0.475 -19.670 1.00 64.00 332 PHE A CA 1
ATOM 2729 C C . PHE A 1 332 ? -4.222 -1.204 -20.799 1.00 64.00 332 PHE A C 1
ATOM 2731 O O . PHE A 1 332 ? -3.973 -2.403 -20.694 1.00 64.00 332 PHE A O 1
ATOM 2738 N N . ARG A 1 333 ? -3.907 -0.509 -21.899 1.00 60.66 333 ARG A N 1
ATOM 2739 C CA . ARG A 1 333 ? -3.148 -1.093 -22.993 1.00 60.66 333 ARG A CA 1
ATOM 2740 C C . ARG A 1 333 ? -1.668 -0.884 -22.697 1.00 60.66 333 ARG A C 1
ATOM 2742 O O . ARG A 1 333 ? -1.249 0.248 -22.459 1.00 60.66 333 ARG A O 1
ATOM 2749 N N . PRO A 1 334 ? -0.843 -1.942 -22.702 1.00 56.97 334 PRO A N 1
ATOM 2750 C CA . PRO A 1 334 ? 0.582 -1.713 -22.797 1.00 56.97 334 PRO A CA 1
ATOM 2751 C C . PRO A 1 334 ? 0.864 -0.907 -24.071 1.00 56.97 334 PRO A C 1
ATOM 2753 O O . PRO A 1 334 ? 0.146 -1.076 -25.069 1.00 56.97 334 PRO A O 1
ATOM 2756 N N . PRO A 1 335 ? 1.871 -0.018 -24.061 1.00 56.22 335 PRO A N 1
ATOM 2757 C CA . PRO A 1 335 ? 2.257 0.666 -25.281 1.00 56.22 335 PRO A CA 1
ATOM 2758 C C . PRO A 1 335 ? 2.565 -0.389 -26.360 1.00 56.22 335 PRO A C 1
ATOM 2760 O O . PRO A 1 335 ? 2.993 -1.497 -26.014 1.00 56.22 335 PRO A O 1
ATOM 2763 N N . PRO A 1 336 ? 2.331 -0.095 -27.653 1.00 50.56 336 PRO A N 1
ATOM 2764 C CA . PRO A 1 336 ? 2.554 -1.059 -28.725 1.00 50.56 336 PRO A CA 1
ATOM 2765 C C . PRO A 1 336 ? 3.963 -1.649 -28.617 1.00 50.56 336 PRO A C 1
ATOM 2767 O O . PRO A 1 336 ? 4.946 -0.932 -28.782 1.00 50.56 336 PRO A O 1
ATOM 2770 N N . GLY A 1 337 ? 4.045 -2.934 -28.273 1.00 52.53 337 GLY A N 1
ATOM 2771 C CA . GLY A 1 337 ? 5.313 -3.617 -28.048 1.00 52.53 337 GLY A CA 1
ATOM 2772 C C . GLY A 1 337 ? 5.334 -4.479 -26.789 1.00 52.53 337 GLY A C 1
ATOM 2773 O O . GLY A 1 337 ? 5.634 -5.667 -26.890 1.00 52.53 337 GLY A O 1
ATOM 2774 N N . GLU A 1 338 ? 4.950 -3.916 -25.639 1.00 49.38 338 GLU A N 1
ATOM 2775 C CA . GLU A 1 338 ? 5.014 -4.537 -24.301 1.00 49.38 338 GLU A CA 1
ATOM 2776 C C . GLU A 1 338 ? 3.963 -5.660 -24.167 1.00 49.38 338 GLU A C 1
ATOM 2778 O O . GLU A 1 338 ? 2.951 -5.548 -23.480 1.00 49.38 338 GLU A O 1
ATOM 2783 N N . TRP A 1 339 ? 4.154 -6.759 -24.888 1.00 56.34 339 TRP A N 1
ATOM 2784 C CA . TRP A 1 339 ? 3.323 -7.948 -24.772 1.00 56.34 339 TRP A CA 1
ATOM 2785 C C . TRP A 1 339 ? 3.939 -8.868 -23.725 1.00 56.34 339 TRP A C 1
ATOM 2787 O O . TRP A 1 339 ? 4.879 -9.609 -23.998 1.00 56.34 339 TRP A O 1
ATOM 2797 N N . PHE A 1 340 ? 3.418 -8.783 -22.506 1.00 53.41 340 PHE A N 1
ATOM 2798 C CA . PHE A 1 340 ? 3.812 -9.623 -21.385 1.00 53.41 340 PHE A CA 1
ATOM 2799 C C . PHE A 1 340 ? 3.257 -11.027 -21.611 1.00 53.41 340 PHE A C 1
ATOM 2801 O O . PHE A 1 340 ? 2.072 -11.273 -21.461 1.00 53.41 340 PHE A O 1
ATOM 2808 N N . GLY A 1 341 ? 4.075 -11.944 -22.103 1.00 43.22 341 GLY A N 1
ATOM 2809 C CA . GLY A 1 341 ? 3.608 -13.303 -22.333 1.00 43.22 341 GLY A CA 1
ATOM 2810 C C . GLY A 1 341 ? 4.728 -14.186 -22.813 1.00 43.22 341 GLY A C 1
ATOM 2811 O O . GLY A 1 341 ? 4.783 -14.442 -24.006 1.00 43.22 341 GLY A O 1
ATOM 2812 N N . GLY A 1 342 ? 5.622 -14.590 -21.899 1.00 43.56 342 GLY A N 1
ATOM 2813 C CA . GLY A 1 342 ? 6.567 -15.722 -22.016 1.00 43.56 342 GLY A CA 1
ATOM 2814 C C . GLY A 1 342 ? 7.515 -15.776 -23.227 1.00 43.56 342 GLY A C 1
ATOM 2815 O O . GLY A 1 342 ? 8.405 -16.617 -23.276 1.00 43.56 342 GLY A O 1
ATOM 2816 N N . GLY A 1 343 ? 7.355 -14.882 -24.192 1.00 44.34 343 GLY A N 1
ATOM 2817 C CA . GLY A 1 343 ? 8.058 -14.784 -25.452 1.00 44.34 343 GLY A CA 1
ATOM 2818 C C . GLY A 1 343 ? 8.426 -13.331 -25.694 1.00 44.34 343 GLY A C 1
ATOM 2819 O O . GLY A 1 343 ? 7.877 -12.423 -25.076 1.00 44.34 343 GLY A O 1
ATOM 2820 N N . ILE A 1 344 ? 9.419 -13.134 -26.554 1.00 47.12 344 ILE A N 1
ATOM 2821 C CA . ILE A 1 344 ? 10.078 -11.860 -26.849 1.00 47.12 344 ILE A CA 1
ATOM 2822 C C . ILE A 1 344 ? 9.021 -10.784 -27.154 1.00 47.12 344 ILE A C 1
ATOM 2824 O O . ILE A 1 344 ? 8.536 -10.669 -28.279 1.00 47.12 344 ILE A O 1
ATOM 2828 N N . ALA A 1 345 ? 8.644 -10.008 -26.134 1.00 55.16 345 ALA A N 1
ATOM 2829 C CA . ALA A 1 345 ? 7.800 -8.837 -26.296 1.00 55.16 345 ALA A CA 1
ATOM 2830 C C . ALA A 1 345 ? 8.510 -7.884 -27.256 1.00 55.16 345 ALA A C 1
ATOM 2832 O O . ALA A 1 345 ? 9.724 -7.695 -27.158 1.00 55.16 345 ALA A O 1
ATOM 2833 N N . SER A 1 346 ? 7.776 -7.287 -28.188 1.00 56.84 346 SER A N 1
ATOM 2834 C CA . SER A 1 346 ? 8.364 -6.231 -29.003 1.00 56.84 346 SER A CA 1
ATOM 2835 C C . SER A 1 346 ? 8.750 -5.057 -28.088 1.00 56.84 346 SER A C 1
ATOM 2837 O O . SER A 1 346 ? 8.077 -4.779 -27.101 1.00 56.84 346 SER A O 1
ATOM 2839 N N . PRO A 1 347 ? 9.855 -4.357 -28.329 1.00 75.25 347 PRO A N 1
ATOM 2840 C CA . PRO A 1 347 ? 10.178 -3.216 -27.492 1.00 75.25 347 PRO A CA 1
ATOM 2841 C C . PRO A 1 347 ? 9.101 -2.132 -27.622 1.00 75.25 347 PRO A C 1
ATOM 2843 O O . PRO A 1 347 ? 8.658 -1.813 -28.726 1.00 75.25 347 PRO A O 1
ATOM 2846 N N . VAL A 1 348 ? 8.715 -1.528 -26.502 1.00 81.94 348 VAL A N 1
ATOM 2847 C CA . VAL A 1 348 ? 7.949 -0.283 -26.487 1.00 81.94 348 VAL A CA 1
ATOM 2848 C C . VAL A 1 348 ? 8.837 0.849 -26.943 1.00 81.94 348 VAL A C 1
ATOM 2850 O O . VAL A 1 348 ? 9.900 1.077 -26.370 1.00 81.94 348 VAL A O 1
ATOM 2853 N N . GLN A 1 349 ? 8.372 1.581 -27.948 1.00 85.94 349 GLN A N 1
ATOM 2854 C CA . GLN A 1 349 ? 9.073 2.742 -28.470 1.00 85.94 349 GLN A CA 1
ATOM 2855 C C . GLN A 1 349 ? 8.373 4.030 -28.044 1.00 85.94 349 GLN A C 1
ATOM 2857 O O . GLN A 1 349 ? 7.202 4.261 -28.341 1.00 85.94 349 GLN A O 1
ATOM 2862 N N . GLU A 1 350 ? 9.114 4.887 -27.352 1.00 88.94 350 GLU A N 1
ATOM 2863 C CA . GLU A 1 350 ? 8.683 6.221 -26.951 1.00 88.94 350 GLU A CA 1
ATOM 2864 C C . GLU A 1 350 ? 9.478 7.257 -27.729 1.00 88.94 350 GLU A C 1
ATOM 2866 O O . GLU A 1 350 ? 10.701 7.318 -27.618 1.00 88.94 350 GLU A O 1
ATOM 2871 N N . PHE A 1 351 ? 8.788 8.103 -28.483 1.00 89.25 351 PHE A N 1
ATOM 2872 C CA . PHE A 1 351 ? 9.412 9.153 -29.278 1.00 89.25 351 PHE A CA 1
ATOM 2873 C C . PHE A 1 351 ? 9.299 10.490 -28.543 1.00 89.25 351 PHE A C 1
ATOM 2875 O O . PHE A 1 351 ? 8.205 10.934 -28.195 1.00 89.25 351 PHE A O 1
ATOM 2882 N N . THR A 1 352 ? 10.430 11.147 -28.306 1.00 89.31 352 THR A N 1
ATOM 2883 C CA . THR A 1 352 ? 10.484 12.556 -27.893 1.00 89.31 352 THR A CA 1
ATOM 2884 C C . THR A 1 352 ? 11.002 13.410 -29.048 1.00 89.31 352 THR A C 1
ATOM 2886 O O . THR A 1 352 ? 11.302 12.888 -30.115 1.00 89.31 352 THR A O 1
ATOM 2889 N N . ALA A 1 353 ? 11.142 14.724 -28.856 1.00 89.19 353 ALA A N 1
ATOM 2890 C CA . ALA A 1 353 ? 11.759 15.596 -29.860 1.00 89.19 353 ALA A CA 1
ATOM 2891 C C . ALA A 1 353 ? 13.272 15.347 -30.044 1.00 89.19 353 ALA A C 1
ATOM 2893 O O . ALA A 1 353 ? 13.834 15.739 -31.060 1.00 89.19 353 ALA A O 1
ATOM 2894 N N . LYS A 1 354 ? 13.950 14.744 -29.054 1.00 90.31 354 LYS A N 1
ATOM 2895 C CA . LYS A 1 354 ? 15.423 14.619 -29.029 1.00 90.31 354 LYS A CA 1
ATOM 2896 C C . LYS A 1 354 ? 15.923 13.182 -29.133 1.00 90.31 354 LYS A C 1
ATOM 2898 O O . LYS A 1 354 ? 17.045 12.955 -29.576 1.00 90.31 354 LYS A O 1
ATOM 2903 N N . ASN A 1 355 ? 15.115 12.226 -28.698 1.00 93.38 355 ASN A N 1
ATOM 2904 C CA . ASN A 1 355 ? 15.465 10.816 -28.681 1.00 93.38 355 ASN A CA 1
ATOM 2905 C C . ASN A 1 355 ? 14.239 9.942 -28.938 1.00 93.38 355 ASN A C 1
ATOM 2907 O O . ASN A 1 355 ? 13.101 10.384 -28.768 1.00 93.38 355 ASN A O 1
ATOM 2911 N N . TRP A 1 356 ? 14.492 8.693 -29.300 1.00 93.44 356 TRP A N 1
ATOM 2912 C CA . TRP A 1 356 ? 13.533 7.614 -29.155 1.00 93.44 356 TRP A CA 1
ATOM 2913 C C . TRP A 1 356 ? 14.074 6.618 -28.130 1.00 93.44 356 TRP A C 1
ATOM 2915 O O . TRP A 1 356 ? 15.281 6.385 -28.043 1.00 93.44 356 TRP A O 1
ATOM 2925 N N . THR A 1 357 ? 13.190 6.096 -27.288 1.00 93.94 357 THR A N 1
ATOM 2926 C CA . THR A 1 357 ? 13.542 5.136 -26.244 1.00 93.94 357 THR A CA 1
ATOM 2927 C C . THR A 1 357 ? 12.851 3.816 -26.519 1.00 93.94 357 THR A C 1
ATOM 2929 O O . THR A 1 357 ? 11.634 3.789 -26.650 1.00 93.94 357 THR A O 1
ATOM 2932 N N . SER A 1 358 ? 13.623 2.741 -26.584 1.00 92.94 358 SER A N 1
ATOM 2933 C CA . SER A 1 358 ? 13.158 1.363 -26.713 1.00 92.94 358 SER A CA 1
ATOM 2934 C C . SER A 1 358 ? 13.142 0.726 -25.324 1.00 92.94 358 SER A C 1
ATOM 2936 O O . SER A 1 358 ? 14.105 0.892 -24.581 1.00 92.94 358 SER A O 1
ATOM 2938 N N . THR A 1 359 ? 12.058 0.073 -24.906 1.00 91.88 359 THR A N 1
ATOM 2939 C CA . THR A 1 359 ? 11.970 -0.599 -23.596 1.00 91.88 359 THR A CA 1
ATOM 2940 C C . THR A 1 359 ? 11.352 -1.975 -23.709 1.00 91.88 359 THR A C 1
ATOM 2942 O O . THR A 1 359 ? 10.298 -2.140 -24.311 1.00 91.88 359 THR A O 1
ATOM 2945 N N . GLN A 1 360 ? 11.986 -2.950 -23.080 1.00 89.38 360 GLN A N 1
ATOM 2946 C CA . GLN A 1 360 ? 11.511 -4.315 -22.967 1.00 89.38 360 GLN A CA 1
ATOM 2947 C C . GLN A 1 360 ? 11.708 -4.791 -21.527 1.00 89.38 360 GLN A C 1
ATOM 2949 O O . GLN A 1 360 ? 12.696 -4.457 -20.877 1.00 89.38 360 GLN A O 1
ATOM 2954 N N . THR A 1 361 ? 10.763 -5.573 -21.019 1.00 89.62 361 THR A N 1
ATOM 2955 C CA . THR A 1 361 ? 10.859 -6.204 -19.699 1.00 89.62 361 THR A CA 1
ATOM 2956 C C . THR A 1 361 ? 10.986 -7.715 -19.846 1.00 89.62 361 THR A C 1
ATOM 2958 O O . THR A 1 361 ? 10.291 -8.314 -20.669 1.00 89.62 361 THR A O 1
ATOM 2961 N N . ARG A 1 362 ? 11.830 -8.349 -19.032 1.00 89.69 362 ARG A N 1
ATOM 2962 C CA . ARG A 1 362 ? 12.073 -9.799 -19.026 1.00 89.69 362 ARG A CA 1
ATOM 2963 C C . ARG A 1 362 ? 11.651 -10.401 -17.693 1.00 89.69 362 ARG A C 1
ATOM 2965 O O . ARG A 1 362 ? 11.901 -9.804 -16.655 1.00 89.69 362 ARG A O 1
ATOM 2972 N N . GLY A 1 363 ? 11.037 -11.584 -17.708 1.00 88.44 363 GLY A N 1
ATOM 2973 C CA . GLY A 1 363 ? 10.667 -12.302 -16.478 1.00 88.44 363 GLY A CA 1
ATOM 2974 C C . GLY A 1 363 ? 9.586 -11.615 -15.635 1.00 88.44 363 GLY A C 1
ATOM 2975 O O . GLY A 1 363 ? 9.498 -11.851 -14.434 1.00 88.44 363 GLY A O 1
ATOM 2976 N N . TRP A 1 364 ? 8.792 -10.725 -16.233 1.00 90.38 364 TRP A N 1
ATOM 2977 C CA . TRP A 1 364 ? 7.612 -10.158 -15.582 1.00 90.38 364 TRP A CA 1
ATOM 2978 C C . TRP A 1 364 ? 6.403 -11.075 -15.829 1.00 90.38 364 TRP A C 1
ATOM 2980 O O . TRP A 1 364 ? 6.281 -11.588 -16.943 1.00 90.38 364 TRP A O 1
ATOM 2990 N N . PRO A 1 365 ? 5.520 -11.273 -14.831 1.00 91.31 365 PRO A N 1
ATOM 2991 C CA . PRO A 1 365 ? 5.466 -10.560 -13.547 1.00 91.31 365 PRO A CA 1
ATOM 2992 C C . PRO A 1 365 ? 6.321 -11.157 -12.407 1.00 91.31 365 PRO A C 1
ATOM 2994 O O . PRO A 1 365 ? 6.429 -10.528 -11.354 1.00 91.31 365 PRO A O 1
ATOM 2997 N N . ASP A 1 366 ? 6.960 -12.311 -12.598 1.00 92.94 366 ASP A N 1
ATOM 2998 C CA . ASP A 1 366 ? 7.637 -13.072 -11.531 1.00 92.94 366 ASP A CA 1
ATOM 2999 C C . ASP A 1 366 ? 8.718 -12.275 -10.778 1.00 92.94 366 ASP A C 1
ATOM 3001 O O . ASP A 1 366 ? 8.810 -12.338 -9.550 1.00 92.94 366 ASP A O 1
ATOM 3005 N N . ILE A 1 367 ? 9.518 -11.468 -11.485 1.00 95.81 367 ILE A N 1
ATOM 3006 C CA . ILE A 1 367 ? 10.544 -10.612 -10.861 1.00 95.81 367 ILE A CA 1
ATOM 3007 C C . ILE A 1 367 ? 9.912 -9.541 -9.961 1.00 95.81 367 ILE A C 1
ATOM 3009 O O . ILE A 1 367 ? 10.451 -9.231 -8.892 1.00 95.81 367 ILE A O 1
ATOM 3013 N N . LEU A 1 368 ? 8.756 -8.991 -10.347 1.00 96.75 368 LEU A N 1
ATOM 3014 C CA . LEU A 1 368 ? 8.025 -8.039 -9.511 1.00 96.75 368 LEU A CA 1
ATOM 3015 C C . LEU A 1 368 ? 7.449 -8.734 -8.280 1.00 96.75 368 LEU A C 1
ATOM 3017 O O . LEU A 1 368 ? 7.603 -8.223 -7.171 1.00 96.75 368 LEU A O 1
ATOM 3021 N N . GLU A 1 369 ? 6.847 -9.911 -8.452 1.00 97.19 369 GLU A N 1
ATOM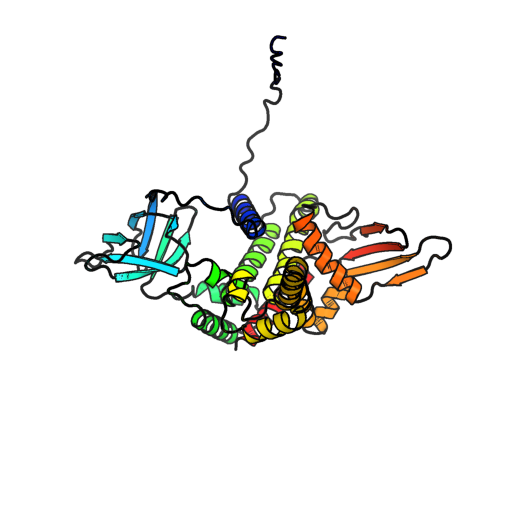 3022 C CA . GLU A 1 369 ? 6.330 -10.704 -7.337 1.00 97.19 369 GLU A CA 1
ATOM 3023 C C . GLU A 1 369 ? 7.427 -11.024 -6.319 1.00 97.19 369 GLU A C 1
ATOM 3025 O O . GLU A 1 369 ? 7.276 -10.742 -5.127 1.00 97.19 369 GLU A O 1
ATOM 3030 N N . LYS A 1 370 ? 8.560 -11.553 -6.793 1.00 98.00 370 LYS A N 1
ATOM 3031 C CA . LYS A 1 370 ? 9.736 -11.854 -5.972 1.00 98.00 370 LYS A CA 1
ATOM 3032 C C . LYS A 1 370 ? 10.208 -10.619 -5.208 1.00 98.00 370 LYS A C 1
ATOM 3034 O O . LYS A 1 370 ? 10.471 -10.695 -4.009 1.00 98.00 370 LYS A O 1
ATOM 3039 N N . THR A 1 371 ? 10.284 -9.476 -5.889 1.00 98.50 371 THR A N 1
ATOM 3040 C CA . THR A 1 371 ? 10.683 -8.197 -5.287 1.00 98.50 371 THR A CA 1
ATOM 3041 C C . THR A 1 371 ? 9.719 -7.778 -4.175 1.00 98.50 371 THR A C 1
ATOM 3043 O O . THR A 1 371 ? 10.166 -7.375 -3.101 1.00 98.50 371 THR A O 1
ATOM 3046 N N . VAL A 1 372 ? 8.404 -7.909 -4.389 1.00 98.56 372 VAL A N 1
ATOM 3047 C CA . VAL A 1 372 ? 7.384 -7.607 -3.371 1.00 98.56 372 VAL A CA 1
ATOM 3048 C C . VAL A 1 372 ? 7.502 -8.539 -2.167 1.00 98.56 372 VAL A C 1
ATOM 3050 O O . VAL A 1 372 ? 7.439 -8.057 -1.038 1.00 98.56 372 VAL A O 1
ATOM 3053 N N . ARG A 1 373 ? 7.710 -9.845 -2.374 1.00 98.50 373 ARG A N 1
ATOM 3054 C CA . ARG A 1 373 ? 7.880 -10.814 -1.277 1.00 98.50 373 ARG A CA 1
ATOM 3055 C C . ARG A 1 373 ? 9.129 -10.521 -0.441 1.00 98.50 373 ARG A C 1
ATOM 3057 O O . ARG A 1 373 ? 9.035 -10.467 0.782 1.00 98.50 373 ARG A O 1
ATOM 3064 N N . ILE A 1 374 ? 10.268 -10.244 -1.082 1.00 98.56 374 ILE A N 1
ATOM 3065 C CA . ILE A 1 374 ? 11.506 -9.840 -0.388 1.00 98.56 374 ILE A CA 1
ATOM 3066 C C . ILE A 1 374 ? 11.287 -8.539 0.389 1.00 98.56 374 ILE A C 1
ATOM 3068 O O . ILE A 1 374 ? 11.659 -8.442 1.556 1.00 98.56 374 ILE A O 1
ATOM 3072 N N . GLY A 1 375 ? 10.638 -7.560 -0.240 1.00 98.38 375 GLY A N 1
ATOM 3073 C CA . GLY A 1 375 ? 10.293 -6.293 0.389 1.00 98.38 375 GLY A CA 1
ATOM 3074 C C . GLY A 1 375 ? 9.393 -6.449 1.615 1.00 98.38 375 GLY A C 1
ATOM 3075 O O . GLY A 1 375 ? 9.634 -5.823 2.645 1.00 98.38 375 GLY A O 1
ATOM 3076 N N . LEU A 1 376 ? 8.380 -7.315 1.534 1.00 98.38 376 LEU A N 1
ATOM 3077 C CA . LEU A 1 376 ? 7.497 -7.623 2.657 1.00 98.38 376 LEU A CA 1
ATOM 3078 C C . LEU A 1 376 ? 8.242 -8.354 3.782 1.00 98.38 376 LEU A C 1
ATOM 3080 O O . LEU A 1 376 ? 8.022 -8.039 4.949 1.00 98.38 376 LEU A O 1
ATOM 3084 N N . ALA A 1 377 ? 9.145 -9.281 3.451 1.00 98.44 377 ALA A N 1
ATOM 3085 C CA . ALA A 1 377 ? 9.992 -9.937 4.443 1.00 98.44 377 ALA A CA 1
ATOM 3086 C C . ALA A 1 377 ? 10.866 -8.917 5.192 1.00 98.44 377 ALA A C 1
ATOM 3088 O O . ALA A 1 377 ? 10.830 -8.889 6.417 1.00 98.44 377 ALA A O 1
ATOM 3089 N N . GLN A 1 378 ? 11.553 -8.010 4.483 1.00 98.06 378 GLN A N 1
ATOM 3090 C CA . GLN A 1 378 ? 12.324 -6.926 5.113 1.00 98.06 378 GLN A CA 1
ATOM 3091 C C . GLN A 1 378 ? 11.451 -6.022 5.992 1.00 98.06 378 GLN A C 1
ATOM 3093 O O . GLN A 1 378 ? 11.865 -5.640 7.085 1.00 98.06 378 GLN A O 1
ATOM 3098 N N . TYR A 1 379 ? 10.242 -5.697 5.527 1.00 97.38 379 TYR A N 1
ATOM 3099 C CA . TYR A 1 379 ? 9.287 -4.876 6.268 1.00 97.38 379 TYR A CA 1
ATOM 3100 C C . TYR A 1 379 ? 8.883 -5.522 7.602 1.00 97.38 379 TYR A C 1
ATOM 3102 O O . TYR A 1 379 ? 8.838 -4.845 8.627 1.00 97.38 379 TYR A O 1
ATOM 3110 N N . LEU A 1 380 ? 8.626 -6.834 7.603 1.00 97.12 380 LEU A N 1
ATOM 3111 C CA . LEU A 1 380 ? 8.327 -7.596 8.817 1.00 97.12 380 LEU A CA 1
ATOM 3112 C C . LEU A 1 380 ? 9.559 -7.738 9.716 1.00 97.12 380 LEU A C 1
ATOM 3114 O O . LEU A 1 380 ? 9.448 -7.536 10.920 1.00 97.12 380 LEU A O 1
ATOM 3118 N N . SER A 1 381 ? 10.735 -8.022 9.152 1.00 97.25 381 SER A N 1
ATOM 3119 C CA . SER A 1 381 ? 11.979 -8.131 9.922 1.00 97.25 381 SER A CA 1
ATOM 3120 C C . SER A 1 381 ? 12.343 -6.832 10.636 1.00 97.25 381 SER A C 1
ATOM 3122 O O . SER A 1 381 ? 12.799 -6.882 11.767 1.00 97.25 381 SER A O 1
ATOM 3124 N N . ALA A 1 382 ? 12.102 -5.669 10.023 1.00 96.00 382 ALA A N 1
ATOM 3125 C CA . ALA A 1 382 ? 12.335 -4.369 10.658 1.00 96.00 382 ALA A CA 1
ATOM 3126 C C . ALA A 1 382 ? 11.422 -4.111 11.872 1.00 96.00 382 ALA A C 1
ATOM 3128 O O . ALA A 1 382 ? 11.669 -3.196 12.661 1.00 96.00 382 ALA A O 1
ATOM 3129 N N . ALA A 1 383 ? 10.345 -4.888 12.011 1.00 94.06 383 ALA A N 1
ATOM 3130 C CA . ALA A 1 383 ? 9.473 -4.834 13.166 1.00 94.06 383 ALA A CA 1
ATOM 3131 C C . ALA A 1 383 ? 9.985 -5.683 14.325 1.00 94.06 383 ALA A C 1
ATOM 3133 O O . ALA A 1 383 ? 9.562 -5.432 15.440 1.00 94.06 383 ALA A O 1
ATOM 3134 N N . ILE A 1 384 ? 10.850 -6.665 14.119 1.00 93.44 384 ILE A N 1
ATOM 3135 C CA . ILE A 1 384 ? 11.368 -7.503 15.207 1.00 93.44 384 ILE A CA 1
ATOM 3136 C C . ILE A 1 384 ? 12.465 -6.710 15.906 1.00 93.44 384 ILE A C 1
ATOM 3138 O O . ILE A 1 384 ? 12.271 -6.401 17.107 1.00 93.44 384 ILE A O 1
#

pLDDT: mean 82.35, std 20.66, range [24.97, 98.56]

Secondary structure (DSSP, 8-state):
-----------------------HHHHHHHHHHHHHHTTT-------------EEEEEEEETTPPPEEEEEEGGG--TT-EEEEEE-TTS-EEEEESS--TT-EEEEEEEEETTTTEEEEESS----HHHHHHHHHHSTTTS-HHHHHHHHHHHHHHS-GGGTTSHHHHHHSHHHHHHHHHHHHHHHHHHHHS--S-HHHHHHHHHHHHHHHHHHHHHHHTS-TT---HHHHHH-STTHHHHHHHHHHTTTS-HHHHHHHHHHHHHHHHSHHHHHHHHHHHS-HHHHHHHHHTEEEEEEEPTT---EEEPPHHHHHHHHHHHHHHHHHH---SPPTT---SSS-PPPEEEE-SSEEEEEEESSTTHHHHHHHHHHHHHHHHTT-